Protein AF-A0A6P8H7B4-F1 (afdb_monomer_lite)

Radius of gyration: 39.99 Å; chains: 1; bounding box: 127×82×91 Å

InterPro domains:
  IPR000884 Thrombospondin type-1 (TSP1) repeat [PF00090] (54-103)
  IPR000884 Thrombospondin type-1 (TSP1) repeat [PS50092] (49-104)
  IPR000884 Thrombospondin type-1 (TSP1) repeat [SM00209] (52-104)
  IPR000998 MAM domain [PF00629] (110-269)
  IPR000998 MAM domain [PS50060] (108-270)
  IPR000998 MAM domain [SM00137] (105-270)
  IPR000998 MAM domain [cd06263] (110-268)
  IPR003582 ShKT domain [PF01549] (342-377)
  IPR003582 ShKT domain [PF01549] (380-415)
  IPR003582 ShKT domain [PF01549] (421-456)
  IPR003582 ShKT domain [PS51670] (343-377)
  IPR003582 ShKT domain [PS51670] (381-415)
  IPR003582 ShKT domain [PS51670] (421-456)
  IPR003582 ShKT domain [SM00254] (342-378)
  IPR003582 ShKT domain [SM00254] (380-416)
  IPR003582 ShKT domain [SM00254] (420-456)
  IPR013320 Concanavalin A-like lectin/glucanase domain superfamily [SSF49899] (107-268)
  IPR036383 Thrombospondin type-1 repeat superfamily [G3DSA:2.20.100.10] (47-103)
  IPR036383 Thrombospondin type-1 repeat superfamily [SSF82895] (48-99)
  IPR051560 MAM domain-containing protein [PTHR23282] (96-406)

Structure (mmCIF, N/CA/C/O backbone):
data_AF-A0A6P8H7B4-F1
#
_entry.id   AF-A0A6P8H7B4-F1
#
loop_
_atom_site.group_PDB
_atom_site.id
_atom_site.type_symbol
_atom_site.label_atom_id
_atom_site.label_alt_id
_atom_site.label_comp_id
_atom_site.label_asym_id
_atom_site.label_entity_id
_atom_site.label_seq_id
_atom_site.pdbx_PDB_ins_code
_atom_site.Cartn_x
_atom_site.Cartn_y
_atom_site.Cartn_z
_atom_site.occupancy
_atom_site.B_iso_or_equiv
_atom_site.auth_seq_id
_atom_site.auth_comp_id
_atom_site.auth_asym_id
_atom_site.auth_atom_id
_atom_site.pdbx_PDB_model_num
ATOM 1 N N . MET A 1 1 ? -70.506 -17.694 -9.935 1.00 39.06 1 MET A N 1
ATOM 2 C CA . MET A 1 1 ? -71.084 -16.760 -10.934 1.00 39.06 1 MET A CA 1
ATOM 3 C C . MET A 1 1 ? -70.932 -15.349 -10.377 1.00 39.06 1 MET A C 1
ATOM 5 O O . MET A 1 1 ? -71.415 -15.135 -9.279 1.00 39.06 1 MET A O 1
ATOM 9 N N . ALA A 1 2 ? -70.286 -14.343 -10.962 1.00 29.52 2 ALA A N 1
ATOM 10 C CA . ALA A 1 2 ? -69.568 -14.119 -12.224 1.00 29.52 2 ALA A CA 1
ATOM 11 C C . ALA A 1 2 ? -68.186 -14.813 -12.241 1.00 29.52 2 ALA A C 1
ATOM 13 O O . ALA A 1 2 ? -67.611 -14.988 -11.178 1.00 29.52 2 ALA A O 1
ATOM 14 N N . VAL A 1 3 ? -67.605 -15.343 -13.323 1.00 31.86 3 VAL A N 1
ATOM 15 C CA . VAL A 1 3 ? -67.619 -15.029 -14.769 1.00 31.86 3 VAL A CA 1
ATOM 16 C C . VAL A 1 3 ? -67.242 -13.585 -15.087 1.00 31.86 3 VAL A C 1
ATOM 18 O O . VAL A 1 3 ? -68.076 -12.749 -15.429 1.00 31.86 3 VAL A O 1
ATOM 21 N N . LYS A 1 4 ? -65.939 -13.334 -14.992 1.00 27.97 4 LYS A N 1
ATOM 22 C CA . LYS A 1 4 ? -65.170 -12.519 -15.937 1.00 27.97 4 LYS A CA 1
ATOM 23 C C . LYS A 1 4 ? -63.748 -13.094 -15.879 1.00 27.97 4 LYS A C 1
ATOM 25 O O . LYS A 1 4 ? -63.072 -12.890 -14.884 1.00 27.97 4 LYS A O 1
ATOM 30 N N . CYS A 1 5 ? -63.411 -14.095 -16.692 1.00 28.42 5 CYS A N 1
ATOM 31 C CA . CYS A 1 5 ? -62.979 -13.937 -18.086 1.00 28.42 5 CYS A CA 1
ATOM 32 C C . CYS A 1 5 ? -61.996 -12.771 -18.204 1.00 28.42 5 CYS A C 1
ATOM 34 O O . CYS A 1 5 ? -62.385 -11.653 -18.548 1.00 28.42 5 CYS A O 1
ATOM 36 N N . GLU A 1 6 ? -60.739 -13.062 -17.869 1.00 30.77 6 GLU A N 1
ATOM 37 C CA . GLU A 1 6 ? -59.609 -12.530 -18.620 1.00 30.77 6 GLU A CA 1
ATOM 38 C C . GLU A 1 6 ? -59.839 -12.825 -20.105 1.00 30.77 6 GLU A C 1
ATOM 40 O O . GLU A 1 6 ? -60.304 -13.902 -20.486 1.00 30.77 6 GLU A O 1
ATOM 45 N N . SER A 1 7 ? -59.559 -11.830 -20.932 1.00 33.72 7 SER A N 1
ATOM 46 C CA . SER A 1 7 ? -59.236 -12.047 -22.330 1.00 33.72 7 SER A CA 1
ATOM 47 C C . SER A 1 7 ? -57.835 -11.498 -22.513 1.00 33.72 7 SER A C 1
ATOM 49 O O . SER A 1 7 ? -57.653 -10.277 -22.561 1.00 33.72 7 SER A O 1
ATOM 51 N N . ASP A 1 8 ? -56.877 -12.416 -22.551 1.00 29.31 8 ASP A N 1
ATOM 52 C CA . ASP A 1 8 ? -55.569 -12.196 -23.139 1.00 29.31 8 ASP A CA 1
ATOM 53 C C . ASP A 1 8 ? -55.737 -11.671 -24.566 1.00 29.31 8 ASP A C 1
ATOM 55 O O . ASP A 1 8 ? -56.581 -12.141 -25.334 1.00 29.31 8 ASP A O 1
ATOM 59 N N . ILE A 1 9 ? -54.924 -10.680 -24.911 1.00 29.88 9 ILE A N 1
ATOM 60 C CA . ILE A 1 9 ? -54.584 -10.372 -26.294 1.00 29.88 9 ILE A CA 1
ATOM 61 C C . ILE A 1 9 ? -53.068 -10.498 -26.358 1.00 29.88 9 ILE A C 1
ATOM 63 O O . ILE A 1 9 ? -52.347 -9.613 -25.895 1.00 29.88 9 ILE A O 1
ATOM 67 N N . SER A 1 10 ? -52.610 -11.624 -26.894 1.00 31.38 10 SER A N 1
ATOM 68 C CA . SER A 1 10 ? -51.325 -11.734 -27.564 1.00 31.38 10 SER A CA 1
ATOM 69 C C . SER A 1 10 ? -51.557 -11.458 -29.053 1.00 31.38 10 SER A C 1
ATOM 71 O O . SER A 1 10 ? -52.564 -11.884 -29.618 1.00 31.38 10 SER A O 1
ATOM 73 N N . ASP A 1 11 ? -50.707 -10.639 -29.660 1.00 29.17 11 ASP A N 1
ATOM 74 C CA . ASP A 1 11 ? -49.770 -11.085 -30.697 1.00 29.17 11 ASP A CA 1
ATOM 75 C C . ASP A 1 11 ? -49.141 -9.894 -31.429 1.00 29.17 11 ASP A C 1
ATOM 77 O O . ASP A 1 11 ? -49.659 -8.775 -31.470 1.00 29.17 11 ASP A O 1
ATOM 81 N N . ASP A 1 12 ? -47.956 -10.212 -31.926 1.00 30.94 12 ASP A N 1
ATOM 82 C CA . ASP A 1 12 ? -46.953 -9.440 -32.631 1.00 30.94 12 ASP A CA 1
ATOM 83 C C . ASP A 1 12 ? -47.398 -8.637 -33.871 1.00 30.94 12 ASP A C 1
ATOM 85 O O . ASP A 1 12 ? -48.429 -8.860 -34.498 1.00 30.94 12 ASP A O 1
ATOM 89 N N . GLU A 1 13 ? -46.452 -7.774 -34.256 1.00 31.00 13 GLU A N 1
ATOM 90 C CA . GLU A 1 13 ? -46.132 -7.303 -35.608 1.00 31.00 13 GLU A CA 1
ATOM 91 C C . GLU A 1 13 ? -46.852 -6.082 -36.236 1.00 31.00 13 GLU A C 1
ATOM 93 O O . GLU A 1 13 ? -47.963 -6.117 -36.752 1.00 31.00 13 GLU A O 1
ATOM 98 N N . ASN A 1 14 ? -46.028 -5.030 -36.338 1.00 28.61 14 ASN A N 1
ATOM 99 C CA . ASN A 1 14 ? -45.611 -4.362 -37.577 1.00 28.61 14 ASN A CA 1
ATOM 100 C C . ASN A 1 14 ? -46.195 -2.972 -37.937 1.00 28.61 14 ASN A C 1
ATOM 102 O O . ASN A 1 14 ? -47.391 -2.713 -37.938 1.00 28.61 14 ASN A O 1
ATOM 106 N N . GLU A 1 15 ? -45.233 -2.103 -38.276 1.00 30.31 15 GLU A N 1
ATOM 107 C CA . GLU A 1 15 ? -45.248 -0.905 -39.124 1.00 30.31 15 GLU A CA 1
ATOM 108 C C . GLU A 1 15 ? -46.308 0.207 -38.977 1.00 30.31 15 GLU A C 1
ATOM 110 O O . GLU A 1 15 ? -47.485 0.076 -39.283 1.00 30.31 15 GLU A O 1
ATOM 115 N N . GLY A 1 16 ? -45.782 1.425 -38.785 1.00 29.77 16 GLY A N 1
ATOM 116 C CA . GLY A 1 16 ? -46.099 2.503 -39.724 1.00 29.77 16 GLY A CA 1
ATOM 117 C C . GLY A 1 16 ? -47.122 3.563 -39.296 1.00 29.77 16 GLY A C 1
ATOM 118 O O . GLY A 1 16 ? -48.324 3.403 -39.431 1.00 29.77 16 GLY A O 1
ATOM 119 N N . ARG A 1 17 ? -46.579 4.759 -39.029 1.00 32.72 17 ARG A N 1
ATOM 120 C CA . ARG A 1 17 ? -47.076 6.059 -39.532 1.00 32.72 17 ARG A CA 1
ATOM 121 C C . ARG A 1 17 ? -48.381 6.637 -38.934 1.00 32.72 17 ARG A C 1
ATOM 123 O O . ARG A 1 17 ? -49.489 6.223 -39.223 1.00 32.72 17 ARG A O 1
ATOM 130 N N . SER A 1 18 ? -48.190 7.745 -38.207 1.00 33.88 18 SER A N 1
ATOM 131 C CA . SER A 1 18 ? -48.997 8.984 -38.182 1.00 33.88 18 SER A CA 1
ATOM 132 C C . SER A 1 18 ? -50.456 8.925 -38.671 1.00 33.88 18 SER A C 1
ATOM 134 O O . SER A 1 18 ? -50.695 8.784 -39.867 1.00 33.88 18 SER A O 1
ATOM 136 N N . SER A 1 19 ? -51.422 9.251 -37.799 1.00 33.91 19 SER A N 1
ATOM 137 C CA . SER A 1 19 ? -52.307 10.432 -37.943 1.00 33.91 19 SER A CA 1
ATOM 138 C C . SER A 1 19 ? -53.540 10.393 -37.015 1.00 33.91 19 SER A C 1
ATOM 140 O O . SER A 1 19 ? -53.988 9.361 -36.533 1.00 33.91 19 SER A O 1
ATOM 142 N N . LYS A 1 20 ? -54.046 11.595 -36.715 1.00 38.03 20 LYS A N 1
ATOM 143 C CA . LYS A 1 20 ? -55.198 11.955 -35.865 1.00 38.03 20 LYS A CA 1
ATOM 144 C C . LYS A 1 20 ? -56.517 11.275 -36.299 1.00 38.03 20 LYS A C 1
ATOM 146 O O . LYS A 1 20 ? -56.755 11.203 -37.494 1.00 38.03 20 LYS A O 1
ATOM 151 N N . SER A 1 21 ? -57.456 11.015 -35.364 1.00 31.88 21 SER A N 1
ATOM 152 C CA . SER A 1 21 ? -58.835 11.591 -35.364 1.00 31.88 21 SER A CA 1
ATOM 153 C C . SER A 1 21 ? -59.888 10.846 -34.494 1.00 31.88 21 SER A C 1
ATOM 155 O O . SER A 1 21 ? -60.154 9.663 -34.651 1.00 31.88 21 SER A O 1
ATOM 157 N N . ARG A 1 22 ? -60.522 11.624 -33.601 1.00 33.69 22 ARG A N 1
ATOM 158 C CA . ARG A 1 22 ? -61.926 11.650 -33.101 1.00 33.69 22 ARG A CA 1
ATOM 159 C C . ARG A 1 22 ? -62.938 10.492 -33.355 1.00 33.69 22 ARG A C 1
ATOM 161 O O . ARG A 1 22 ? -63.416 10.295 -34.461 1.00 33.69 22 ARG A O 1
ATOM 168 N N . LYS A 1 23 ? -63.475 9.995 -32.220 1.00 35.66 23 LYS A N 1
ATOM 169 C CA . LYS A 1 23 ? -64.897 9.846 -31.762 1.00 35.66 23 LYS A CA 1
ATOM 170 C C . LYS A 1 23 ? -66.046 9.535 -32.763 1.00 35.66 23 LYS A C 1
ATOM 172 O O . LYS A 1 23 ? -66.420 10.415 -33.532 1.00 35.66 23 LYS A O 1
ATOM 177 N N . LYS A 1 24 ? -66.812 8.454 -32.482 1.00 31.30 24 LYS A N 1
ATOM 178 C CA . LYS A 1 24 ? -68.309 8.379 -32.317 1.00 31.30 24 LYS A CA 1
ATOM 179 C C . LYS A 1 24 ? -68.752 6.910 -32.079 1.00 31.30 24 LYS A C 1
ATOM 181 O O . LYS A 1 24 ? -68.486 6.065 -32.911 1.00 31.30 24 LYS A O 1
ATOM 186 N N . SER A 1 25 ? -69.217 6.508 -30.888 1.00 32.06 25 SER A N 1
ATOM 187 C CA . SER A 1 25 ? -70.607 6.464 -30.363 1.00 32.06 25 SER A CA 1
ATOM 188 C C . SER A 1 25 ? -71.625 5.621 -31.156 1.00 32.06 25 SER A C 1
ATOM 190 O O . SER A 1 25 ? -72.039 6.056 -32.227 1.00 32.06 25 SER A O 1
ATOM 192 N N . ARG A 1 26 ? -72.156 4.533 -30.552 1.00 33.47 26 ARG A N 1
ATOM 193 C CA . ARG A 1 26 ? -73.604 4.384 -30.244 1.00 33.47 26 ARG A CA 1
ATOM 194 C C . ARG A 1 26 ? -73.998 3.086 -29.491 1.00 33.47 26 ARG A C 1
ATOM 196 O O . ARG A 1 26 ? -73.817 1.978 -29.969 1.00 33.47 26 ARG A O 1
ATOM 203 N N . LYS A 1 27 ? -74.609 3.330 -28.321 1.00 39.38 27 LYS A N 1
ATOM 204 C CA . LYS A 1 27 ? -75.618 2.613 -27.500 1.00 39.38 27 LYS A CA 1
ATOM 205 C C . LYS A 1 27 ? -76.113 1.208 -27.908 1.00 39.38 27 LYS A C 1
ATOM 207 O O . LYS A 1 27 ? -76.637 1.030 -29.003 1.00 39.38 27 LYS A O 1
ATOM 212 N N . ARG A 1 28 ? -76.229 0.314 -26.909 1.00 34.94 28 ARG A N 1
ATOM 213 C CA . ARG A 1 28 ? -77.226 -0.779 -26.868 1.00 34.94 28 ARG A CA 1
ATOM 214 C C . ARG A 1 28 ? -77.947 -0.864 -25.512 1.00 34.94 28 ARG A C 1
ATOM 216 O O . ARG A 1 28 ? -77.378 -0.572 -24.467 1.00 34.94 28 ARG A O 1
ATOM 223 N N . LYS A 1 29 ? -79.243 -1.177 -25.609 1.00 33.66 29 LYS A N 1
ATOM 224 C CA . LYS A 1 29 ? -80.318 -1.152 -24.601 1.00 33.66 29 LYS A CA 1
ATOM 225 C C . LYS A 1 29 ? -80.290 -2.427 -23.742 1.00 33.66 29 LYS A C 1
ATOM 227 O O . LYS A 1 29 ? -80.094 -3.508 -24.286 1.00 33.66 29 LYS A O 1
ATOM 232 N N . MET A 1 30 ? -80.544 -2.297 -22.439 1.00 36.72 30 MET A N 1
ATOM 233 C CA . MET A 1 30 ? -80.704 -3.419 -21.502 1.00 36.72 30 MET A CA 1
ATOM 234 C C . MET A 1 30 ? -82.029 -4.163 -21.722 1.00 36.72 30 MET A C 1
ATOM 236 O O . MET A 1 30 ? -83.071 -3.534 -21.913 1.00 36.72 30 MET A O 1
ATOM 240 N N . LYS A 1 31 ? -81.999 -5.492 -21.581 1.00 35.34 31 LYS A N 1
ATOM 241 C CA . LYS A 1 31 ? -83.168 -6.316 -21.256 1.00 35.34 31 LYS A CA 1
ATOM 242 C C . LYS A 1 31 ? -82.766 -7.266 -20.124 1.00 35.34 31 LYS A C 1
ATOM 244 O O . LYS A 1 31 ? -81.716 -7.894 -20.179 1.00 35.34 31 LYS A O 1
ATOM 249 N N . LYS A 1 32 ? -83.564 -7.242 -19.060 1.00 47.31 32 LYS A N 1
ATOM 250 C CA . LYS A 1 32 ? -83.334 -7.846 -17.742 1.00 47.31 32 LYS A CA 1
ATOM 251 C C . LYS A 1 32 ? -83.778 -9.311 -17.776 1.00 47.31 32 LYS A C 1
ATOM 253 O O . LYS A 1 32 ? -84.898 -9.559 -18.212 1.00 47.31 32 LYS A O 1
ATOM 258 N N . LEU A 1 33 ? -82.960 -10.243 -17.288 1.00 34.59 33 LEU A N 1
ATOM 259 C CA . LEU A 1 33 ? -83.407 -11.601 -16.964 1.00 34.59 33 LEU A CA 1
ATOM 260 C C . LEU A 1 33 ? -82.965 -11.992 -15.552 1.00 34.59 33 LEU A C 1
ATOM 262 O O . LEU A 1 33 ? -81.862 -11.672 -15.114 1.00 34.59 33 LEU A O 1
ATOM 266 N N . LYS A 1 34 ? -83.914 -12.618 -14.857 1.00 32.12 34 LYS A N 1
ATOM 267 C CA . LYS A 1 34 ? -83.890 -13.122 -13.485 1.00 32.12 34 LYS A CA 1
ATOM 268 C C . LYS A 1 34 ? -83.511 -14.608 -13.545 1.00 32.12 34 LYS A C 1
ATOM 270 O O . LYS A 1 34 ? -83.947 -15.292 -14.466 1.00 32.12 34 LYS A O 1
ATOM 275 N N . CYS A 1 35 ? -82.687 -15.057 -12.604 1.00 37.72 35 CYS A N 1
ATOM 276 C CA . CYS A 1 35 ? -82.205 -16.434 -12.498 1.00 37.72 35 CYS A CA 1
ATOM 277 C C . CYS A 1 35 ? -83.236 -17.353 -11.830 1.00 37.72 35 CYS A C 1
ATOM 279 O O . CYS A 1 35 ? -83.898 -16.915 -10.891 1.00 37.72 35 CYS A O 1
ATOM 281 N N . GLU A 1 36 ? -83.262 -18.622 -12.240 1.00 34.56 36 GLU A N 1
ATOM 282 C CA . GLU A 1 36 ? -83.750 -19.766 -11.458 1.00 34.56 36 GLU A CA 1
ATOM 283 C C . GLU A 1 36 ? -82.974 -21.034 -11.869 1.00 34.56 36 GLU A C 1
ATOM 285 O O . GLU A 1 36 ? -82.422 -21.106 -12.967 1.00 34.56 36 GLU A O 1
ATOM 290 N N . SER A 1 37 ? -82.834 -21.953 -10.914 1.00 48.19 37 SER A N 1
ATOM 291 C CA . SER A 1 37 ? -81.771 -22.956 -10.743 1.00 48.19 37 SER A CA 1
ATOM 292 C C . SER A 1 37 ? -82.154 -24.389 -11.123 1.00 48.19 37 SER A C 1
ATOM 294 O O . SER A 1 37 ? -83.315 -24.759 -10.969 1.00 48.19 37 SER A O 1
ATOM 296 N N . SER A 1 38 ? -81.152 -25.200 -11.488 1.00 39.94 38 SER A N 1
ATOM 297 C CA . SER A 1 38 ? -80.973 -26.665 -11.269 1.00 39.94 38 SER A CA 1
ATOM 298 C C . SER A 1 38 ? -80.001 -27.183 -12.344 1.00 39.94 38 SER A C 1
ATOM 300 O O . SER A 1 38 ? -79.998 -26.654 -13.449 1.00 39.94 38 SER A O 1
ATOM 302 N N . ASP A 1 39 ? -79.124 -28.166 -12.187 1.00 47.41 39 ASP A N 1
ATOM 303 C CA . ASP A 1 39 ? -78.563 -28.934 -11.079 1.00 47.41 39 ASP A CA 1
ATOM 304 C C . ASP A 1 39 ? -77.289 -29.608 -11.644 1.00 47.41 39 ASP A C 1
ATOM 306 O O . ASP A 1 39 ? -77.216 -29.888 -12.839 1.00 47.41 39 ASP A O 1
ATOM 310 N N . ASN A 1 40 ? -76.342 -29.926 -10.756 1.00 48.38 40 ASN A N 1
ATOM 311 C CA . ASN A 1 40 ? -75.308 -30.966 -10.887 1.00 48.38 40 ASN A CA 1
ATOM 312 C C . ASN A 1 40 ? -74.114 -30.763 -11.859 1.00 48.38 40 ASN A C 1
ATOM 314 O O . ASN A 1 40 ? -74.178 -31.098 -13.037 1.00 48.38 40 ASN A O 1
ATOM 318 N N . ASP A 1 41 ? -72.957 -30.371 -11.308 1.00 47.00 41 ASP A N 1
ATOM 319 C CA . ASP A 1 41 ? -71.650 -30.860 -11.780 1.00 47.00 41 ASP A CA 1
ATOM 320 C C . ASP A 1 41 ? -70.684 -30.964 -10.589 1.00 47.00 41 ASP A C 1
ATOM 322 O O . ASP A 1 41 ? -70.151 -29.973 -10.083 1.00 47.00 41 ASP A O 1
ATOM 326 N N . THR A 1 42 ? -70.508 -32.181 -10.079 1.00 55.59 42 THR A N 1
ATOM 327 C CA . THR A 1 42 ? -69.426 -32.531 -9.158 1.00 55.59 42 THR A CA 1
ATOM 328 C C . THR A 1 42 ? -68.103 -32.471 -9.915 1.00 55.59 42 THR A C 1
ATOM 330 O O . THR A 1 42 ? -67.645 -33.471 -10.469 1.00 55.59 42 THR A O 1
ATOM 333 N N . THR A 1 43 ? -67.463 -31.304 -9.929 1.00 57.56 43 THR A N 1
ATOM 334 C CA . THR A 1 43 ? -66.113 -31.157 -10.472 1.00 57.56 43 THR A CA 1
ATOM 335 C C . THR A 1 43 ? -65.116 -31.885 -9.571 1.00 57.56 43 THR A C 1
ATOM 337 O O . THR A 1 43 ? -64.703 -31.370 -8.534 1.00 57.56 43 THR A O 1
ATOM 340 N N . SER A 1 44 ? -64.727 -33.096 -9.969 1.00 65.12 44 SER A N 1
ATOM 341 C CA . SER A 1 44 ? -63.557 -33.801 -9.441 1.00 65.12 44 SER A CA 1
ATOM 342 C C . SER A 1 44 ? -62.304 -32.954 -9.698 1.00 65.12 44 SER A C 1
ATOM 344 O O . SER A 1 44 ? -61.787 -32.930 -10.817 1.00 65.12 44 SER A O 1
ATOM 346 N N . GLU A 1 45 ? -61.816 -32.242 -8.684 1.00 76.69 45 GLU A N 1
ATOM 347 C CA . GLU A 1 45 ? -60.592 -31.440 -8.777 1.00 76.69 45 GLU A CA 1
ATOM 348 C C . GLU A 1 45 ? -59.383 -32.355 -9.079 1.00 76.69 45 GLU A C 1
ATOM 350 O O . GLU A 1 45 ? -59.128 -33.328 -8.369 1.00 76.69 45 GLU A O 1
ATOM 355 N N . LYS A 1 46 ? -58.667 -32.096 -10.186 1.00 80.94 46 LYS A N 1
ATOM 356 C CA . LYS A 1 46 ? -57.547 -32.941 -10.648 1.00 80.94 46 LYS A CA 1
ATOM 357 C C . LYS A 1 46 ? -56.325 -32.790 -9.729 1.00 80.94 46 LYS A C 1
ATOM 359 O O . LYS A 1 46 ? -56.008 -31.653 -9.384 1.00 80.94 46 LYS A O 1
ATOM 364 N N . PRO A 1 47 ? -55.586 -33.873 -9.417 1.00 87.19 47 PRO A N 1
ATOM 365 C CA . PRO A 1 47 ? -54.332 -33.795 -8.668 1.00 87.19 47 PRO A CA 1
ATOM 366 C C . PRO A 1 47 ? -53.352 -32.787 -9.276 1.00 87.19 47 PRO A C 1
ATOM 368 O O . PRO A 1 47 ? -53.088 -32.819 -10.478 1.00 87.19 47 PRO A O 1
ATOM 371 N N . VAL A 1 48 ? -52.814 -31.898 -8.440 1.00 88.88 48 VAL A N 1
ATOM 372 C CA . VAL A 1 48 ? -51.738 -30.966 -8.803 1.00 88.88 48 VAL A CA 1
ATOM 373 C C . VAL A 1 48 ? -50.495 -31.410 -8.058 1.00 88.88 48 VAL A C 1
ATOM 375 O O . VAL A 1 48 ? -50.448 -31.309 -6.834 1.00 88.88 48 VAL A O 1
ATOM 378 N N . ASP A 1 49 ? -49.508 -31.916 -8.787 1.00 91.62 49 ASP A N 1
ATOM 379 C CA . ASP A 1 49 ? -48.225 -32.302 -8.208 1.00 91.62 49 ASP A CA 1
ATOM 380 C C . ASP A 1 49 ? -47.432 -31.051 -7.803 1.00 91.62 49 ASP A C 1
ATOM 382 O O . ASP A 1 49 ? -47.438 -30.026 -8.490 1.00 91.62 49 ASP A O 1
ATOM 386 N N . GLY A 1 50 ? -46.767 -31.128 -6.654 1.00 90.69 50 GLY A N 1
ATOM 387 C CA . GLY A 1 50 ? -45.955 -30.039 -6.143 1.00 90.69 50 GLY A CA 1
ATOM 388 C C . GLY A 1 50 ? -44.646 -29.896 -6.894 1.00 90.69 50 GLY A C 1
ATOM 389 O O . GLY A 1 50 ? -43.963 -30.880 -7.190 1.00 90.69 50 GLY A O 1
ATOM 390 N N . HIS A 1 51 ? -44.247 -28.650 -7.102 1.00 88.94 51 HIS A N 1
ATOM 391 C CA . HIS A 1 51 ? -42.950 -28.305 -7.658 1.00 88.94 51 HIS A CA 1
ATOM 392 C C . HIS A 1 51 ? -42.161 -27.396 -6.718 1.00 88.94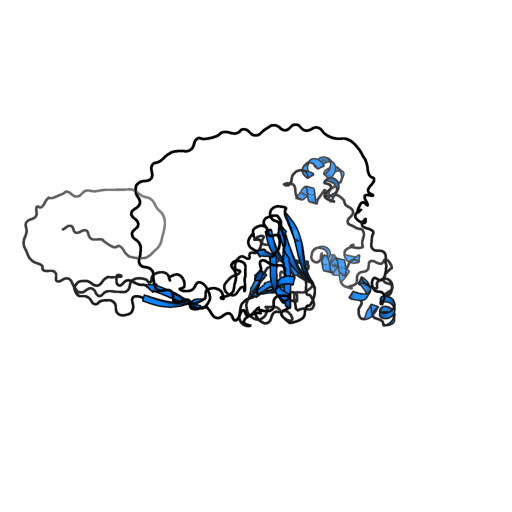 51 HIS A C 1
ATOM 394 O O . HIS A 1 51 ? -42.692 -26.631 -5.904 1.00 88.94 51 HIS A O 1
ATOM 400 N N . TRP A 1 52 ? -40.841 -27.545 -6.807 1.00 93.69 52 TRP A N 1
ATOM 401 C CA . TRP A 1 52 ? -39.902 -26.768 -6.022 1.00 93.69 52 TRP A CA 1
ATOM 402 C C . TRP A 1 52 ? -39.942 -25.304 -6.451 1.00 93.69 52 TRP A C 1
ATOM 404 O O . TRP A 1 52 ? -39.618 -24.983 -7.590 1.00 93.69 52 TRP A O 1
ATOM 414 N N . GLY A 1 53 ? -40.240 -24.427 -5.500 1.00 89.44 53 GLY A N 1
ATOM 415 C CA . GLY A 1 53 ? -39.995 -23.003 -5.624 1.00 89.44 53 GLY A CA 1
ATOM 416 C C . GLY A 1 53 ? -38.502 -22.677 -5.620 1.00 89.44 53 GLY A C 1
ATOM 417 O O . GLY A 1 53 ? -37.623 -23.540 -5.485 1.00 89.44 53 GLY A O 1
ATOM 418 N N . ARG A 1 54 ? -38.206 -21.385 -5.760 1.00 90.69 54 ARG A N 1
ATOM 419 C CA . ARG A 1 54 ? -36.831 -20.879 -5.773 1.00 90.69 54 ARG A CA 1
ATOM 420 C C . ARG A 1 54 ? -36.094 -21.193 -4.471 1.00 90.69 54 ARG A C 1
ATOM 422 O O . ARG A 1 54 ? -36.667 -21.182 -3.383 1.00 90.69 54 ARG A O 1
ATOM 429 N N . TRP A 1 55 ? -34.792 -21.425 -4.604 1.00 91.62 55 TRP A N 1
ATOM 430 C CA . TRP A 1 55 ? -33.890 -21.476 -3.461 1.00 91.62 55 TRP A CA 1
ATOM 431 C C . TRP A 1 55 ? -33.813 -20.113 -2.765 1.00 91.62 55 TRP A C 1
ATOM 433 O O . TRP A 1 55 ? -33.802 -19.072 -3.423 1.00 91.62 55 TRP A O 1
ATOM 443 N N . SER A 1 56 ? -33.693 -20.134 -1.441 1.00 88.69 56 SER A N 1
ATOM 444 C CA . SER A 1 56 ? -33.301 -18.989 -0.634 1.00 88.69 56 SER A CA 1
ATOM 445 C C . SER A 1 56 ? -31.870 -18.564 -0.963 1.00 88.69 56 SER A C 1
ATOM 447 O O . SER A 1 56 ? -31.071 -19.329 -1.519 1.00 88.69 56 SER A O 1
ATOM 449 N N . SER A 1 57 ? -31.512 -17.358 -0.530 1.00 86.25 57 SER A N 1
ATOM 450 C CA . SER A 1 57 ? -30.106 -16.988 -0.370 1.00 86.25 57 SER A CA 1
ATOM 451 C C . SER A 1 57 ? -29.400 -17.959 0.584 1.00 86.25 57 SER A C 1
ATOM 453 O O . SER A 1 57 ? -30.039 -18.581 1.441 1.00 86.25 57 SER A O 1
ATOM 455 N N . TRP A 1 58 ? -28.083 -18.087 0.432 1.00 85.94 58 TRP A N 1
ATOM 456 C CA . TRP A 1 58 ? -27.250 -18.837 1.369 1.00 85.94 58 TRP A CA 1
ATOM 457 C C . TRP A 1 58 ? -27.233 -18.179 2.755 1.00 85.94 58 TRP A C 1
ATOM 459 O O . TRP A 1 58 ? -27.280 -16.953 2.869 1.00 85.94 58 TRP A O 1
ATOM 469 N N . SER A 1 59 ? -27.168 -19.002 3.802 1.00 84.62 59 SER A N 1
ATOM 470 C CA . SER A 1 59 ? -26.950 -18.573 5.182 1.00 84.62 59 SER A CA 1
ATOM 471 C C . SER A 1 59 ? -25.557 -17.973 5.357 1.00 84.62 59 SER A C 1
ATOM 473 O O . SER A 1 59 ? -24.667 -18.156 4.528 1.00 84.62 59 SER A O 1
ATOM 475 N N . THR A 1 60 ? -25.326 -17.329 6.498 1.00 76.19 60 THR A N 1
ATOM 476 C CA . THR A 1 60 ? -23.960 -17.040 6.940 1.00 76.19 60 THR A CA 1
ATOM 477 C C . THR A 1 60 ? -23.161 -18.337 7.100 1.00 76.19 60 THR A C 1
ATOM 479 O O . THR A 1 60 ? -23.728 -19.415 7.320 1.00 76.19 60 THR A O 1
ATOM 482 N N . CYS A 1 61 ? -21.837 -18.239 6.961 1.00 84.31 61 CYS A N 1
ATOM 483 C CA . CYS A 1 61 ? -20.954 -19.383 7.145 1.00 84.31 61 CYS A CA 1
ATOM 484 C C . CYS A 1 61 ? -20.979 -19.853 8.606 1.00 84.31 61 CYS A C 1
ATOM 486 O O . CYS A 1 61 ? -20.983 -19.043 9.531 1.00 84.31 61 CYS A O 1
ATOM 488 N N . SER A 1 62 ? -20.958 -21.168 8.818 1.00 83.94 62 SER A N 1
ATOM 489 C CA . SER A 1 62 ? -21.024 -21.792 10.144 1.00 83.94 62 SER A CA 1
ATOM 490 C C . SER A 1 62 ? -19.801 -21.513 11.019 1.00 83.94 62 SER A C 1
ATOM 492 O O . SER A 1 62 ? -19.833 -21.781 12.217 1.00 83.94 62 SER A O 1
ATOM 494 N N . LYS A 1 63 ? -18.700 -21.046 10.421 1.00 71.00 63 LYS A N 1
ATOM 495 C CA . LYS A 1 63 ? -17.482 -20.644 11.122 1.00 71.00 63 LYS A CA 1
ATOM 496 C C . LYS A 1 63 ? -17.195 -19.175 10.865 1.00 71.00 63 LYS A C 1
ATOM 498 O O . LYS A 1 63 ? -17.484 -18.660 9.790 1.00 71.00 63 LYS A O 1
ATOM 503 N N . SER A 1 64 ? -16.576 -18.536 11.850 1.00 67.81 64 SER A N 1
ATOM 504 C CA . SER A 1 64 ? -16.076 -17.165 11.756 1.00 67.81 64 SER A CA 1
ATOM 505 C C . SER A 1 64 ? -14.694 -17.057 11.099 1.00 67.81 64 SER A C 1
ATOM 507 O O . SER A 1 64 ? -14.281 -15.947 10.791 1.00 67.81 64 SER A O 1
ATOM 509 N N . CYS A 1 65 ? -13.983 -18.173 10.896 1.00 69.69 65 CYS A N 1
ATOM 510 C CA . CYS A 1 65 ? -12.702 -18.256 10.186 1.00 69.69 65 CYS A CA 1
ATOM 511 C C . CYS A 1 65 ? -12.492 -19.668 9.603 1.00 69.69 65 CYS A C 1
ATOM 513 O O . CYS A 1 65 ? -13.087 -20.649 10.070 1.00 69.69 65 CYS A O 1
ATOM 515 N N . GLY A 1 66 ? -11.626 -19.783 8.599 1.00 67.94 66 GLY A N 1
ATOM 516 C CA . GLY A 1 66 ? -11.281 -21.027 7.921 1.00 67.94 66 GLY A CA 1
ATOM 517 C C . GLY A 1 66 ? -12.438 -21.642 7.129 1.00 67.94 66 GLY A C 1
ATOM 518 O O . GLY A 1 66 ? -13.349 -20.964 6.656 1.00 67.94 66 GLY A O 1
ATOM 519 N N . ILE A 1 67 ? -12.402 -22.965 6.966 1.00 77.12 67 ILE A N 1
ATOM 520 C CA . ILE A 1 67 ? -13.414 -23.700 6.197 1.00 77.12 67 ILE A CA 1
ATOM 521 C C . ILE A 1 67 ? -14.611 -24.035 7.097 1.00 77.12 67 ILE A C 1
ATOM 523 O O . ILE A 1 67 ? -14.498 -24.849 8.025 1.00 77.12 67 ILE A O 1
ATOM 527 N N . GLY A 1 68 ? -15.754 -23.413 6.813 1.00 85.69 68 GLY A N 1
ATOM 528 C CA . GLY A 1 68 ? -17.066 -23.693 7.394 1.00 85.69 68 GLY A CA 1
ATOM 529 C C . GLY A 1 68 ? -18.070 -24.199 6.353 1.00 85.69 68 GLY A C 1
ATOM 530 O O . GLY A 1 68 ? -17.701 -24.595 5.248 1.00 85.69 68 GLY A O 1
ATOM 531 N N . LYS A 1 69 ? -19.352 -24.203 6.718 1.00 90.69 69 LYS A N 1
ATOM 532 C CA . LYS A 1 69 ? -20.473 -24.655 5.884 1.00 90.69 69 LYS A CA 1
ATOM 533 C C . LYS A 1 69 ? -21.586 -23.609 5.865 1.00 90.69 69 LYS A C 1
ATOM 535 O O . LYS A 1 69 ? -21.823 -22.945 6.867 1.00 90.69 69 LYS A O 1
ATOM 540 N N . GLN A 1 70 ? -22.269 -23.454 4.741 1.00 91.31 70 GLN A N 1
ATOM 541 C CA . GLN A 1 70 ? -23.435 -22.582 4.590 1.00 91.31 70 GLN A CA 1
ATOM 542 C C . GLN A 1 70 ? -24.583 -23.373 3.971 1.00 91.31 70 GLN A C 1
ATOM 544 O O . GLN A 1 70 ? -24.362 -24.311 3.203 1.00 91.31 70 GLN A O 1
ATOM 549 N N . THR A 1 71 ? -25.813 -22.999 4.309 1.00 93.50 71 THR A N 1
ATOM 550 C CA . THR A 1 71 ? -27.020 -23.726 3.905 1.00 93.50 71 THR A CA 1
ATOM 551 C C . THR A 1 71 ? -27.995 -22.813 3.181 1.00 93.50 71 THR A C 1
ATOM 553 O O . THR A 1 71 ? -28.020 -21.606 3.406 1.00 93.50 71 THR A O 1
ATOM 556 N N . ARG A 1 72 ? -28.797 -23.375 2.284 1.00 94.06 72 ARG A N 1
ATOM 557 C CA . ARG A 1 72 ? -29.953 -22.698 1.684 1.00 94.06 72 ARG A CA 1
ATOM 558 C C . ARG A 1 72 ? -31.116 -23.667 1.597 1.00 94.06 72 ARG A C 1
ATOM 560 O O . ARG A 1 72 ? -30.903 -24.881 1.520 1.00 94.06 72 ARG A O 1
ATOM 567 N N . THR A 1 73 ? -32.326 -23.135 1.562 1.00 94.44 73 THR A N 1
ATOM 568 C CA . THR A 1 73 ? -33.558 -23.925 1.562 1.00 94.44 73 THR A CA 1
ATOM 569 C C . THR A 1 73 ? -34.463 -23.550 0.397 1.00 94.44 73 THR A C 1
ATOM 571 O O . THR A 1 73 ? -34.320 -22.490 -0.203 1.00 94.44 73 THR A O 1
ATOM 574 N N . ARG A 1 74 ? -35.383 -24.433 0.027 1.00 93.19 74 ARG A N 1
ATOM 575 C CA . ARG A 1 74 ? -36.440 -24.186 -0.962 1.00 93.19 74 ARG A CA 1
ATOM 576 C C . ARG A 1 74 ? -37.753 -24.750 -0.447 1.00 93.19 74 ARG A C 1
ATOM 578 O O . ARG A 1 74 ? -37.756 -25.693 0.343 1.00 93.19 74 ARG A O 1
ATOM 585 N N . LEU A 1 75 ? -38.865 -24.202 -0.915 1.00 92.56 75 LEU A N 1
ATOM 586 C CA . LEU A 1 75 ? -40.201 -24.656 -0.535 1.00 92.56 75 LEU A CA 1
ATOM 587 C C . LEU A 1 75 ? -40.858 -25.406 -1.695 1.00 92.56 75 LEU A C 1
ATOM 589 O O . LEU A 1 75 ? -40.579 -25.126 -2.854 1.00 92.56 75 LEU A O 1
ATOM 593 N N . CYS A 1 76 ? -41.708 -26.383 -1.388 1.00 93.62 76 CYS A N 1
ATOM 594 C CA . CYS A 1 76 ? -42.502 -27.106 -2.385 1.00 93.62 76 CYS A CA 1
ATOM 595 C C . CYS A 1 76 ? -43.812 -26.345 -2.629 1.00 93.62 76 CYS A C 1
ATOM 597 O O . CYS A 1 76 ? -44.855 -26.700 -2.079 1.00 93.62 76 CYS A O 1
ATOM 599 N N . ASN A 1 77 ? -43.729 -25.209 -3.319 1.00 91.69 77 ASN A N 1
ATOM 600 C CA . ASN A 1 77 ? -44.822 -24.243 -3.392 1.00 91.69 77 ASN A CA 1
ATOM 601 C C . ASN A 1 77 ? -44.994 -23.558 -4.755 1.00 91.69 77 ASN A C 1
ATOM 603 O O . ASN A 1 77 ? -45.736 -22.581 -4.818 1.00 91.69 77 ASN A O 1
ATOM 607 N N . ASP A 1 78 ? -44.362 -24.049 -5.823 1.00 82.88 78 ASP A N 1
ATOM 608 C CA . ASP A 1 78 ? -44.442 -23.418 -7.148 1.00 82.88 78 ASP A CA 1
ATOM 609 C C . ASP A 1 78 ? -44.772 -24.417 -8.276 1.00 82.88 78 ASP A C 1
ATOM 611 O O . ASP A 1 78 ? -43.908 -24.691 -9.109 1.00 82.88 78 ASP A O 1
ATOM 615 N N . PRO A 1 79 ? -45.997 -24.994 -8.319 1.00 84.88 79 PRO A N 1
ATOM 616 C CA . PRO A 1 79 ? -47.105 -24.827 -7.366 1.00 84.88 79 PRO A CA 1
ATOM 617 C C . PRO A 1 79 ? -47.019 -25.785 -6.154 1.00 84.88 79 PRO A C 1
ATOM 619 O O . PRO A 1 79 ? -46.270 -26.762 -6.188 1.00 84.88 79 PRO A O 1
ATOM 622 N N . PRO A 1 80 ? -47.769 -25.543 -5.059 1.00 89.44 80 PRO A N 1
ATOM 623 C CA . PRO A 1 80 ? -47.881 -26.504 -3.960 1.00 89.44 80 PRO A CA 1
ATOM 624 C C . PRO A 1 80 ? -48.752 -27.711 -4.361 1.00 89.44 80 PRO A C 1
ATOM 626 O O . PRO A 1 80 ? -49.713 -27.521 -5.115 1.00 89.44 80 PRO A O 1
ATOM 629 N N . PRO A 1 81 ? -48.494 -28.923 -3.826 1.00 92.25 81 PRO A N 1
ATOM 630 C CA . PRO A 1 81 ? -49.333 -30.085 -4.094 1.00 92.25 81 PRO A CA 1
ATOM 631 C C . PRO A 1 81 ? -50.790 -29.851 -3.667 1.00 92.25 81 PRO A C 1
ATOM 633 O O . PRO A 1 81 ? -51.045 -29.391 -2.550 1.00 92.25 81 PRO A O 1
ATOM 636 N N . LYS A 1 82 ? -51.755 -30.192 -4.524 1.00 91.06 82 LYS A N 1
ATOM 637 C CA . LYS A 1 82 ? -53.198 -30.139 -4.224 1.00 91.06 82 LYS A CA 1
ATOM 638 C C . LYS A 1 82 ? -53.911 -31.390 -4.724 1.00 91.06 82 LYS A C 1
ATOM 640 O O . LYS A 1 82 ? -53.413 -32.079 -5.609 1.00 91.06 82 LYS A O 1
ATOM 645 N N . TYR A 1 83 ? -55.087 -31.665 -4.160 1.00 90.00 83 TYR A N 1
ATOM 646 C CA . TYR A 1 83 ? -55.989 -32.738 -4.603 1.00 90.00 83 TYR A CA 1
ATOM 647 C C . TYR A 1 83 ? -55.291 -34.106 -4.716 1.00 90.00 83 TYR A C 1
ATOM 649 O O . TYR A 1 83 ? -55.383 -34.789 -5.730 1.00 90.00 83 TYR A O 1
ATOM 657 N N . SER A 1 84 ? -54.540 -34.482 -3.674 1.00 86.31 84 SER A N 1
ATOM 658 C CA . SER A 1 84 ? -53.734 -35.718 -3.621 1.00 86.31 84 SER A CA 1
ATOM 659 C C . SER A 1 84 ? -52.583 -35.801 -4.637 1.00 86.31 84 SER A C 1
ATOM 661 O O . SER A 1 84 ? -52.069 -36.889 -4.893 1.00 86.31 84 SER A O 1
ATOM 663 N N . GLY A 1 85 ? -52.152 -34.670 -5.202 1.00 86.31 85 GLY A N 1
ATOM 664 C CA . GLY A 1 85 ? -50.941 -34.592 -6.012 1.00 86.31 85 GLY A CA 1
ATOM 665 C C . GLY A 1 85 ? -49.671 -34.887 -5.211 1.00 86.31 85 GLY A C 1
ATOM 666 O O . GLY A 1 85 ? -49.617 -34.752 -3.984 1.00 86.31 85 GLY A O 1
ATOM 667 N N . LYS A 1 86 ? -48.634 -35.331 -5.913 1.00 90.12 86 LYS A N 1
ATOM 668 C CA . LYS A 1 86 ? -47.370 -35.787 -5.331 1.00 90.12 86 LYS A CA 1
ATOM 669 C C . LYS A 1 86 ? -46.609 -34.633 -4.691 1.00 90.12 86 LYS A C 1
ATOM 671 O O . LYS A 1 86 ? -46.573 -33.524 -5.215 1.00 90.12 86 LYS A O 1
ATOM 676 N N . SER A 1 87 ? -45.953 -34.914 -3.568 1.00 92.62 87 SER A N 1
ATOM 677 C CA . SER A 1 87 ? -45.009 -33.971 -2.964 1.00 92.62 87 SER A CA 1
ATOM 678 C C . SER A 1 87 ? -43.718 -33.884 -3.781 1.00 92.62 87 SER A C 1
ATOM 680 O O . SER A 1 87 ? -43.377 -34.801 -4.533 1.00 92.62 87 SER A O 1
ATOM 682 N N . CYS A 1 88 ? -42.975 -32.793 -3.608 1.00 92.12 88 CYS A N 1
ATOM 683 C CA . CYS A 1 88 ? -41.710 -32.596 -4.294 1.00 92.12 88 CYS A CA 1
ATOM 684 C C . CYS A 1 88 ? -40.675 -33.653 -3.884 1.00 92.12 88 CYS A C 1
ATOM 686 O O . CYS A 1 88 ? -40.443 -33.895 -2.699 1.00 92.12 88 CYS A O 1
ATOM 688 N N . VAL A 1 89 ? -40.000 -34.241 -4.873 1.00 91.31 89 VAL A N 1
ATOM 689 C CA . VAL A 1 89 ? -38.958 -35.254 -4.657 1.00 91.31 89 VAL A CA 1
ATOM 690 C C . VAL A 1 89 ? -37.590 -34.584 -4.481 1.00 91.31 89 VAL A C 1
ATOM 692 O O . VAL A 1 89 ? -37.212 -33.690 -5.245 1.00 91.31 89 VAL A O 1
ATOM 695 N N . GLY A 1 90 ? -36.834 -35.028 -3.473 1.00 89.25 90 GLY A N 1
ATOM 696 C CA . GLY A 1 90 ? -35.485 -34.550 -3.152 1.00 89.25 90 GLY A CA 1
ATOM 697 C C . GLY A 1 90 ? -35.416 -33.690 -1.886 1.00 89.25 90 GLY A C 1
ATOM 698 O O . GLY A 1 90 ? -36.417 -33.450 -1.218 1.00 89.25 90 GLY A O 1
ATOM 699 N N . SER A 1 91 ? -34.213 -33.228 -1.537 1.00 91.25 91 SER A N 1
ATOM 700 C CA . SER A 1 91 ? -34.020 -32.406 -0.337 1.00 91.25 91 SER A CA 1
ATOM 701 C C . SER A 1 91 ? -34.549 -30.981 -0.534 1.00 91.25 91 SER A C 1
ATOM 703 O O . SER A 1 91 ? -34.355 -30.369 -1.593 1.00 91.25 91 SER A O 1
ATOM 705 N N . ASN A 1 92 ? -35.176 -30.434 0.508 1.00 92.50 92 ASN A N 1
ATOM 706 C CA . ASN A 1 92 ? -35.546 -29.020 0.600 1.00 92.50 92 ASN A CA 1
ATOM 707 C C . ASN A 1 92 ? -34.385 -28.134 1.091 1.00 92.50 92 ASN A C 1
ATOM 709 O O . ASN A 1 92 ? -34.540 -26.919 1.142 1.00 92.50 92 ASN A O 1
ATOM 713 N N . THR A 1 93 ? -33.240 -28.728 1.439 1.00 92.88 93 THR A N 1
ATOM 714 C CA . THR A 1 93 ? -32.068 -28.047 1.999 1.00 92.88 93 THR A CA 1
ATOM 715 C C . THR A 1 93 ? -30.800 -28.528 1.301 1.00 92.88 93 THR A C 1
ATOM 717 O O . THR A 1 93 ? -30.623 -29.727 1.076 1.00 92.88 93 THR A O 1
ATOM 720 N N . THR A 1 94 ? -29.902 -27.605 0.970 1.00 93.12 94 THR A N 1
ATOM 721 C CA . THR A 1 94 ? -28.557 -27.924 0.468 1.00 93.12 94 THR A CA 1
ATOM 722 C C . THR A 1 94 ? -27.503 -27.237 1.315 1.00 93.12 94 THR A C 1
ATOM 724 O O . THR A 1 94 ? -27.700 -26.090 1.717 1.00 93.12 94 THR A O 1
ATOM 727 N N . GLU A 1 95 ? -26.388 -27.925 1.537 1.00 93.56 95 GLU A N 1
ATOM 728 C CA . GLU A 1 95 ? -25.213 -27.430 2.251 1.00 93.56 95 GLU A CA 1
ATOM 729 C C . GLU A 1 95 ? -24.019 -27.367 1.294 1.00 93.56 95 GLU A C 1
ATOM 731 O O . GLU A 1 95 ? -23.857 -28.242 0.443 1.00 93.56 95 GLU A O 1
ATOM 736 N N . GLN A 1 96 ? -23.180 -26.344 1.438 1.00 86.56 96 GLN A N 1
ATOM 737 C CA . GLN A 1 96 ? -21.893 -26.260 0.753 1.00 86.56 96 GLN A CA 1
ATOM 738 C C . GLN A 1 96 ? -20.818 -25.689 1.676 1.00 86.56 96 GLN A C 1
ATOM 740 O O . GLN A 1 96 ? -21.122 -24.975 2.634 1.00 86.56 96 GLN A O 1
ATOM 745 N N . SER A 1 97 ? -19.555 -25.967 1.364 1.00 83.06 97 SER A N 1
ATOM 746 C CA . SER A 1 97 ? -18.426 -25.360 2.068 1.00 83.06 97 SER A CA 1
ATOM 747 C C . SER A 1 97 ? -18.355 -23.851 1.805 1.00 83.06 97 SER A C 1
ATOM 749 O O . SER A 1 97 ? -18.673 -23.370 0.717 1.00 83.06 97 SER A O 1
ATOM 751 N N . CYS A 1 98 ? -17.915 -23.099 2.807 1.00 74.94 98 CYS A N 1
ATOM 752 C CA . CYS A 1 98 ? -17.553 -21.687 2.705 1.00 74.94 98 CYS A CA 1
ATOM 753 C C . CYS A 1 98 ? -16.165 -21.478 3.312 1.00 74.94 98 CYS A C 1
ATOM 755 O O . CYS A 1 98 ? -15.856 -22.057 4.353 1.00 74.94 98 CYS A O 1
ATOM 757 N N . LYS A 1 99 ? -15.333 -20.659 2.662 1.00 73.81 99 LYS A N 1
ATOM 758 C CA . LYS A 1 99 ? -14.077 -20.155 3.228 1.00 73.81 99 LYS A CA 1
ATOM 759 C C . LYS A 1 99 ? -14.367 -18.773 3.811 1.00 73.81 99 LYS A C 1
ATOM 761 O O . LYS A 1 99 ? -14.931 -17.920 3.130 1.00 73.81 99 LYS A O 1
ATOM 766 N N . VAL A 1 100 ? -14.059 -18.616 5.087 1.00 63.19 100 VAL A N 1
ATOM 767 C CA . VAL A 1 100 ? -13.971 -17.339 5.801 1.00 63.19 100 VAL A CA 1
ATOM 768 C C . VAL A 1 100 ? -12.491 -17.188 6.161 1.00 63.19 100 VAL A C 1
ATOM 770 O O . VAL A 1 100 ? -11.814 -18.211 6.265 1.00 63.19 100 VAL A O 1
ATOM 773 N N . SER A 1 101 ? -11.982 -15.969 6.312 1.00 61.34 101 SER A N 1
ATOM 774 C CA . SER A 1 101 ? -10.555 -15.636 6.510 1.00 61.34 101 SER A CA 1
ATOM 775 C C . SER A 1 101 ? -9.746 -16.640 7.335 1.00 61.34 101 SER A C 1
ATOM 777 O O . SER A 1 101 ? -10.281 -17.293 8.238 1.00 61.34 101 SER A O 1
ATOM 779 N N . THR A 1 102 ? -8.442 -16.758 7.068 1.00 64.06 102 THR A N 1
ATOM 780 C CA . THR A 1 102 ? -7.568 -17.690 7.794 1.00 64.06 102 THR A CA 1
ATOM 781 C C . THR A 1 102 ? -7.675 -17.495 9.314 1.00 64.06 102 THR A C 1
ATOM 783 O O . THR A 1 102 ? -7.824 -16.389 9.842 1.00 64.06 102 THR A O 1
ATOM 786 N N . CYS A 1 103 ? -7.695 -18.606 10.052 1.00 59.69 103 CYS A N 1
ATOM 787 C CA . CYS A 1 103 ? -7.749 -18.550 11.509 1.00 59.69 103 CYS A CA 1
ATOM 788 C C . CYS A 1 103 ? -6.377 -18.121 12.049 1.00 59.69 103 CYS A C 1
ATOM 790 O O . CYS A 1 103 ? -5.371 -18.725 11.694 1.00 59.69 103 CYS A O 1
ATOM 792 N N . GLY A 1 104 ? -6.346 -17.116 12.931 1.00 63.00 104 GLY A N 1
ATOM 793 C CA . GLY A 1 104 ? -5.104 -16.562 13.491 1.00 63.00 104 GLY A CA 1
ATOM 794 C C . GLY A 1 104 ? -4.882 -15.078 13.193 1.00 63.00 104 GLY A C 1
ATOM 795 O O . GLY A 1 104 ? -4.004 -14.475 13.804 1.00 63.00 104 GLY A O 1
ATOM 796 N N . LEU A 1 105 ? -5.706 -14.478 12.330 1.00 72.31 105 LEU A N 1
ATOM 797 C CA . LEU A 1 105 ? -5.730 -13.033 12.122 1.00 72.31 105 LEU A CA 1
ATOM 798 C C . LEU A 1 105 ? -6.488 -12.331 13.253 1.00 72.31 105 LEU A C 1
ATOM 800 O O . LEU A 1 105 ? -7.637 -12.658 13.566 1.00 72.31 105 LEU A O 1
ATOM 804 N N . GLY A 1 106 ? -5.846 -11.345 13.869 1.00 75.56 106 GLY A N 1
ATOM 805 C CA . GLY A 1 106 ? -6.499 -10.361 14.715 1.00 75.56 106 GLY A CA 1
ATOM 806 C C . GLY A 1 106 ? -7.409 -9.424 13.907 1.00 75.56 106 GLY A C 1
ATOM 807 O O . GLY A 1 106 ? -7.338 -9.363 12.682 1.00 75.56 106 GLY A O 1
ATOM 808 N N . PRO A 1 107 ? -8.251 -8.618 14.580 1.00 80.50 107 PRO A N 1
ATOM 809 C CA . PRO A 1 107 ? -9.225 -7.728 13.926 1.00 80.50 107 PRO A CA 1
ATOM 810 C C . PRO A 1 107 ? -8.600 -6.598 13.087 1.00 80.50 107 PRO A C 1
ATOM 812 O O . PRO A 1 107 ? -9.313 -5.832 12.434 1.00 80.50 107 PRO A O 1
ATOM 815 N N . ASP A 1 108 ? -7.282 -6.437 13.167 1.00 87.38 108 ASP A N 1
ATOM 816 C CA . ASP A 1 108 ? -6.516 -5.406 12.474 1.00 87.38 108 ASP A CA 1
ATOM 817 C C . ASP A 1 108 ? -5.544 -5.996 11.440 1.00 87.38 108 ASP A C 1
ATOM 819 O O . ASP A 1 108 ? -4.935 -5.232 10.691 1.00 87.38 108 ASP A O 1
ATOM 823 N N . ASP A 1 109 ? -5.426 -7.323 11.395 1.00 89.62 109 ASP A N 1
ATOM 824 C CA . ASP A 1 109 ? -4.452 -8.049 10.585 1.00 89.62 109 ASP A CA 1
ATOM 825 C C . ASP A 1 109 ? -4.999 -8.326 9.178 1.00 89.62 109 ASP A C 1
ATOM 827 O O . ASP A 1 109 ? -6.209 -8.257 8.938 1.00 89.62 109 ASP A O 1
ATOM 831 N N . CYS A 1 110 ? -4.108 -8.606 8.226 1.00 87.50 110 CYS A N 1
ATOM 832 C CA . CYS A 1 110 ? -4.484 -8.919 6.854 1.00 87.50 110 CYS A CA 1
ATOM 833 C C . CYS A 1 110 ? -3.429 -9.771 6.142 1.00 87.50 110 CYS A C 1
ATOM 835 O O . CYS A 1 110 ? -2.309 -9.311 5.934 1.00 87.50 110 CYS A O 1
ATOM 837 N N . ASP A 1 111 ? -3.831 -10.966 5.722 1.00 85.75 111 ASP A N 1
ATOM 838 C CA . ASP A 1 111 ? -3.084 -11.897 4.859 1.00 85.75 111 ASP A CA 1
ATOM 839 C C . ASP A 1 111 ? -3.525 -11.825 3.387 1.00 85.75 111 ASP A C 1
ATOM 841 O O . ASP A 1 111 ? -3.125 -12.633 2.571 1.00 85.75 111 ASP A O 1
ATOM 845 N N . PHE A 1 112 ? -4.447 -10.916 3.061 1.00 88.31 112 PHE A N 1
ATOM 846 C CA . PHE A 1 112 ? -5.009 -10.720 1.725 1.00 88.31 112 PHE A CA 1
ATOM 847 C C . PHE A 1 112 ? -5.690 -11.946 1.080 1.00 88.31 112 PHE A C 1
ATOM 849 O O . PHE A 1 112 ? -6.084 -11.876 -0.085 1.00 88.31 112 PHE A O 1
ATOM 856 N N . GLU A 1 113 ? -5.980 -13.022 1.812 1.00 82.50 113 GLU A N 1
ATOM 857 C CA . GLU A 1 113 ? -6.437 -14.299 1.237 1.00 82.50 113 GLU A CA 1
ATOM 858 C C . GLU A 1 113 ? -7.842 -14.271 0.627 1.00 82.50 113 GLU A C 1
ATOM 860 O O . GLU A 1 113 ? -8.121 -14.979 -0.343 1.00 82.50 113 GLU A O 1
ATOM 865 N N . ASP A 1 114 ? -8.715 -13.410 1.145 1.00 75.25 114 ASP A N 1
ATOM 866 C CA . ASP A 1 114 ? -10.093 -13.272 0.660 1.00 75.25 114 ASP A CA 1
ATOM 867 C C . ASP A 1 114 ? -10.393 -11.862 0.122 1.00 75.25 114 ASP A C 1
ATOM 869 O O . ASP A 1 114 ? -11.203 -11.696 -0.791 1.00 75.25 114 ASP A O 1
ATOM 873 N N . THR A 1 115 ? -9.769 -10.820 0.686 1.00 82.62 115 THR A N 1
ATOM 874 C CA . THR A 1 115 ? -10.056 -9.406 0.376 1.00 82.62 115 THR A CA 1
ATOM 875 C C . THR A 1 115 ? -8.832 -8.515 0.633 1.00 82.62 115 THR A C 1
ATOM 877 O O . THR A 1 115 ? -7.822 -8.979 1.141 1.00 82.62 115 THR A O 1
ATOM 880 N N . LEU A 1 116 ? -8.931 -7.204 0.368 1.00 84.94 116 LEU A N 1
ATOM 881 C CA . LEU A 1 116 ? -7.960 -6.202 0.856 1.00 84.94 116 LEU A CA 1
ATOM 882 C C . LEU A 1 116 ? -8.121 -5.890 2.366 1.00 84.94 116 LEU A C 1
ATOM 884 O O . LEU A 1 116 ? -7.528 -4.943 2.883 1.00 84.94 116 LEU A O 1
ATOM 888 N N . CYS A 1 117 ? -8.960 -6.645 3.079 1.00 87.75 117 CYS A N 1
ATOM 889 C CA . CYS A 1 117 ? -9.344 -6.436 4.471 1.00 87.75 117 CYS A CA 1
ATOM 890 C C . CYS A 1 117 ? -9.839 -5.000 4.724 1.00 87.75 117 CYS A C 1
ATOM 892 O O . CYS A 1 117 ? -10.812 -4.540 4.128 1.00 87.75 117 CYS A O 1
ATOM 894 N N . HIS A 1 118 ? -9.168 -4.278 5.622 1.00 86.50 118 HIS A N 1
ATOM 895 C CA . HIS A 1 118 ? -9.468 -2.893 5.975 1.00 86.50 118 HIS A CA 1
ATOM 896 C C . HIS A 1 118 ? -8.529 -1.885 5.299 1.00 86.50 118 HIS A C 1
ATOM 898 O O . HIS A 1 118 ? -8.410 -0.746 5.760 1.00 86.50 118 HIS A O 1
ATOM 904 N N . TRP A 1 119 ? -7.850 -2.302 4.231 1.00 92.50 119 TRP A N 1
ATOM 905 C CA . TRP A 1 119 ? -6.952 -1.461 3.459 1.00 92.50 119 TRP A CA 1
ATOM 906 C C . TRP A 1 119 ? -7.638 -0.923 2.207 1.00 92.50 119 TRP A C 1
ATOM 908 O O . TRP A 1 119 ? -8.429 -1.598 1.550 1.00 92.50 119 TRP A O 1
ATOM 918 N N . HIS A 1 120 ? -7.337 0.325 1.874 1.00 88.88 120 HIS A N 1
ATOM 919 C CA . HIS A 1 120 ? -7.895 1.015 0.722 1.00 88.88 120 HIS A CA 1
ATOM 920 C C . HIS A 1 120 ? -6.845 1.909 0.075 1.00 88.88 120 HIS A C 1
ATOM 922 O O . HIS A 1 120 ? -5.836 2.271 0.676 1.00 88.88 120 HIS A O 1
ATOM 928 N N . GLN A 1 121 ? -7.104 2.290 -1.168 1.00 86.19 121 GLN A N 1
ATOM 929 C CA . GLN A 1 121 ? -6.287 3.252 -1.894 1.00 86.19 121 GLN A CA 1
ATOM 930 C C . GLN A 1 121 ? -7.059 4.567 -2.032 1.00 86.19 121 GLN A C 1
ATOM 932 O O . GLN A 1 121 ? -8.290 4.534 -2.134 1.00 86.19 121 GLN A O 1
ATOM 937 N N . PRO A 1 122 ? -6.381 5.726 -2.043 1.00 75.44 122 PRO A N 1
ATOM 938 C CA . PRO A 1 122 ? -7.027 6.993 -2.362 1.00 75.44 122 PRO A CA 1
ATOM 939 C C . PRO A 1 122 ? -7.695 6.930 -3.745 1.00 75.44 122 PRO A C 1
ATOM 941 O O . PRO A 1 122 ? -7.100 6.454 -4.706 1.00 75.44 122 PRO A O 1
ATOM 944 N N . THR A 1 123 ? -8.928 7.424 -3.862 1.00 61.19 123 THR A N 1
ATOM 945 C CA . THR A 1 123 ? -9.749 7.326 -5.086 1.00 61.19 123 THR A CA 1
ATOM 946 C C . THR A 1 123 ? -9.386 8.341 -6.173 1.00 61.19 123 THR A C 1
ATOM 948 O O . THR A 1 123 ? -10.086 8.438 -7.182 1.00 61.19 123 THR A O 1
ATOM 951 N N . THR A 1 124 ? -8.333 9.138 -5.986 1.00 56.16 124 THR A N 1
ATOM 952 C CA . THR A 1 124 ? -7.876 10.092 -7.000 1.00 56.16 124 THR A CA 1
ATOM 953 C C . THR A 1 124 ? -7.225 9.323 -8.143 1.00 56.16 124 THR A C 1
ATOM 955 O O . THR A 1 124 ? -6.055 8.962 -8.068 1.00 56.16 124 THR A O 1
ATOM 958 N N . TYR A 1 125 ? -8.017 9.054 -9.182 1.00 48.47 125 TYR A N 1
ATOM 959 C CA . TYR A 1 125 ? -7.568 8.522 -10.464 1.00 48.47 125 TYR A CA 1
ATOM 960 C C . TYR A 1 125 ? -6.510 9.467 -11.052 1.00 48.47 125 TYR A C 1
ATOM 962 O O . TYR A 1 125 ? -6.845 10.513 -11.604 1.00 48.47 125 TYR A O 1
ATOM 970 N N . GLU A 1 126 ? -5.228 9.129 -10.911 1.00 55.19 126 GLU A N 1
ATOM 971 C CA . GLU A 1 126 ? -4.187 9.740 -11.732 1.00 55.19 126 GLU A CA 1
ATOM 972 C C . GLU A 1 126 ? -4.053 8.954 -13.038 1.00 55.19 126 GLU A C 1
ATOM 974 O O . GLU A 1 126 ? -3.997 7.726 -13.034 1.00 55.19 126 GLU A O 1
ATOM 979 N N . GLU A 1 127 ? -3.933 9.678 -14.152 1.00 50.38 127 GLU A N 1
ATOM 980 C CA . GLU A 1 127 ? -3.834 9.179 -15.537 1.00 50.38 127 GLU A CA 1
ATOM 981 C C . GLU A 1 127 ? -2.674 8.178 -15.788 1.00 50.38 127 GLU A C 1
ATOM 983 O O . GLU A 1 127 ? -2.550 7.643 -16.884 1.00 50.38 127 GLU A O 1
ATOM 988 N N . ASN A 1 128 ? -1.837 7.890 -14.780 1.00 56.00 128 ASN A N 1
ATOM 989 C CA . ASN A 1 128 ? -0.628 7.061 -14.863 1.00 56.00 128 ASN A CA 1
ATOM 990 C C . ASN A 1 128 ? -0.718 5.711 -14.112 1.00 56.00 128 ASN A C 1
ATOM 992 O O . ASN A 1 128 ? 0.317 5.088 -13.909 1.00 56.00 128 ASN A O 1
ATOM 996 N N . ASN A 1 129 ? -1.912 5.280 -13.678 1.00 68.56 129 ASN A N 1
ATOM 997 C CA . ASN A 1 129 ? -2.288 3.939 -13.164 1.00 68.56 129 ASN A CA 1
ATOM 998 C C . ASN A 1 129 ? -1.321 3.197 -12.201 1.00 68.56 129 ASN A C 1
ATOM 1000 O O . ASN A 1 129 ? -1.445 1.990 -12.033 1.00 68.56 129 ASN A O 1
ATOM 1004 N N . PHE A 1 130 ? -0.371 3.870 -11.545 1.00 82.81 130 PHE A N 1
ATOM 1005 C CA . PHE A 1 130 ? 0.505 3.229 -10.561 1.00 82.81 130 PHE A CA 1
ATOM 1006 C C . PHE A 1 130 ? -0.267 3.010 -9.258 1.00 82.81 130 PHE A C 1
ATOM 1008 O O . PHE A 1 130 ? -0.592 3.974 -8.559 1.00 82.81 130 PHE A O 1
ATOM 1015 N N . ARG A 1 131 ? -0.607 1.755 -8.957 1.00 86.06 131 ARG A N 1
ATOM 1016 C CA . ARG A 1 131 ? -1.524 1.393 -7.870 1.00 86.06 131 ARG A CA 1
ATOM 1017 C C . ARG A 1 131 ? -1.199 0.025 -7.287 1.00 86.06 131 ARG A C 1
ATOM 1019 O O . ARG A 1 131 ? -0.569 -0.795 -7.940 1.00 86.06 131 ARG A O 1
ATOM 1026 N N . TRP A 1 132 ? -1.672 -0.208 -6.068 1.00 90.19 132 TRP A N 1
ATOM 1027 C CA . TRP A 1 132 ? -1.632 -1.514 -5.424 1.00 90.19 132 TRP A CA 1
ATOM 1028 C C . TRP A 1 132 ? -2.730 -2.415 -5.983 1.00 90.19 132 TRP A C 1
ATOM 1030 O O . TRP A 1 132 ? -3.900 -2.028 -6.060 1.00 90.19 132 TRP A O 1
ATOM 1040 N N . GLU A 1 133 ? -2.376 -3.634 -6.336 1.00 86.94 133 GLU A N 1
ATOM 1041 C CA . GLU A 1 133 ? -3.276 -4.636 -6.877 1.00 86.94 133 GLU A CA 1
ATOM 1042 C C . GLU A 1 133 ? -3.101 -5.932 -6.107 1.00 86.94 133 GLU A C 1
ATOM 1044 O O . GLU A 1 133 ? -1.999 -6.298 -5.713 1.00 86.94 133 GLU A O 1
ATOM 1049 N N . ARG A 1 134 ? -4.218 -6.608 -5.855 1.00 86.12 134 ARG A N 1
ATOM 1050 C CA . ARG A 1 134 ? -4.208 -7.930 -5.243 1.00 86.12 134 ARG A CA 1
ATOM 1051 C C . ARG A 1 134 ? -3.998 -8.962 -6.333 1.00 86.12 134 ARG A C 1
ATOM 1053 O O . ARG A 1 134 ? -4.732 -8.941 -7.322 1.00 86.12 134 ARG A O 1
ATOM 1060 N N . TYR A 1 135 ? -3.047 -9.858 -6.135 1.00 83.44 135 TYR A N 1
ATOM 1061 C CA . TYR A 1 135 ? -2.610 -10.788 -7.166 1.00 83.44 135 TYR A CA 1
ATOM 1062 C C . TYR A 1 135 ? -2.238 -12.144 -6.580 1.00 83.44 135 TYR A C 1
ATOM 1064 O O . TYR A 1 135 ? -2.107 -12.289 -5.369 1.00 83.44 135 TYR A O 1
ATOM 1072 N N . THR A 1 136 ? -2.119 -13.142 -7.449 1.00 79.19 136 THR A N 1
ATOM 1073 C CA . THR A 1 136 ? -1.716 -14.507 -7.104 1.00 79.19 136 THR A CA 1
ATOM 1074 C C . THR A 1 136 ? -0.781 -15.037 -8.188 1.00 79.19 136 THR A C 1
ATOM 1076 O O . THR A 1 136 ? -0.963 -14.723 -9.365 1.00 79.19 136 THR A O 1
ATOM 1079 N N . GLY A 1 137 ? 0.222 -15.824 -7.797 1.00 74.75 137 GLY A N 1
ATOM 1080 C CA . GLY A 1 137 ? 1.294 -16.273 -8.690 1.00 74.75 137 GLY A CA 1
ATOM 1081 C C . GLY A 1 137 ? 2.273 -15.158 -9.072 1.00 74.75 137 GLY A C 1
ATOM 1082 O O . GLY A 1 137 ? 2.376 -14.150 -8.374 1.00 74.75 137 GLY A O 1
ATOM 1083 N N . ASN A 1 138 ? 2.997 -15.349 -10.176 1.00 72.38 138 ASN A N 1
ATOM 1084 C CA . ASN A 1 138 ? 4.056 -14.434 -10.607 1.00 72.38 138 ASN A CA 1
ATOM 1085 C C . ASN A 1 138 ? 3.512 -13.050 -10.961 1.00 72.38 138 ASN A C 1
ATOM 1087 O O . ASN A 1 138 ? 2.499 -12.954 -11.655 1.00 72.38 138 ASN A O 1
ATOM 1091 N N . THR A 1 139 ? 4.236 -11.993 -10.593 1.00 70.81 139 THR A N 1
ATOM 1092 C CA . THR A 1 139 ? 3.975 -10.655 -11.137 1.00 70.81 139 THR A CA 1
ATOM 1093 C C . THR A 1 139 ? 3.950 -10.680 -12.677 1.00 70.81 139 THR A C 1
ATOM 1095 O O . THR A 1 139 ? 4.697 -11.442 -13.301 1.00 70.81 139 THR A O 1
ATOM 1098 N N . PRO A 1 140 ? 3.086 -9.878 -13.329 1.00 69.75 140 PRO A N 1
ATOM 1099 C CA . PRO A 1 140 ? 2.964 -9.870 -14.790 1.00 69.75 140 PRO A CA 1
ATOM 1100 C C . PRO A 1 140 ? 4.247 -9.482 -15.535 1.00 69.75 140 PRO A C 1
ATOM 1102 O O . PRO A 1 140 ? 4.420 -9.852 -16.700 1.00 69.75 140 PRO A O 1
ATOM 1105 N N . SER A 1 141 ? 5.120 -8.699 -14.898 1.00 70.56 141 SER A N 1
ATOM 1106 C CA . SER A 1 141 ? 6.355 -8.212 -15.501 1.00 70.56 141 SER A CA 1
ATOM 1107 C C . SER A 1 141 ? 7.520 -9.200 -15.307 1.00 70.56 141 SER A C 1
ATOM 1109 O O . SER A 1 141 ? 7.610 -9.923 -14.320 1.00 70.56 141 SER A O 1
ATOM 1111 N N . SER A 1 142 ? 8.416 -9.292 -16.294 1.00 75.88 142 SER A N 1
ATOM 1112 C CA . SER A 1 142 ? 9.589 -10.178 -16.233 1.00 75.88 142 SER A CA 1
ATOM 1113 C C . SER A 1 142 ? 10.719 -9.567 -15.400 1.00 75.88 142 SER A C 1
ATOM 1115 O O . SER A 1 142 ? 10.886 -8.350 -15.422 1.00 75.88 142 SER A O 1
ATOM 1117 N N . ASN A 1 143 ? 11.560 -10.404 -14.776 1.00 75.25 143 ASN A N 1
ATOM 1118 C CA . ASN A 1 143 ? 12.664 -9.990 -13.885 1.00 75.25 143 ASN A CA 1
ATOM 1119 C C . ASN A 1 143 ? 12.209 -9.149 -12.684 1.00 75.25 143 ASN A C 1
ATOM 1121 O O . ASN A 1 143 ? 12.974 -8.350 -12.140 1.00 75.25 143 ASN A O 1
ATOM 1125 N N . THR A 1 144 ? 10.959 -9.340 -12.283 1.00 74.69 144 THR A N 1
ATOM 1126 C CA . THR A 1 144 ? 10.403 -8.829 -11.039 1.00 74.69 144 THR A CA 1
ATOM 1127 C C . THR A 1 144 ? 9.892 -9.985 -10.202 1.00 74.69 144 THR A C 1
ATOM 1129 O O . THR A 1 144 ? 10.083 -11.153 -10.540 1.00 74.69 144 THR A O 1
ATOM 1132 N N . GLY A 1 145 ? 9.294 -9.663 -9.069 1.00 72.56 145 GLY A N 1
ATOM 1133 C CA . GLY A 1 145 ? 8.621 -10.644 -8.252 1.00 72.56 145 GLY A CA 1
ATOM 1134 C C . GLY A 1 145 ? 7.650 -9.960 -7.305 1.00 72.56 145 GLY A C 1
ATOM 1135 O O . GLY A 1 145 ? 7.613 -8.727 -7.223 1.00 72.56 145 GLY A O 1
ATOM 1136 N N . PRO A 1 146 ? 6.908 -10.750 -6.531 1.00 79.81 146 PRO A N 1
ATOM 1137 C CA . PRO A 1 146 ? 7.189 -12.147 -6.204 1.00 79.81 146 PRO A CA 1
ATOM 1138 C C . PRO A 1 146 ? 6.685 -13.137 -7.265 1.00 79.81 146 PRO A C 1
ATOM 1140 O O . PRO A 1 146 ? 5.753 -12.852 -8.015 1.00 79.81 146 PRO A O 1
ATOM 1143 N N . SER A 1 147 ? 7.291 -14.325 -7.297 1.00 73.38 147 SER A N 1
ATOM 1144 C CA . SER A 1 147 ? 6.777 -15.472 -8.057 1.00 73.38 147 SER A CA 1
ATOM 1145 C C . SER A 1 147 ? 5.571 -16.135 -7.375 1.00 73.38 147 SER A C 1
ATOM 1147 O O . SER A 1 147 ? 4.680 -16.692 -8.012 1.00 73.38 147 SER A O 1
ATOM 1149 N N . GLU A 1 148 ? 5.517 -16.060 -6.048 1.00 64.75 148 GLU A N 1
ATOM 1150 C CA . GLU A 1 148 ? 4.549 -16.785 -5.232 1.00 64.75 148 GLU A CA 1
ATOM 1151 C C . GLU A 1 148 ? 4.171 -15.983 -3.984 1.00 64.75 148 GLU A C 1
ATOM 1153 O O . GLU A 1 148 ? 4.954 -15.179 -3.481 1.00 64.75 148 GLU A O 1
ATOM 1158 N N . ASP A 1 149 ? 2.982 -16.257 -3.458 1.00 61.09 149 ASP A N 1
ATOM 1159 C CA . ASP A 1 149 ? 2.489 -15.801 -2.152 1.00 61.09 149 ASP A CA 1
ATOM 1160 C C . ASP A 1 149 ? 3.439 -16.159 -0.990 1.00 61.09 149 ASP A C 1
ATOM 1162 O O . ASP A 1 149 ? 4.127 -17.187 -1.041 1.00 61.09 149 ASP A O 1
ATOM 1166 N N . HIS A 1 150 ? 3.495 -15.358 0.082 1.00 66.31 150 HIS A N 1
ATOM 1167 C CA . HIS A 1 150 ? 4.435 -15.636 1.169 1.00 66.31 150 HIS A CA 1
ATOM 1168 C C . HIS A 1 150 ? 4.019 -16.865 1.995 1.00 66.31 150 HIS A C 1
ATOM 1170 O O . HIS A 1 150 ? 4.848 -17.770 2.175 1.00 66.31 150 HIS A O 1
ATOM 1176 N N . THR A 1 151 ? 2.766 -16.925 2.460 1.00 66.19 151 THR A N 1
ATOM 1177 C CA . THR A 1 151 ? 2.297 -17.922 3.441 1.00 66.19 151 THR A CA 1
ATOM 1178 C C . THR A 1 151 ? 2.022 -19.290 2.824 1.00 66.19 151 THR A C 1
ATOM 1180 O O . THR A 1 151 ? 2.481 -20.317 3.330 1.00 66.19 151 THR A O 1
ATOM 1183 N N . THR A 1 152 ? 1.271 -19.333 1.731 1.00 60.25 152 THR A N 1
ATOM 1184 C CA . THR A 1 152 ? 0.733 -20.574 1.154 1.00 60.25 152 THR A CA 1
ATOM 1185 C C . THR A 1 152 ? 1.364 -20.945 -0.183 1.00 60.25 152 THR A C 1
ATOM 1187 O O . THR A 1 152 ? 1.052 -22.011 -0.720 1.00 60.25 152 THR A O 1
ATOM 1190 N N . LYS A 1 153 ? 2.213 -20.070 -0.746 1.00 70.06 153 LYS A N 1
ATOM 1191 C CA . LYS A 1 153 ? 2.824 -20.185 -2.089 1.00 70.06 153 LYS A CA 1
ATOM 1192 C C . LYS A 1 153 ? 1.831 -20.169 -3.259 1.00 70.06 153 LYS A C 1
ATOM 1194 O O . LYS A 1 153 ? 2.221 -20.047 -4.411 1.00 70.06 153 LYS A O 1
ATOM 1199 N N . THR A 1 154 ? 0.536 -20.240 -2.964 1.00 62.44 154 THR A N 1
ATOM 1200 C CA . THR A 1 154 ? -0.578 -20.287 -3.925 1.00 62.44 154 THR A CA 1
ATOM 1201 C C . THR A 1 154 ? -1.687 -19.284 -3.587 1.00 62.44 154 THR A C 1
ATOM 1203 O O . THR A 1 154 ? -2.724 -19.258 -4.249 1.00 62.44 154 THR A O 1
ATOM 1206 N N . GLY A 1 155 ? -1.469 -18.479 -2.549 1.00 71.12 155 GLY A N 1
ATOM 1207 C CA . GLY A 1 155 ? -2.395 -17.506 -1.991 1.00 71.12 155 GLY A CA 1
ATOM 1208 C C . GLY A 1 155 ? -2.339 -16.167 -2.704 1.00 71.12 155 GLY A C 1
ATOM 1209 O O . GLY A 1 155 ? -1.988 -16.086 -3.890 1.00 71.12 155 GLY A O 1
ATOM 1210 N N . PHE A 1 156 ? -2.723 -15.120 -1.992 1.00 80.62 156 PHE A N 1
ATOM 1211 C CA . PHE A 1 156 ? -2.798 -13.775 -2.528 1.00 80.62 156 PHE A CA 1
ATOM 1212 C C . PHE A 1 156 ? -1.942 -12.799 -1.743 1.00 80.62 156 PHE A C 1
ATOM 1214 O O . PHE A 1 156 ? -2.109 -12.638 -0.548 1.00 80.62 156 PHE A O 1
ATOM 1221 N N . TYR A 1 157 ? -1.186 -11.994 -2.478 1.00 88.56 157 TYR A N 1
ATOM 1222 C CA . TYR A 1 157 ? -0.472 -10.839 -1.952 1.00 88.56 157 TYR A CA 1
ATOM 1223 C C . TYR A 1 157 ? -1.006 -9.557 -2.596 1.00 88.56 157 TYR A C 1
ATOM 1225 O O . TYR A 1 157 ? -1.851 -9.581 -3.503 1.00 88.56 157 TYR A O 1
ATOM 1233 N N . VAL A 1 158 ? -0.502 -8.407 -2.151 1.00 93.06 158 VAL A N 1
ATOM 1234 C CA . VAL A 1 158 ? -0.739 -7.131 -2.834 1.00 93.06 158 VAL A CA 1
ATOM 1235 C C . VAL A 1 158 ? 0.571 -6.545 -3.332 1.00 93.06 158 VAL A C 1
ATOM 1237 O O . VAL A 1 158 ? 1.572 -6.544 -2.621 1.00 93.06 158 VAL A O 1
ATOM 1240 N N . PHE A 1 159 ? 0.576 -6.022 -4.552 1.00 93.00 159 PHE A N 1
ATOM 1241 C CA . PHE A 1 159 ? 1.767 -5.438 -5.157 1.00 93.00 159 PHE A CA 1
ATOM 1242 C C . PHE A 1 159 ? 1.462 -4.176 -5.949 1.00 93.00 159 PHE A C 1
ATOM 1244 O O . PHE A 1 159 ? 0.344 -3.977 -6.411 1.00 93.00 159 PHE A O 1
ATOM 1251 N N . ALA A 1 160 ? 2.451 -3.302 -6.079 1.00 91.62 160 ALA A N 1
ATOM 1252 C CA . ALA A 1 160 ? 2.376 -2.128 -6.928 1.00 91.62 160 ALA A CA 1
ATOM 1253 C C . ALA A 1 160 ? 2.993 -2.436 -8.298 1.00 91.62 160 ALA A C 1
ATOM 1255 O O . ALA A 1 160 ? 4.213 -2.554 -8.392 1.00 91.62 160 ALA A O 1
ATOM 1256 N N . GLU A 1 161 ? 2.155 -2.540 -9.331 1.00 84.00 161 GLU A N 1
ATOM 1257 C CA . GLU A 1 161 ? 2.564 -2.855 -10.709 1.00 84.00 161 GLU A CA 1
ATOM 1258 C C . GLU A 1 161 ? 3.282 -1.664 -11.355 1.00 84.00 161 GLU A C 1
ATOM 1260 O O . GLU A 1 161 ? 2.696 -0.597 -11.564 1.00 84.00 161 GLU A O 1
ATOM 1265 N N . ALA A 1 162 ? 4.564 -1.830 -11.671 1.00 84.44 162 ALA A N 1
ATOM 1266 C CA . ALA A 1 162 ? 5.426 -0.775 -12.190 1.00 84.44 162 ALA A CA 1
ATOM 1267 C C . ALA A 1 162 ? 5.455 -0.689 -13.725 1.00 84.44 162 ALA A C 1
ATOM 1269 O O . ALA A 1 162 ? 6.084 0.223 -14.282 1.00 84.44 162 ALA A O 1
ATOM 1270 N N . SER A 1 163 ? 4.782 -1.577 -14.447 1.00 73.12 163 SER A N 1
ATOM 1271 C CA . SER A 1 163 ? 4.680 -1.491 -15.904 1.00 73.12 163 SER A CA 1
ATOM 1272 C C . SER A 1 163 ? 3.907 -0.256 -16.382 1.00 73.12 163 SER A C 1
ATOM 1274 O O . SER A 1 163 ? 3.314 0.505 -15.617 1.00 73.12 163 SER A O 1
ATOM 1276 N N . SER A 1 164 ? 3.957 -0.007 -17.693 1.00 72.56 164 SER A N 1
ATOM 1277 C CA . SER A 1 164 ? 3.205 1.084 -18.325 1.00 72.56 164 SER A CA 1
ATOM 1278 C C . SER A 1 164 ? 1.714 1.018 -17.940 1.00 72.56 164 SER A C 1
ATOM 1280 O O . SER A 1 164 ? 1.151 -0.076 -17.957 1.00 72.56 164 SER A O 1
ATOM 1282 N N . PRO A 1 165 ? 1.049 2.147 -17.612 1.00 75.19 165 PRO A N 1
ATOM 1283 C CA . PRO A 1 165 ? 1.473 3.544 -17.785 1.00 75.19 165 PRO A CA 1
ATOM 1284 C C . PRO A 1 165 ? 2.221 4.160 -16.588 1.00 75.19 165 PRO A C 1
ATOM 1286 O O . PRO A 1 165 ? 2.449 5.374 -16.565 1.00 75.19 165 PRO A O 1
ATOM 1289 N N . ALA A 1 166 ? 2.624 3.364 -15.596 1.00 75.44 166 ALA A N 1
ATOM 1290 C CA . ALA A 1 166 ? 3.340 3.881 -14.441 1.00 75.44 166 ALA A CA 1
ATOM 1291 C C . ALA A 1 166 ? 4.686 4.507 -14.853 1.00 75.44 166 ALA A C 1
ATOM 1293 O O . ALA A 1 166 ? 5.406 3.997 -15.712 1.00 75.44 166 ALA A O 1
ATOM 1294 N N . SER A 1 167 ? 5.019 5.647 -14.242 1.00 80.56 167 SER A N 1
ATOM 1295 C CA . SER A 1 167 ? 6.196 6.461 -14.581 1.00 80.56 167 SER A CA 1
ATOM 1296 C C . SER A 1 167 ? 7.141 6.613 -13.389 1.00 80.56 167 SER A C 1
ATOM 1298 O O . SER A 1 167 ? 6.698 6.610 -12.242 1.00 80.56 167 SER A O 1
ATOM 1300 N N . GLU A 1 168 ? 8.440 6.760 -13.649 1.00 84.75 168 GLU A N 1
ATOM 1301 C CA . GLU A 1 168 ? 9.475 6.889 -12.612 1.00 84.75 168 GLU A CA 1
ATOM 1302 C C . GLU A 1 168 ? 9.117 7.951 -11.558 1.00 84.75 168 GLU A C 1
ATOM 1304 O O . GLU A 1 168 ? 8.642 9.044 -11.876 1.00 84.75 168 GLU A O 1
ATOM 1309 N N . GLY A 1 169 ? 9.330 7.611 -10.285 1.00 84.38 169 GLY A N 1
ATOM 1310 C CA . GLY A 1 169 ? 9.069 8.486 -9.144 1.00 84.38 169 GLY A CA 1
ATOM 1311 C C . GLY A 1 169 ? 7.594 8.621 -8.762 1.00 84.38 169 GLY A C 1
ATOM 1312 O O . GLY A 1 169 ? 7.293 9.287 -7.770 1.00 84.38 169 GLY A O 1
ATOM 1313 N N . LYS A 1 170 ? 6.662 8.000 -9.500 1.00 85.31 170 LYS A N 1
ATOM 1314 C CA . LYS A 1 170 ? 5.252 7.944 -9.095 1.00 85.31 170 LYS A CA 1
ATOM 1315 C C . LYS A 1 170 ? 5.086 7.161 -7.804 1.00 85.31 170 LYS A C 1
ATOM 1317 O O . LYS A 1 170 ? 5.830 6.223 -7.533 1.00 85.31 170 LYS A O 1
ATOM 1322 N N . THR A 1 171 ? 4.092 7.556 -7.017 1.00 89.75 171 THR A N 1
ATOM 1323 C CA . THR A 1 171 ? 3.810 6.947 -5.722 1.00 89.75 171 THR A CA 1
ATOM 1324 C C . THR A 1 171 ? 2.413 6.348 -5.686 1.00 89.75 171 THR A C 1
ATOM 1326 O O . THR A 1 171 ? 1.474 6.906 -6.248 1.00 89.75 171 THR A O 1
ATOM 1329 N N . ALA A 1 172 ? 2.285 5.211 -5.010 1.00 91.38 172 ALA A N 1
ATOM 1330 C CA . ALA A 1 172 ? 1.021 4.540 -4.754 1.00 91.38 172 ALA A CA 1
ATOM 1331 C C . ALA A 1 172 ? 0.889 4.309 -3.249 1.00 91.38 172 ALA A C 1
ATOM 1333 O O . ALA A 1 172 ? 1.728 3.639 -2.644 1.00 91.38 172 ALA A O 1
ATOM 1334 N N . ASN A 1 173 ? -0.161 4.859 -2.638 1.00 93.38 173 ASN A N 1
ATOM 1335 C CA . ASN A 1 173 ? -0.421 4.717 -1.206 1.00 93.38 173 ASN A CA 1
ATOM 1336 C C . ASN A 1 173 ? -1.482 3.637 -0.956 1.00 93.38 173 ASN A C 1
ATOM 1338 O O . ASN A 1 173 ? -2.559 3.674 -1.551 1.00 93.38 173 ASN A O 1
ATOM 1342 N N . PHE A 1 174 ? -1.209 2.747 -0.009 1.00 94.94 174 PHE A N 1
ATOM 1343 C CA . PHE A 1 174 ? -2.127 1.747 0.519 1.00 94.94 174 PHE A CA 1
ATOM 1344 C C . PHE A 1 174 ? -2.351 2.022 2.002 1.00 94.94 174 PHE A C 1
ATOM 1346 O O . PHE A 1 174 ? -1.418 2.036 2.807 1.00 94.94 174 PHE A O 1
ATOM 1353 N N . VAL A 1 175 ? -3.592 2.345 2.345 1.00 95.81 175 VAL A N 1
ATOM 1354 C CA . VAL A 1 175 ? -3.955 3.041 3.577 1.00 95.81 175 VAL A CA 1
ATOM 1355 C C . VAL A 1 175 ? -4.844 2.142 4.424 1.00 95.81 175 VAL A C 1
ATOM 1357 O O . VAL A 1 175 ? -5.857 1.633 3.946 1.00 95.81 175 VAL A O 1
ATOM 1360 N N . SER A 1 176 ? -4.495 1.969 5.694 1.00 95.75 176 SER A N 1
ATOM 1361 C CA . SER A 1 176 ? -5.301 1.204 6.645 1.00 95.75 176 SER A CA 1
ATOM 1362 C C . SER A 1 176 ? -6.596 1.931 7.028 1.00 95.75 176 SER A C 1
ATOM 1364 O O . SER A 1 176 ? -6.765 3.136 6.800 1.00 95.75 176 SER A O 1
ATOM 1366 N N . LYS A 1 177 ? -7.488 1.234 7.740 1.00 93.31 177 LYS A N 1
ATOM 1367 C CA . LYS A 1 177 ? -8.500 1.894 8.579 1.00 93.31 177 LYS A CA 1
ATOM 1368 C C . LYS A 1 177 ? -7.849 2.825 9.606 1.00 93.31 177 LYS A C 1
ATOM 1370 O O . LYS A 1 177 ? -6.656 2.734 9.895 1.00 93.31 177 LYS A O 1
ATOM 1375 N N . GLU A 1 178 ? -8.653 3.726 10.152 1.00 95.62 178 GLU A N 1
ATOM 1376 C CA . GLU A 1 178 ? -8.234 4.580 11.260 1.00 95.62 178 GLU A CA 1
ATOM 1377 C C . GLU A 1 178 ? -8.215 3.782 12.572 1.00 95.62 178 GLU A C 1
ATOM 1379 O O . GLU A 1 178 ? -9.161 3.058 12.887 1.00 95.62 178 GLU A O 1
ATOM 1384 N N . PHE A 1 179 ? -7.132 3.923 13.329 1.00 96.06 179 PHE A N 1
ATOM 1385 C CA . PHE A 1 179 ? -6.906 3.293 14.622 1.00 96.06 179 PHE A CA 1
ATOM 1386 C C . PHE A 1 179 ? -7.013 4.323 15.759 1.00 96.06 179 PHE A C 1
ATOM 1388 O O . PHE A 1 179 ? -6.718 5.506 15.553 1.00 96.06 179 PHE A O 1
ATOM 1395 N N . PRO A 1 180 ? -7.418 3.898 16.971 1.00 96.25 180 PRO A N 1
ATOM 1396 C CA . PRO A 1 180 ? -7.370 4.754 18.155 1.00 96.25 180 PRO A CA 1
ATOM 1397 C C . PRO A 1 180 ? -5.917 5.070 18.558 1.00 96.25 180 PRO A C 1
ATOM 1399 O O . PRO A 1 180 ? -5.026 4.310 18.176 1.00 96.25 180 PRO A O 1
ATOM 1402 N N . PRO A 1 181 ? -5.675 6.128 19.359 1.00 96.06 181 PRO A N 1
ATOM 1403 C CA . PRO A 1 181 ? -4.348 6.455 19.880 1.00 96.06 181 PRO A CA 1
ATOM 1404 C C . PRO A 1 181 ? -3.649 5.268 20.535 1.00 96.06 181 PRO A C 1
ATOM 1406 O O . PRO A 1 181 ? -4.290 4.412 21.147 1.00 96.06 181 PRO A O 1
ATOM 1409 N N . THR A 1 182 ? -2.323 5.224 20.418 1.00 95.25 182 THR A N 1
ATOM 1410 C CA . THR A 1 182 ? -1.515 4.136 20.971 1.00 95.25 182 THR A CA 1
ATOM 1411 C C . THR A 1 182 ? -0.184 4.656 21.491 1.00 95.25 182 THR A C 1
ATOM 1413 O O . THR A 1 182 ? 0.547 5.352 20.785 1.00 95.25 182 THR A O 1
ATOM 1416 N N . GLU A 1 183 ? 0.167 4.265 22.714 1.00 94.94 183 GLU A N 1
ATOM 1417 C CA . GLU A 1 183 ? 1.500 4.529 23.264 1.00 94.94 183 GLU A CA 1
ATOM 1418 C C . GLU A 1 183 ? 2.548 3.677 22.552 1.00 94.94 183 GLU A C 1
ATOM 1420 O O . GLU A 1 183 ? 3.614 4.168 22.180 1.00 94.94 183 GLU A O 1
ATOM 1425 N N . ILE A 1 184 ? 2.217 2.404 22.315 1.00 94.00 184 ILE A N 1
ATOM 1426 C CA . ILE A 1 184 ? 3.102 1.465 21.642 1.00 94.00 184 ILE A CA 1
ATOM 1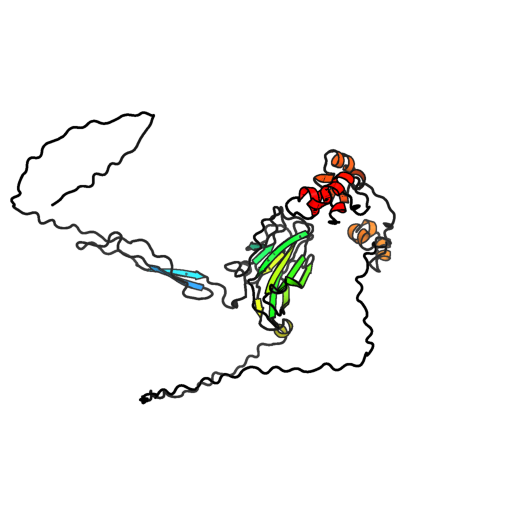427 C C . ILE A 1 184 ? 2.322 0.384 20.906 1.00 94.00 184 ILE A C 1
ATOM 1429 O O . ILE A 1 184 ? 1.352 -0.176 21.415 1.00 94.00 184 ILE A O 1
ATOM 1433 N N . ARG A 1 185 ? 2.741 0.099 19.679 1.00 94.81 185 ARG A N 1
ATOM 1434 C CA . ARG A 1 185 ? 2.207 -0.978 18.849 1.00 94.81 185 ARG A CA 1
ATOM 1435 C C . ARG A 1 185 ? 3.284 -1.421 17.870 1.00 94.81 185 ARG A C 1
ATOM 1437 O O . ARG A 1 185 ? 4.102 -0.606 17.463 1.00 94.81 185 ARG A O 1
ATOM 1444 N N . CYS A 1 186 ? 3.284 -2.674 17.455 1.00 94.88 186 CYS A N 1
ATOM 1445 C CA . CYS A 1 186 ? 4.170 -3.167 16.414 1.00 94.88 186 CYS A CA 1
ATOM 1446 C C . CYS A 1 186 ? 3.334 -3.546 15.206 1.00 94.88 186 CYS A C 1
ATOM 1448 O O . CYS A 1 186 ? 2.289 -4.179 15.358 1.00 94.88 186 CYS A O 1
ATOM 1450 N N . VAL A 1 187 ? 3.813 -3.178 14.026 1.00 96.94 187 VAL A N 1
ATOM 1451 C CA . VAL A 1 187 ? 3.362 -3.757 12.765 1.00 96.94 187 VAL A CA 1
ATOM 1452 C C . VAL A 1 187 ? 4.484 -4.616 12.202 1.00 96.94 187 VAL A C 1
ATOM 1454 O O . VAL A 1 187 ? 5.642 -4.193 12.182 1.00 96.94 187 VAL A O 1
ATOM 1457 N N . THR A 1 188 ? 4.147 -5.820 11.759 1.00 95.94 188 THR A N 1
ATOM 1458 C CA . THR A 1 188 ? 5.035 -6.696 10.993 1.00 95.94 188 THR A CA 1
ATOM 1459 C C . THR A 1 188 ? 4.382 -7.028 9.667 1.00 95.94 188 THR A C 1
ATOM 1461 O O . THR A 1 188 ? 3.162 -7.070 9.584 1.00 95.94 188 THR A O 1
ATOM 1464 N N . PHE A 1 189 ? 5.187 -7.252 8.645 1.00 96.88 189 PHE A N 1
ATOM 1465 C CA . PHE A 1 189 ? 4.720 -7.576 7.302 1.00 96.88 189 PHE A CA 1
ATOM 1466 C C . PHE A 1 189 ? 5.838 -8.288 6.551 1.00 96.88 189 PHE A C 1
ATOM 1468 O O . PHE A 1 189 ? 7.010 -8.182 6.930 1.00 96.88 189 PHE A O 1
ATOM 1475 N N . TYR A 1 190 ? 5.497 -8.983 5.480 1.00 96.06 190 TYR A N 1
ATOM 1476 C CA . TYR A 1 190 ? 6.458 -9.456 4.497 1.00 96.06 190 TYR A CA 1
ATOM 1477 C C . TYR A 1 190 ? 6.459 -8.525 3.292 1.00 96.06 190 TYR A C 1
ATOM 1479 O O . TYR A 1 190 ? 5.453 -7.894 2.982 1.00 96.06 190 TYR A O 1
ATOM 1487 N N . TYR A 1 191 ? 7.617 -8.368 2.661 1.00 97.44 191 TYR A N 1
ATOM 1488 C CA . TYR A 1 191 ? 7.782 -7.561 1.461 1.00 97.44 191 TYR A CA 1
ATOM 1489 C C . TYR A 1 191 ? 8.692 -8.257 0.451 1.00 97.44 191 TYR A C 1
ATOM 1491 O O . TYR A 1 191 ? 9.617 -8.976 0.835 1.00 97.44 191 TYR A O 1
ATOM 1499 N N . HIS A 1 192 ? 8.452 -8.002 -0.832 1.00 95.38 192 HIS A N 1
ATOM 1500 C CA . HIS A 1 192 ? 9.267 -8.486 -1.942 1.00 95.38 192 HIS A CA 1
ATOM 1501 C C . HIS A 1 192 ? 9.650 -7.314 -2.847 1.00 95.38 192 HIS A C 1
ATOM 1503 O O . HIS A 1 192 ? 8.800 -6.493 -3.198 1.00 95.38 192 HIS A O 1
ATOM 1509 N N . MET A 1 193 ? 10.935 -7.201 -3.188 1.00 94.50 193 MET A N 1
ATOM 1510 C CA . MET A 1 193 ? 11.474 -6.118 -4.019 1.00 94.50 193 MET A CA 1
ATOM 1511 C C . MET A 1 193 ? 12.647 -6.649 -4.847 1.00 94.50 193 MET A C 1
ATOM 1513 O O . MET A 1 193 ? 13.787 -6.653 -4.375 1.00 94.50 193 MET A O 1
ATOM 1517 N N . TYR A 1 194 ? 12.375 -7.070 -6.079 1.00 89.94 194 TYR A N 1
ATOM 1518 C CA . TYR A 1 194 ? 13.357 -7.665 -6.984 1.00 89.94 194 TYR A CA 1
ATOM 1519 C C . TYR A 1 194 ? 13.273 -7.016 -8.368 1.00 89.94 194 TYR A C 1
ATOM 1521 O O . TYR A 1 194 ? 12.186 -6.885 -8.919 1.00 89.94 194 TYR A O 1
ATOM 1529 N N . GLY A 1 195 ? 14.421 -6.584 -8.898 1.00 84.69 195 GLY A N 1
ATOM 1530 C CA . GLY A 1 195 ? 14.528 -5.933 -10.208 1.00 84.69 195 GLY A CA 1
ATOM 1531 C C . GLY A 1 195 ? 15.684 -4.928 -10.293 1.00 84.69 195 GLY A C 1
ATOM 1532 O O . GLY A 1 195 ? 16.142 -4.385 -9.283 1.00 84.69 195 GLY A O 1
ATOM 1533 N N . GLU A 1 196 ? 16.218 -4.670 -11.488 1.00 78.06 196 GLU A N 1
ATOM 1534 C CA . GLU A 1 196 ? 17.352 -3.740 -11.649 1.00 78.06 196 GLU A CA 1
ATOM 1535 C C . GLU A 1 196 ? 16.939 -2.268 -11.493 1.00 78.06 196 GLU A C 1
ATOM 1537 O O . GLU A 1 196 ? 17.726 -1.437 -11.032 1.00 78.06 196 GLU A O 1
ATOM 1542 N N . GLY A 1 197 ? 15.689 -1.937 -11.828 1.00 80.25 197 GLY A N 1
ATOM 1543 C CA . GLY A 1 197 ? 15.116 -0.599 -11.692 1.00 80.25 197 GLY A CA 1
ATOM 1544 C C . GLY A 1 197 ? 14.277 -0.403 -10.435 1.00 80.25 197 GLY A C 1
ATOM 1545 O O . GLY A 1 197 ? 13.354 0.415 -10.463 1.00 80.25 197 GLY A O 1
ATOM 1546 N N . MET A 1 198 ? 14.563 -1.132 -9.353 1.00 88.19 198 MET A N 1
ATOM 1547 C CA . MET A 1 198 ? 13.756 -1.080 -8.134 1.00 88.19 198 MET A CA 1
ATOM 1548 C C . MET A 1 198 ? 13.653 0.323 -7.526 1.00 88.19 198 MET A C 1
ATOM 1550 O O . MET A 1 198 ? 14.629 1.067 -7.416 1.00 88.19 198 MET A O 1
ATOM 1554 N N . GLY A 1 199 ? 12.446 0.652 -7.081 1.00 89.88 199 GLY A N 1
ATOM 1555 C CA . GLY A 1 199 ? 12.118 1.874 -6.374 1.00 89.88 199 GLY A CA 1
ATOM 1556 C C . GLY A 1 199 ? 12.201 1.712 -4.861 1.00 89.88 199 GLY A C 1
ATOM 1557 O O . GLY A 1 199 ? 13.127 1.087 -4.339 1.00 89.88 199 GLY A O 1
ATOM 1558 N N . THR A 1 200 ? 11.243 2.308 -4.153 1.00 95.88 200 THR A N 1
ATOM 1559 C CA . THR A 1 200 ? 11.268 2.409 -2.687 1.00 95.88 200 THR A CA 1
ATOM 1560 C C . THR A 1 200 ? 9.943 1.987 -2.072 1.00 95.88 200 THR A C 1
ATOM 1562 O O . THR A 1 200 ? 8.892 2.487 -2.466 1.00 95.88 200 THR A O 1
ATOM 1565 N N . LEU A 1 201 ? 10.004 1.134 -1.053 1.00 98.19 201 LEU A N 1
ATOM 1566 C CA . LEU A 1 201 ? 8.901 0.849 -0.144 1.00 98.19 201 LEU A CA 1
ATOM 1567 C C . LEU A 1 201 ? 9.063 1.691 1.120 1.00 98.19 201 LEU A C 1
ATOM 1569 O O . LEU A 1 201 ? 10.072 1.582 1.816 1.00 98.19 201 LEU A O 1
ATOM 1573 N N . ASN A 1 202 ? 8.054 2.495 1.437 1.00 98.06 202 ASN A N 1
ATOM 1574 C CA . ASN A 1 202 ? 7.967 3.266 2.670 1.00 98.06 202 ASN A CA 1
ATOM 1575 C C . ASN A 1 202 ? 6.770 2.811 3.507 1.00 98.06 202 ASN A C 1
ATOM 1577 O O . ASN A 1 202 ? 5.717 2.466 2.972 1.00 98.06 202 ASN A O 1
ATOM 1581 N N . LEU A 1 203 ? 6.909 2.895 4.825 1.00 98.44 203 LEU A N 1
ATOM 1582 C CA . LEU A 1 203 ? 5.827 2.723 5.786 1.00 98.44 203 LEU A CA 1
ATOM 1583 C C . LEU A 1 203 ? 5.746 3.963 6.668 1.00 98.44 203 LEU A C 1
ATOM 1585 O O . LEU A 1 203 ? 6.724 4.322 7.327 1.00 98.44 203 LEU A O 1
ATOM 1589 N N . PHE A 1 204 ? 4.573 4.579 6.718 1.00 97.88 204 PHE A N 1
ATOM 1590 C CA . PHE A 1 204 ? 4.311 5.758 7.530 1.00 97.88 204 PHE A CA 1
ATOM 1591 C C . PHE A 1 204 ? 3.247 5.488 8.589 1.00 97.88 204 PHE A C 1
ATOM 1593 O O . PHE A 1 204 ? 2.310 4.718 8.368 1.00 97.88 204 PHE A O 1
ATOM 1600 N N . VAL A 1 205 ? 3.355 6.207 9.705 1.00 97.44 205 VAL A N 1
ATOM 1601 C CA . VAL A 1 205 ? 2.211 6.516 10.566 1.00 97.44 205 VAL A CA 1
ATOM 1602 C C . VAL A 1 205 ? 1.746 7.932 10.254 1.00 97.44 205 VAL A C 1
ATOM 1604 O O . VAL A 1 205 ? 2.557 8.854 10.192 1.00 97.44 205 VAL A O 1
ATOM 1607 N N . ASN A 1 206 ? 0.448 8.086 10.027 1.00 95.56 206 ASN A N 1
ATOM 1608 C CA . ASN A 1 206 ? -0.207 9.363 9.784 1.00 95.56 206 ASN A CA 1
ATOM 1609 C C . ASN A 1 206 ? -1.181 9.638 10.933 1.00 95.56 206 ASN A C 1
ATOM 1611 O O . ASN A 1 206 ? -2.213 8.971 11.022 1.00 95.56 206 ASN A O 1
ATOM 1615 N N . ASP A 1 207 ? -0.840 10.574 11.814 1.00 94.62 207 ASP A N 1
ATOM 1616 C CA . ASP A 1 207 ? -1.711 11.035 12.892 1.00 94.62 207 ASP A CA 1
ATOM 1617 C C . ASP A 1 207 ? -2.814 11.918 12.294 1.00 94.62 207 ASP A C 1
ATOM 1619 O O . ASP A 1 207 ? -2.566 13.021 11.811 1.00 94.62 207 ASP A O 1
ATOM 1623 N N . THR A 1 208 ? -4.052 11.424 12.290 1.00 92.50 208 THR A N 1
ATOM 1624 C CA . THR A 1 208 ? -5.183 12.102 11.643 1.00 92.50 208 THR A CA 1
ATOM 1625 C C . THR A 1 208 ? -5.682 13.303 12.437 1.00 92.50 208 THR A C 1
ATOM 1627 O O . THR A 1 208 ? -6.386 14.144 11.877 1.00 92.50 208 THR A O 1
ATOM 1630 N N . SER A 1 209 ? -5.297 13.421 13.712 1.00 89.62 209 SER A N 1
ATOM 1631 C CA . SER A 1 209 ? -5.643 14.564 14.554 1.00 89.62 209 SER A CA 1
ATOM 1632 C C . SER A 1 209 ? -4.735 15.762 14.277 1.00 89.62 209 SER A C 1
ATOM 1634 O O . SER A 1 209 ? -5.208 16.897 14.266 1.00 89.62 209 SER A O 1
ATOM 1636 N N . THR A 1 210 ? -3.437 15.529 14.070 1.00 90.19 210 THR A N 1
ATOM 1637 C CA . THR A 1 210 ? -2.444 16.596 13.837 1.00 90.19 210 THR A CA 1
ATOM 1638 C C . THR A 1 210 ? -2.087 16.785 12.362 1.00 90.19 210 THR A C 1
ATOM 1640 O O . THR A 1 210 ? -1.597 17.848 11.985 1.00 90.19 210 THR A O 1
ATOM 1643 N N . GLY A 1 211 ? -2.337 15.774 11.528 1.00 86.00 211 GLY A N 1
ATOM 1644 C CA . GLY A 1 211 ? -1.847 15.688 10.153 1.00 86.00 211 GLY A CA 1
ATOM 1645 C C . GLY A 1 211 ? -0.362 15.321 10.052 1.00 86.00 211 GLY A C 1
ATOM 1646 O O . GLY A 1 211 ? 0.200 15.411 8.960 1.00 86.00 211 GLY A O 1
ATOM 1647 N N . ASP A 1 212 ? 0.286 14.953 11.165 1.00 87.75 212 ASP A N 1
ATOM 1648 C CA . ASP A 1 212 ? 1.698 14.571 11.177 1.00 87.75 212 ASP A CA 1
ATOM 1649 C C . ASP A 1 212 ? 1.905 13.213 10.497 1.00 87.75 212 ASP A C 1
ATOM 1651 O O . ASP A 1 212 ? 1.248 12.223 10.822 1.00 87.75 212 ASP A O 1
ATOM 1655 N N . MET A 1 213 ? 2.854 13.158 9.565 1.00 94.25 213 MET A N 1
ATOM 1656 C CA . MET A 1 213 ? 3.176 11.962 8.794 1.00 94.25 213 MET A CA 1
ATOM 1657 C C . MET A 1 213 ? 4.635 11.582 9.025 1.00 94.25 213 MET A C 1
ATOM 1659 O O . MET A 1 213 ? 5.557 12.211 8.504 1.00 94.25 213 MET A O 1
ATOM 1663 N N . ARG A 1 214 ? 4.850 10.507 9.784 1.00 93.12 214 ARG A N 1
ATOM 1664 C CA . ARG A 1 214 ? 6.175 10.057 10.217 1.00 93.12 214 ARG A CA 1
ATOM 1665 C C . ARG A 1 214 ? 6.578 8.764 9.520 1.00 93.12 214 ARG A C 1
ATOM 1667 O O . ARG A 1 214 ? 5.853 7.772 9.575 1.00 93.12 214 ARG A O 1
ATOM 1674 N N . LEU A 1 215 ? 7.756 8.770 8.895 1.00 95.31 215 LEU A N 1
ATOM 1675 C CA . LEU A 1 215 ? 8.364 7.590 8.276 1.00 95.31 215 LEU A CA 1
ATOM 1676 C C . LEU A 1 215 ? 8.852 6.624 9.361 1.00 95.31 215 LEU A C 1
ATOM 1678 O O . LEU A 1 215 ? 9.638 7.009 10.225 1.00 95.31 215 LEU A O 1
ATOM 1682 N N . LEU A 1 216 ? 8.394 5.378 9.301 1.00 95.25 216 LEU A N 1
ATOM 1683 C CA . LEU A 1 216 ? 8.724 4.331 10.266 1.00 95.25 216 LEU A CA 1
ATOM 1684 C C . LEU A 1 216 ? 9.651 3.256 9.695 1.00 95.25 216 LEU A C 1
ATOM 1686 O O . LEU A 1 216 ? 10.478 2.712 10.420 1.00 95.25 216 LEU A O 1
ATOM 1690 N N . PHE A 1 217 ? 9.521 2.946 8.407 1.00 97.88 217 PHE A N 1
ATOM 1691 C CA . PHE A 1 217 ? 10.357 1.964 7.721 1.00 97.88 217 PHE A CA 1
ATOM 1692 C C . PHE A 1 217 ? 10.554 2.370 6.262 1.00 97.88 217 PHE A C 1
ATOM 1694 O O . PHE A 1 217 ? 9.642 2.913 5.639 1.00 97.88 217 PHE A O 1
ATOM 1701 N N . THR A 1 218 ? 11.744 2.104 5.721 1.00 97.94 218 THR A N 1
ATOM 1702 C CA . THR A 1 218 ? 12.056 2.331 4.309 1.00 97.94 218 THR A CA 1
ATOM 1703 C C . THR A 1 218 ? 13.041 1.290 3.780 1.00 97.94 218 THR A C 1
ATOM 1705 O O . THR A 1 218 ? 13.981 0.895 4.482 1.00 97.94 218 THR A O 1
ATOM 1708 N N . LYS A 1 219 ? 12.822 0.846 2.542 1.00 96.69 219 LYS A N 1
ATOM 1709 C CA . LYS A 1 219 ? 13.741 0.016 1.756 1.00 96.69 219 LYS A CA 1
ATOM 1710 C C . LYS A 1 219 ? 13.749 0.494 0.315 1.00 96.69 219 LYS A C 1
ATOM 1712 O O . LYS A 1 219 ? 12.692 0.761 -0.244 1.00 96.69 219 LYS A O 1
ATOM 1717 N N . THR A 1 220 ? 14.935 0.567 -0.276 1.00 94.44 220 THR A N 1
ATOM 1718 C CA . THR A 1 220 ? 15.148 1.072 -1.635 1.00 94.44 220 THR A CA 1
ATOM 1719 C C . THR A 1 220 ? 16.070 0.146 -2.408 1.00 94.44 220 THR A C 1
ATOM 1721 O O . THR A 1 220 ? 17.038 -0.372 -1.846 1.00 94.44 220 THR A O 1
ATOM 1724 N N . GLY A 1 221 ? 15.807 0.004 -3.706 1.00 90.56 221 GLY A N 1
ATOM 1725 C CA . GLY A 1 221 ? 16.615 -0.800 -4.615 1.00 90.56 221 GLY A CA 1
ATOM 1726 C C . GLY A 1 221 ? 16.336 -2.295 -4.479 1.00 90.56 221 GLY A C 1
ATOM 1727 O O . GLY A 1 221 ? 15.485 -2.716 -3.695 1.00 90.56 221 GLY A O 1
ATOM 1728 N N . ASN A 1 222 ? 17.060 -3.095 -5.259 1.00 91.44 222 ASN A N 1
ATOM 1729 C CA . ASN A 1 222 ? 16.895 -4.544 -5.287 1.00 91.44 222 ASN A CA 1
ATOM 1730 C C . ASN A 1 222 ? 17.227 -5.153 -3.918 1.00 91.44 222 ASN A C 1
ATOM 1732 O O . ASN A 1 222 ? 18.316 -4.937 -3.384 1.00 91.44 222 ASN A O 1
ATOM 1736 N N . GLN A 1 223 ? 16.281 -5.892 -3.348 1.00 94.94 223 GLN A N 1
ATOM 1737 C CA . GLN A 1 223 ? 16.435 -6.583 -2.074 1.00 94.94 223 GLN A CA 1
ATOM 1738 C C . GLN A 1 223 ? 16.747 -8.071 -2.262 1.00 94.94 223 GLN A C 1
ATOM 1740 O O . GLN A 1 223 ? 17.104 -8.711 -1.281 1.00 94.94 223 GLN A O 1
ATOM 1745 N N . GLY A 1 224 ? 16.698 -8.601 -3.483 1.00 89.50 224 GLY A N 1
ATOM 1746 C CA . GLY A 1 224 ? 16.820 -10.025 -3.793 1.00 89.50 224 GLY A CA 1
ATOM 1747 C C . GLY A 1 224 ? 15.465 -10.659 -4.100 1.00 89.50 224 GLY A C 1
ATOM 1748 O O . GLY A 1 224 ? 14.425 -10.119 -3.729 1.00 89.50 224 GLY A O 1
ATOM 1749 N N . ASP A 1 225 ? 15.507 -11.799 -4.788 1.00 90.56 225 ASP A N 1
ATOM 1750 C CA . ASP A 1 225 ? 14.332 -12.590 -5.174 1.00 90.56 225 ASP A CA 1
ATOM 1751 C C . ASP A 1 225 ? 13.899 -13.512 -4.023 1.00 90.56 225 ASP A C 1
ATOM 1753 O O . ASP A 1 225 ? 14.010 -14.735 -4.072 1.00 90.56 225 ASP A O 1
ATOM 1757 N N . GLU A 1 226 ? 13.546 -12.891 -2.900 1.00 89.31 226 GLU A N 1
ATOM 1758 C CA . GLU A 1 226 ? 13.046 -13.575 -1.716 1.00 89.31 226 GLU A CA 1
ATOM 1759 C C . GLU A 1 226 ? 12.128 -12.649 -0.911 1.00 89.31 226 GLU A C 1
ATOM 1761 O O . GLU A 1 226 ? 12.335 -11.432 -0.823 1.00 89.31 226 GLU A O 1
ATOM 1766 N N . TRP A 1 227 ? 11.128 -13.236 -0.257 1.00 91.44 227 TRP A N 1
ATOM 1767 C CA . TRP A 1 227 ? 10.301 -12.518 0.705 1.00 91.44 227 TRP A CA 1
ATOM 1768 C C . TRP A 1 227 ? 11.107 -12.156 1.950 1.00 91.44 227 TRP A C 1
ATOM 1770 O O . TRP A 1 227 ? 11.743 -13.005 2.578 1.00 91.44 227 TRP A O 1
ATOM 1780 N N . LYS A 1 228 ? 11.034 -10.890 2.359 1.00 94.56 228 LYS A N 1
ATOM 1781 C CA . LYS A 1 228 ? 11.735 -10.365 3.535 1.00 94.56 228 LYS A CA 1
ATOM 1782 C C . LYS A 1 228 ? 10.760 -9.851 4.568 1.00 94.56 228 LYS A C 1
ATOM 1784 O O . LYS A 1 228 ? 9.752 -9.237 4.243 1.00 94.56 228 LYS A O 1
ATOM 1789 N N . LYS A 1 229 ? 11.096 -10.051 5.841 1.00 93.56 229 LYS A N 1
ATOM 1790 C CA . LYS A 1 229 ? 10.278 -9.570 6.953 1.00 93.56 229 LYS A CA 1
ATOM 1791 C C . LYS A 1 229 ? 10.606 -8.115 7.288 1.00 93.56 229 LYS A C 1
ATOM 1793 O O . LYS A 1 229 ? 11.738 -7.788 7.646 1.00 93.56 229 LYS A O 1
ATOM 1798 N N . GLY A 1 230 ? 9.602 -7.252 7.211 1.00 95.75 230 GLY A N 1
ATOM 1799 C CA . GLY A 1 230 ? 9.612 -5.882 7.707 1.00 95.75 230 GLY A CA 1
ATOM 1800 C C . GLY A 1 230 ? 8.912 -5.772 9.061 1.00 95.75 230 GLY A C 1
ATOM 1801 O O . GLY A 1 230 ? 8.008 -6.542 9.391 1.00 95.75 230 GLY A O 1
ATOM 1802 N N . ASN A 1 231 ? 9.342 -4.816 9.881 1.00 96.69 231 ASN A N 1
ATOM 1803 C CA . ASN A 1 231 ? 8.633 -4.451 11.102 1.00 96.69 231 ASN A CA 1
ATOM 1804 C C . ASN A 1 231 ? 8.891 -2.990 11.478 1.00 96.69 231 ASN A C 1
ATOM 1806 O O . ASN A 1 231 ? 9.925 -2.424 11.118 1.00 96.69 231 ASN A O 1
ATOM 1810 N N . ALA A 1 232 ? 7.945 -2.384 12.194 1.00 97.25 232 ALA A N 1
ATOM 1811 C CA . ALA A 1 232 ? 8.093 -1.039 12.731 1.00 97.25 232 ALA A CA 1
ATOM 1812 C C . ALA A 1 232 ? 7.245 -0.815 13.989 1.00 97.25 232 ALA A C 1
ATOM 1814 O O . ALA A 1 232 ? 6.096 -1.252 14.075 1.00 97.25 232 ALA A O 1
ATOM 1815 N N . THR A 1 233 ? 7.810 -0.105 14.968 1.00 97.44 233 THR A N 1
ATOM 1816 C CA . THR A 1 233 ? 7.073 0.293 16.176 1.00 97.44 233 THR A CA 1
ATOM 1817 C C . THR A 1 233 ? 6.347 1.615 15.929 1.00 97.44 233 THR A C 1
ATOM 1819 O O . THR A 1 233 ? 6.939 2.586 15.464 1.00 97.44 233 THR A O 1
ATOM 1822 N N . ILE A 1 234 ? 5.057 1.638 16.243 1.00 97.25 234 ILE A N 1
ATOM 1823 C CA . ILE A 1 234 ? 4.117 2.736 16.045 1.00 97.25 234 ILE A CA 1
ATOM 1824 C C . ILE A 1 234 ? 3.786 3.355 17.405 1.00 97.25 234 ILE A C 1
ATOM 1826 O O . ILE A 1 234 ? 3.489 2.647 18.369 1.00 97.25 234 ILE A O 1
ATOM 1830 N N . SER A 1 235 ? 3.782 4.684 17.450 1.00 95.88 235 SER A N 1
ATOM 1831 C CA . SER A 1 235 ? 3.217 5.479 18.541 1.00 95.88 235 SER A CA 1
ATOM 1832 C C . SER A 1 235 ? 2.509 6.709 17.971 1.00 95.88 235 SER A C 1
ATOM 1834 O O . SER A 1 235 ? 2.977 7.289 16.985 1.00 95.88 235 SER A O 1
ATOM 1836 N N . SER A 1 236 ? 1.372 7.089 18.551 1.00 96.31 236 SER A N 1
ATOM 1837 C CA . SER A 1 236 ? 0.607 8.285 18.173 1.00 96.31 236 SER A CA 1
ATOM 1838 C C . SER A 1 236 ? -0.324 8.690 19.316 1.00 96.31 236 SER A C 1
ATOM 1840 O O . SER A 1 236 ? -0.996 7.846 19.913 1.00 96.31 236 SER A O 1
ATOM 1842 N N . SER A 1 237 ? -0.326 9.986 19.635 1.00 94.81 237 SER A N 1
ATOM 1843 C CA . SER A 1 237 ? -1.192 10.579 20.660 1.00 94.81 237 SER A CA 1
ATOM 1844 C C . SER A 1 237 ? -2.605 10.862 20.141 1.00 94.81 237 SER A C 1
ATOM 1846 O O . SER A 1 237 ? -3.542 10.924 20.938 1.00 94.81 237 SER A O 1
ATOM 1848 N N . GLY A 1 238 ? -2.770 11.031 18.827 1.00 95.31 238 GLY A N 1
ATOM 1849 C CA . GLY A 1 238 ? -4.050 11.140 18.139 1.00 95.31 238 GLY A CA 1
ATOM 1850 C C . GLY A 1 238 ? -4.536 9.813 17.560 1.00 95.31 238 GLY A C 1
ATOM 1851 O O . GLY A 1 238 ? -3.930 8.756 17.731 1.00 95.31 238 GLY A O 1
ATOM 1852 N N . LYS A 1 239 ? -5.680 9.857 16.872 1.00 97.56 239 LYS A N 1
ATOM 1853 C CA . LYS A 1 239 ? -6.064 8.740 16.003 1.00 97.56 239 LYS A CA 1
ATOM 1854 C C . LYS A 1 239 ? -5.081 8.684 14.839 1.00 97.56 239 LYS A C 1
ATOM 1856 O O . LYS A 1 239 ? -4.551 9.717 14.439 1.00 97.56 239 LYS A O 1
ATOM 1861 N N . TYR A 1 240 ? -4.837 7.505 14.283 1.00 97.31 240 TYR A N 1
ATOM 1862 C CA . TYR A 1 240 ? -3.840 7.372 13.222 1.00 97.31 240 TYR A CA 1
ATOM 1863 C C . TYR A 1 240 ? -4.225 6.366 12.148 1.00 97.31 240 TYR A C 1
ATOM 1865 O O . TYR A 1 240 ? -5.046 5.474 12.351 1.00 97.31 240 TYR A O 1
ATOM 1873 N N . LYS A 1 241 ? -3.581 6.492 10.992 1.00 97.25 241 LYS A N 1
ATOM 1874 C CA . LYS A 1 241 ? -3.581 5.504 9.912 1.00 97.25 241 LYS A CA 1
ATOM 1875 C C . LYS A 1 241 ? -2.161 5.024 9.652 1.00 97.25 241 LYS A C 1
ATOM 1877 O O . LYS A 1 241 ? -1.195 5.756 9.867 1.00 97.25 241 LYS A O 1
ATOM 1882 N N . VAL A 1 242 ? -2.046 3.801 9.161 1.00 97.94 242 VAL A N 1
ATOM 1883 C CA . VAL A 1 242 ? -0.801 3.222 8.662 1.00 97.94 242 VAL A CA 1
ATOM 1884 C C . VAL A 1 242 ? -0.840 3.273 7.140 1.00 97.94 242 VAL A C 1
ATOM 1886 O O . VAL A 1 242 ? -1.869 2.974 6.532 1.00 97.94 242 VAL A O 1
ATOM 1889 N N . VAL A 1 243 ? 0.259 3.705 6.526 1.00 97.44 243 VAL A N 1
ATOM 1890 C CA . VAL A 1 243 ? 0.336 3.910 5.076 1.00 97.44 243 VAL A CA 1
ATOM 1891 C C . VAL A 1 243 ? 1.566 3.209 4.525 1.00 97.44 243 VAL A C 1
ATOM 1893 O O . VAL A 1 243 ? 2.688 3.638 4.796 1.00 97.44 243 VAL A O 1
ATOM 1896 N N . PHE A 1 244 ? 1.353 2.174 3.718 1.00 98.25 244 PHE A N 1
ATOM 1897 C CA . PHE A 1 244 ? 2.388 1.673 2.823 1.00 98.25 244 PHE A CA 1
ATOM 1898 C C . PHE A 1 244 ? 2.417 2.547 1.575 1.00 98.25 244 PHE A C 1
ATOM 1900 O O . PHE A 1 244 ? 1.382 2.825 0.974 1.00 98.25 244 PHE A O 1
ATOM 1907 N N . GLN A 1 245 ? 3.598 2.999 1.184 1.00 96.81 245 GLN A N 1
ATOM 1908 C CA . GLN A 1 245 ? 3.799 3.758 -0.039 1.00 96.81 245 GLN A CA 1
ATOM 1909 C C . GLN A 1 245 ? 4.845 3.055 -0.890 1.00 96.81 245 GLN A C 1
ATOM 1911 O O . GLN A 1 245 ? 6.000 2.936 -0.484 1.00 96.81 245 GLN A O 1
ATOM 1916 N N . ALA A 1 246 ? 4.440 2.643 -2.083 1.00 95.75 246 ALA A N 1
ATOM 1917 C CA . ALA A 1 246 ? 5.357 2.248 -3.135 1.00 95.75 246 ALA A CA 1
ATOM 1918 C C . ALA A 1 246 ? 5.762 3.500 -3.913 1.00 95.75 246 ALA A C 1
ATOM 1920 O O . ALA A 1 246 ? 4.916 4.331 -4.245 1.00 95.75 246 ALA A O 1
ATOM 1921 N N . VAL A 1 247 ? 7.049 3.638 -4.203 1.00 93.06 247 VAL A N 1
ATOM 1922 C CA . VAL A 1 247 ? 7.602 4.630 -5.124 1.00 93.06 247 VAL A CA 1
ATOM 1923 C C . VAL A 1 247 ? 8.176 3.858 -6.294 1.00 93.06 247 VAL A C 1
ATOM 1925 O O . VAL A 1 247 ? 9.094 3.065 -6.096 1.00 93.06 247 VAL A O 1
ATOM 1928 N N . ARG A 1 248 ? 7.662 4.090 -7.499 1.00 89.50 248 ARG A N 1
ATOM 1929 C CA . ARG A 1 248 ? 8.157 3.442 -8.709 1.00 89.50 248 ARG A CA 1
ATOM 1930 C C . ARG A 1 248 ? 9.586 3.884 -9.002 1.00 89.50 248 ARG A C 1
ATOM 1932 O O . ARG A 1 248 ? 9.872 5.082 -9.035 1.00 89.50 248 ARG A O 1
ATOM 1939 N N . GLY A 1 249 ? 10.466 2.925 -9.254 1.00 82.31 249 GLY A N 1
ATOM 1940 C CA . GLY A 1 249 ? 11.840 3.185 -9.666 1.00 82.31 249 GLY A CA 1
ATOM 1941 C C . GLY A 1 249 ? 11.978 3.504 -11.157 1.00 82.31 249 GLY A C 1
ATOM 1942 O O . GLY A 1 249 ? 11.029 3.920 -11.829 1.00 82.31 249 GLY A O 1
ATOM 1943 N N . MET A 1 250 ? 13.201 3.359 -11.664 1.00 78.62 250 MET A N 1
ATOM 1944 C CA . MET A 1 250 ? 13.586 3.851 -12.992 1.00 78.62 250 MET A CA 1
ATOM 1945 C C . MET A 1 250 ? 12.944 3.052 -14.132 1.00 78.62 250 MET A C 1
ATOM 1947 O O . MET A 1 250 ? 12.548 3.623 -15.148 1.00 78.62 250 MET A O 1
ATOM 1951 N N . THR A 1 251 ? 12.837 1.731 -13.980 1.00 74.75 251 THR A N 1
ATOM 1952 C CA . THR A 1 251 ? 12.305 0.832 -15.016 1.00 74.75 251 THR A CA 1
ATOM 1953 C C . THR A 1 251 ? 10.973 0.231 -14.571 1.00 74.75 251 THR A C 1
ATOM 1955 O O . THR A 1 251 ? 10.474 0.539 -13.489 1.00 74.75 251 THR A O 1
ATOM 1958 N N . PHE A 1 252 ? 10.354 -0.572 -15.438 1.00 76.00 252 PHE A N 1
ATOM 1959 C CA . PHE A 1 252 ? 9.195 -1.380 -15.056 1.00 76.00 252 PHE A CA 1
ATOM 1960 C C . PHE A 1 252 ? 9.582 -2.533 -14.122 1.00 76.00 252 PHE A C 1
ATOM 1962 O O . PHE A 1 252 ? 8.701 -3.119 -13.515 1.00 76.00 252 PHE A O 1
ATOM 1969 N N . GLU A 1 253 ? 10.878 -2.839 -13.971 1.00 75.31 253 GLU A N 1
ATOM 1970 C CA . GLU A 1 253 ? 11.369 -3.900 -13.086 1.00 75.31 253 GLU A CA 1
ATOM 1971 C C . GLU A 1 253 ? 11.370 -3.420 -11.625 1.00 75.31 253 GLU A C 1
ATOM 1973 O O . GLU A 1 253 ? 12.402 -3.364 -10.957 1.00 75.31 253 GLU A O 1
ATOM 1978 N N . SER A 1 254 ? 10.227 -2.902 -11.184 1.00 85.06 254 SER A N 1
ATOM 1979 C CA . SER A 1 254 ? 10.080 -2.115 -9.965 1.00 85.06 254 SER A CA 1
ATOM 1980 C C . SER A 1 254 ? 8.846 -2.508 -9.165 1.00 85.06 254 SER A C 1
ATOM 1982 O O . SER A 1 254 ? 8.320 -1.689 -8.406 1.00 85.06 254 SER A O 1
ATOM 1984 N N . ASP A 1 255 ? 8.382 -3.741 -9.349 1.00 87.44 255 ASP A N 1
ATOM 1985 C CA . ASP A 1 255 ? 7.232 -4.261 -8.628 1.00 87.44 255 ASP A CA 1
ATOM 1986 C C . ASP A 1 255 ? 7.583 -4.408 -7.147 1.00 87.44 255 ASP A C 1
ATOM 1988 O O . ASP A 1 255 ? 8.626 -4.943 -6.762 1.00 87.44 255 ASP A O 1
ATOM 1992 N N . ILE A 1 256 ? 6.717 -3.858 -6.301 1.00 94.94 256 ILE A N 1
ATOM 1993 C CA . ILE A 1 256 ? 6.868 -3.900 -4.847 1.00 94.94 256 ILE A CA 1
ATOM 1994 C C . ILE A 1 256 ? 5.666 -4.640 -4.298 1.00 94.94 256 ILE A C 1
ATOM 1996 O O . ILE A 1 256 ? 4.554 -4.128 -4.406 1.00 94.94 256 ILE A O 1
ATOM 2000 N N . ALA A 1 257 ? 5.885 -5.790 -3.669 1.00 96.00 257 ALA A N 1
ATOM 2001 C CA . ALA A 1 257 ? 4.821 -6.541 -3.016 1.00 96.00 257 ALA A CA 1
ATOM 2002 C C . ALA A 1 257 ? 4.930 -6.499 -1.497 1.00 96.00 257 ALA A C 1
ATOM 2004 O O . ALA A 1 257 ? 6.026 -6.379 -0.941 1.00 96.00 257 ALA A O 1
ATOM 2005 N N . ILE A 1 258 ? 3.781 -6.619 -0.839 1.00 97.25 258 ILE A N 1
ATOM 2006 C CA . ILE A 1 258 ? 3.658 -6.854 0.595 1.00 97.25 258 ILE A CA 1
ATOM 2007 C C . ILE A 1 258 ? 2.647 -7.968 0.863 1.00 97.25 258 ILE A C 1
ATOM 2009 O O . ILE A 1 258 ? 1.721 -8.182 0.080 1.00 97.25 258 ILE A O 1
ATOM 2013 N N . ASP A 1 259 ? 2.828 -8.631 1.997 1.00 94.19 259 ASP A N 1
ATOM 2014 C CA . ASP A 1 259 ? 1.981 -9.728 2.450 1.00 94.19 259 ASP A CA 1
ATOM 2015 C C . ASP A 1 259 ? 1.974 -9.830 3.990 1.00 94.19 259 ASP A C 1
ATOM 2017 O O . ASP A 1 259 ? 2.808 -9.201 4.655 1.00 94.19 259 ASP A O 1
ATOM 2021 N N . ASP A 1 260 ? 1.035 -10.589 4.558 1.00 89.00 260 ASP A N 1
ATOM 2022 C CA . ASP A 1 260 ? 0.902 -10.911 5.989 1.00 89.00 260 ASP A CA 1
ATOM 2023 C C . ASP A 1 260 ? 1.111 -9.714 6.934 1.00 89.00 260 ASP A C 1
ATOM 2025 O O . ASP A 1 260 ? 2.022 -9.679 7.776 1.00 89.00 260 ASP A O 1
ATOM 2029 N N . VAL A 1 261 ? 0.275 -8.688 6.799 1.00 95.12 261 VAL A N 1
ATOM 2030 C CA . VAL A 1 261 ? 0.344 -7.502 7.654 1.00 95.12 261 VAL A CA 1
ATOM 2031 C C . VAL A 1 261 ? -0.306 -7.796 9.005 1.00 95.12 261 VAL A C 1
ATOM 2033 O O . VAL A 1 261 ? -1.527 -7.870 9.116 1.00 95.12 261 VAL A O 1
ATOM 2036 N N . MET A 1 262 ? 0.515 -7.893 10.049 1.00 90.69 262 MET A N 1
ATOM 2037 C CA . MET A 1 262 ? 0.104 -8.245 11.410 1.00 90.69 262 MET A CA 1
ATOM 2038 C C . MET A 1 262 ? 0.387 -7.115 12.396 1.00 90.69 262 MET A C 1
ATOM 2040 O O . MET A 1 262 ? 1.413 -6.432 12.314 1.00 90.69 262 MET A O 1
ATOM 2044 N N . PHE A 1 263 ? -0.482 -6.958 13.391 1.00 92.44 263 PHE A N 1
ATOM 2045 C CA . PHE A 1 263 ? -0.361 -5.952 14.431 1.00 92.44 263 PHE A CA 1
ATOM 2046 C C . PHE A 1 263 ? -0.354 -6.539 15.843 1.00 92.44 263 PHE A C 1
ATOM 2048 O O . PHE A 1 263 ? -1.243 -7.277 16.254 1.00 92.44 263 PHE A O 1
ATOM 2055 N N . TYR A 1 264 ? 0.572 -6.052 16.667 1.00 88.38 264 TYR A N 1
ATOM 2056 C CA . TYR A 1 264 ? 0.719 -6.469 18.060 1.00 88.38 264 TYR A CA 1
ATOM 2057 C C . TYR A 1 264 ? 0.674 -5.267 18.998 1.00 88.38 264 TYR A C 1
ATOM 2059 O O . TYR A 1 264 ? 1.255 -4.223 18.711 1.00 88.38 264 TYR A O 1
ATOM 2067 N N . LYS A 1 265 ? 0.035 -5.413 20.162 1.00 88.75 265 LYS A N 1
ATOM 2068 C CA . LYS A 1 265 ? -0.091 -4.355 21.188 1.00 88.75 265 LYS A CA 1
ATOM 2069 C C . LYS A 1 265 ? 1.193 -4.140 22.014 1.00 88.75 265 LYS A C 1
ATOM 2071 O O . LYS A 1 265 ? 1.129 -3.847 23.200 1.00 88.75 265 LYS A O 1
ATOM 2076 N N . THR A 1 266 ? 2.359 -4.356 21.413 1.00 90.50 266 THR A N 1
ATOM 2077 C CA . THR A 1 266 ? 3.677 -4.272 22.060 1.00 90.50 266 THR A CA 1
ATOM 2078 C C . THR A 1 266 ? 4.705 -3.661 21.104 1.00 90.50 266 THR A C 1
ATOM 2080 O O . THR A 1 266 ? 4.383 -3.391 19.951 1.00 90.50 266 THR A O 1
ATOM 2083 N N . SER A 1 267 ? 5.937 -3.424 21.553 1.00 93.56 267 SER A N 1
ATOM 2084 C CA . SER A 1 267 ? 7.035 -2.977 20.684 1.00 93.56 267 SER A CA 1
ATOM 2085 C C . SER A 1 267 ? 7.526 -4.110 19.782 1.00 93.56 267 SER A C 1
ATOM 2087 O O . SER A 1 267 ? 7.450 -5.281 20.150 1.00 93.56 267 SER A O 1
ATOM 2089 N N . CYS A 1 268 ? 8.111 -3.793 18.624 1.00 91.75 268 CYS A N 1
ATOM 2090 C CA . CYS A 1 268 ? 8.656 -4.849 17.760 1.00 91.75 268 CYS A CA 1
ATOM 2091 C C . CYS A 1 268 ? 9.863 -5.574 18.374 1.00 91.75 268 CYS A C 1
ATOM 2093 O O . CYS A 1 268 ? 10.113 -6.728 18.044 1.00 91.75 268 CYS A O 1
ATOM 2095 N N . GLN A 1 269 ? 10.574 -4.934 19.307 1.00 88.94 269 GLN A N 1
ATOM 2096 C CA . GLN A 1 269 ? 11.681 -5.551 20.045 1.00 88.94 269 GLN A CA 1
ATOM 2097 C C . GLN A 1 269 ? 11.191 -6.591 21.063 1.00 88.94 269 GLN A C 1
ATOM 2099 O O . GLN A 1 269 ? 11.856 -7.598 21.292 1.00 88.94 269 GLN A O 1
ATOM 2104 N N . ALA A 1 270 ? 10.012 -6.379 21.650 1.00 79.12 270 ALA A N 1
ATOM 2105 C CA . ALA A 1 270 ? 9.431 -7.300 22.624 1.00 79.12 270 ALA A CA 1
ATOM 2106 C C . ALA A 1 270 ? 8.890 -8.593 21.986 1.00 79.12 270 ALA A C 1
ATOM 2108 O O . ALA A 1 270 ? 8.787 -9.615 22.661 1.00 79.12 270 ALA A O 1
ATOM 2109 N N . ILE A 1 271 ? 8.584 -8.571 20.683 1.00 72.69 271 ILE A N 1
ATOM 2110 C CA . ILE A 1 271 ? 8.170 -9.768 19.931 1.00 72.69 271 ILE A CA 1
ATOM 2111 C C . ILE A 1 271 ? 9.332 -10.764 19.813 1.00 72.69 271 ILE A C 1
ATOM 2113 O O . ILE A 1 271 ? 9.119 -11.970 19.842 1.00 72.69 271 ILE A O 1
ATOM 2117 N N . THR A 1 272 ? 10.571 -10.279 19.704 1.00 59.34 272 THR A N 1
ATOM 2118 C CA . THR A 1 272 ? 11.755 -11.141 19.550 1.00 59.34 272 THR A CA 1
ATOM 2119 C C . THR A 1 272 ? 12.278 -11.735 20.858 1.00 59.34 272 THR A C 1
ATOM 2121 O O . THR A 1 272 ? 13.054 -12.684 20.818 1.00 59.34 272 THR A O 1
ATOM 2124 N N . THR A 1 273 ? 11.886 -11.193 22.015 1.00 48.66 273 THR A N 1
ATOM 2125 C CA . THR A 1 273 ? 12.468 -11.549 23.322 1.00 48.66 273 THR A CA 1
ATOM 2126 C C . THR A 1 273 ? 11.592 -12.457 24.179 1.00 48.66 273 THR A C 1
ATOM 2128 O O . THR A 1 273 ? 12.001 -12.814 25.282 1.00 48.66 273 THR A O 1
ATOM 2131 N N . THR A 1 274 ? 10.419 -12.872 23.697 1.00 41.69 274 THR A N 1
ATOM 2132 C CA . THR A 1 274 ? 9.603 -13.892 24.365 1.00 41.69 274 THR A CA 1
ATOM 2133 C C . THR A 1 274 ? 9.777 -15.240 23.660 1.00 41.69 274 THR A C 1
ATOM 2135 O O . THR A 1 274 ? 9.174 -15.465 22.612 1.00 41.69 274 THR A O 1
ATOM 2138 N N . PRO A 1 275 ? 10.570 -16.182 24.211 1.00 41.47 275 PRO A N 1
ATOM 2139 C CA . PRO A 1 275 ? 10.328 -17.591 23.932 1.00 41.47 275 PRO A CA 1
ATOM 2140 C C . PRO A 1 275 ? 8.877 -17.916 24.323 1.00 41.47 275 PRO A C 1
ATOM 2142 O O . PRO A 1 275 ? 8.356 -17.289 25.255 1.00 41.47 275 PRO A O 1
ATOM 2145 N N . PRO A 1 276 ? 8.216 -18.900 23.686 1.00 41.41 276 PRO A N 1
ATOM 2146 C CA . PRO A 1 276 ? 6.983 -19.429 24.239 1.00 41.41 276 PRO A CA 1
ATOM 2147 C C . PRO A 1 276 ? 7.329 -19.971 25.626 1.00 41.41 276 PRO A C 1
ATOM 2149 O O . PRO A 1 276 ? 7.991 -21.000 25.755 1.00 41.41 276 PRO A O 1
ATOM 2152 N N . VAL A 1 277 ? 6.917 -19.268 26.681 1.00 43.53 277 VAL A N 1
ATOM 2153 C CA . VAL A 1 277 ? 6.827 -19.886 27.998 1.00 43.53 277 VAL A CA 1
ATOM 2154 C C . VAL A 1 277 ? 5.709 -20.902 27.847 1.00 43.53 277 VAL A C 1
ATOM 2156 O O . VAL A 1 277 ? 4.526 -20.578 27.940 1.00 43.53 277 VAL A O 1
ATOM 2159 N N . VAL A 1 278 ? 6.093 -22.129 27.504 1.00 42.97 278 VAL A N 1
ATOM 2160 C CA . VAL A 1 278 ? 5.227 -23.292 27.603 1.00 42.97 278 VAL A CA 1
ATOM 2161 C C . VAL A 1 278 ? 4.972 -23.464 29.093 1.00 42.97 278 VAL A C 1
ATOM 2163 O O . VAL A 1 278 ? 5.712 -24.146 29.796 1.00 42.97 278 VAL A O 1
ATOM 2166 N N . THR A 1 279 ? 3.949 -22.789 29.608 1.00 41.00 279 THR A N 1
ATOM 2167 C CA . THR A 1 279 ? 3.436 -23.073 30.941 1.00 41.00 279 THR A CA 1
ATOM 2168 C C . THR A 1 279 ? 2.733 -24.421 30.848 1.00 41.00 279 THR A C 1
ATOM 2170 O O . THR A 1 279 ? 1.538 -24.501 30.580 1.00 41.00 279 THR A O 1
ATOM 2173 N N . THR A 1 280 ? 3.488 -25.501 31.043 1.00 43.84 280 THR A N 1
ATOM 2174 C CA . THR A 1 280 ? 2.983 -26.866 31.231 1.00 43.84 280 THR A CA 1
ATOM 2175 C C . THR A 1 280 ? 2.317 -27.012 32.601 1.00 43.84 280 THR A C 1
ATOM 2177 O O . THR A 1 280 ? 2.652 -27.925 33.353 1.00 43.84 280 THR A O 1
ATOM 2180 N N . GLN A 1 281 ? 1.404 -26.114 32.977 1.00 46.34 281 GLN A N 1
ATOM 2181 C CA . GLN A 1 281 ? 0.528 -26.396 34.109 1.00 46.34 281 GLN A CA 1
ATOM 2182 C C . GLN A 1 281 ? -0.664 -27.205 33.591 1.00 46.34 281 GLN A C 1
ATOM 2184 O O . GLN A 1 281 ? -1.425 -26.697 32.765 1.00 46.34 281 GLN A O 1
ATOM 2189 N N . PRO A 1 282 ? -0.827 -28.466 34.033 1.00 49.38 282 PRO A N 1
ATOM 2190 C CA . PRO A 1 282 ? -2.048 -29.209 33.780 1.00 49.38 282 PRO A CA 1
ATOM 2191 C C . PRO A 1 282 ? -3.236 -28.423 34.349 1.00 49.38 282 PRO A C 1
ATOM 2193 O O . PRO A 1 282 ? -3.095 -27.807 35.411 1.00 49.38 282 PRO A O 1
ATOM 2196 N N . PRO A 1 283 ? -4.412 -28.456 33.703 1.00 45.31 283 PRO A N 1
ATOM 2197 C CA . PRO A 1 283 ? -5.619 -27.966 34.341 1.00 45.31 283 PRO A CA 1
ATOM 2198 C C . PRO A 1 283 ? -5.826 -28.780 35.620 1.00 45.31 283 PRO A C 1
ATOM 2200 O O . PRO A 1 283 ? -6.013 -29.996 35.573 1.00 45.31 283 PRO A O 1
ATOM 2203 N N . VAL A 1 284 ? -5.754 -28.114 36.773 1.00 49.12 284 VAL A N 1
ATOM 2204 C CA . VAL A 1 284 ? -6.209 -28.692 38.035 1.00 49.12 284 VAL A CA 1
ATOM 2205 C C . VAL A 1 284 ? -7.706 -28.922 37.868 1.00 49.12 284 VAL A C 1
ATOM 2207 O O . VAL A 1 284 ? -8.504 -27.985 37.871 1.00 49.12 284 VAL A O 1
ATOM 2210 N N . VAL A 1 285 ? -8.075 -30.180 37.638 1.00 49.19 285 VAL A N 1
ATOM 2211 C CA . VAL A 1 285 ? -9.464 -30.627 37.618 1.00 49.19 285 VAL A CA 1
ATOM 2212 C C . VAL A 1 285 ? -9.955 -30.588 39.060 1.00 49.19 285 VAL A C 1
ATOM 2214 O O . VAL A 1 285 ? -9.845 -31.560 39.803 1.00 49.19 285 VAL A O 1
ATOM 2217 N N . THR A 1 286 ? -10.471 -29.438 39.482 1.00 47.44 286 THR A N 1
ATOM 2218 C CA . THR A 1 286 ? -11.181 -29.328 40.754 1.00 47.44 286 THR A CA 1
ATOM 2219 C C . THR A 1 286 ? -12.604 -29.828 40.534 1.00 47.44 286 THR A C 1
ATOM 2221 O O . THR A 1 286 ? -13.482 -29.090 40.091 1.00 47.44 286 THR A O 1
ATOM 2224 N N . THR A 1 287 ? -12.843 -31.105 40.826 1.00 49.78 287 THR A N 1
ATOM 2225 C CA . THR A 1 287 ? -14.191 -31.667 40.934 1.00 49.78 287 THR A CA 1
ATOM 2226 C C . THR A 1 287 ? -14.858 -31.126 42.200 1.00 49.78 287 THR A C 1
ATOM 2228 O O . THR A 1 287 ? -14.740 -31.723 43.269 1.00 49.78 287 THR A O 1
ATOM 2231 N N . GLN A 1 288 ? -15.544 -29.986 42.104 1.00 53.25 288 GLN A N 1
ATOM 2232 C CA . GLN A 1 288 ? -16.537 -29.608 43.110 1.00 53.25 288 GLN A CA 1
ATOM 2233 C C . GLN A 1 288 ? -17.933 -30.069 42.661 1.00 53.25 288 GLN A C 1
ATOM 2235 O O . GLN A 1 288 ? -18.302 -29.836 41.507 1.00 53.25 288 GLN A O 1
ATOM 2240 N N . PRO A 1 289 ? -18.713 -30.728 43.538 1.00 58.50 289 PRO A N 1
ATOM 2241 C CA . PRO A 1 289 ? -20.105 -31.067 43.261 1.00 58.50 289 PRO A CA 1
ATOM 2242 C C . PRO A 1 289 ? -20.964 -29.809 43.048 1.00 58.50 289 PRO A C 1
ATOM 2244 O O . PRO A 1 289 ? -20.700 -28.780 43.677 1.00 58.50 289 PRO A O 1
ATOM 2247 N N . PRO A 1 290 ? -22.019 -29.877 42.216 1.00 48.94 290 PRO A N 1
ATOM 2248 C CA . PRO A 1 290 ? -22.937 -28.763 42.028 1.00 48.94 290 PRO A CA 1
ATOM 2249 C C . PRO A 1 290 ? -23.696 -28.470 43.329 1.00 48.94 290 PRO A C 1
ATOM 2251 O O . PRO A 1 290 ? -24.403 -29.324 43.864 1.00 48.94 290 PRO A O 1
ATOM 2254 N N . VAL A 1 291 ? -23.549 -27.242 43.828 1.00 57.50 291 VAL A N 1
ATOM 2255 C CA . VAL A 1 291 ? -24.357 -26.708 44.929 1.00 57.50 291 VAL A CA 1
ATOM 2256 C C . VAL A 1 291 ? -25.783 -26.467 44.404 1.00 57.50 291 VAL A C 1
ATOM 2258 O O . VAL A 1 291 ? -25.933 -25.824 43.361 1.00 57.50 291 VAL A O 1
ATOM 2261 N N . PRO A 1 292 ? -26.838 -26.976 45.070 1.00 61.03 292 PRO A N 1
ATOM 2262 C CA . PRO A 1 292 ? -28.218 -26.747 44.650 1.00 61.03 292 PRO A CA 1
ATOM 2263 C C . PRO A 1 292 ? -28.621 -25.267 44.789 1.00 61.03 292 PRO A C 1
ATOM 2265 O O . PRO A 1 292 ? -28.076 -24.552 45.635 1.00 61.03 292 PRO A O 1
ATOM 2268 N N . PRO A 1 293 ? -29.587 -24.786 43.984 1.00 49.22 293 PRO A N 1
ATOM 2269 C CA . PRO A 1 293 ? -30.002 -23.392 44.011 1.00 49.22 293 PRO A CA 1
ATOM 2270 C C . PRO A 1 293 ? -30.725 -23.079 45.325 1.00 49.22 293 PRO A C 1
ATOM 2272 O O . PRO A 1 293 ? -31.797 -23.612 45.611 1.00 49.22 293 PRO A O 1
ATOM 2275 N N . VAL A 1 294 ? -30.137 -22.187 46.121 1.00 49.62 294 VAL A N 1
ATOM 2276 C CA . VAL A 1 294 ? -30.796 -21.591 47.284 1.00 49.62 294 VAL A CA 1
ATOM 2277 C C . VAL A 1 294 ? -31.837 -20.597 46.774 1.00 49.62 294 VAL A C 1
ATOM 2279 O O . VAL A 1 294 ? -31.508 -19.591 46.146 1.00 49.62 294 VAL A O 1
ATOM 2282 N N . VAL A 1 295 ? -33.107 -20.899 47.034 1.00 49.28 295 VAL A N 1
ATOM 2283 C CA . VAL A 1 295 ? -34.228 -19.978 46.837 1.00 49.28 295 VAL A CA 1
ATOM 2284 C C . VAL A 1 295 ? -34.170 -18.938 47.952 1.00 49.28 295 VAL A C 1
ATOM 2286 O O . VAL A 1 295 ? -34.574 -19.208 49.080 1.00 49.28 295 VAL A O 1
ATOM 2289 N N . THR A 1 296 ? -33.657 -17.749 47.645 1.00 42.03 296 THR A N 1
ATOM 2290 C CA . THR A 1 296 ? -33.682 -16.614 48.574 1.00 42.03 296 THR A CA 1
ATOM 2291 C C . THR A 1 296 ? -34.824 -15.680 48.191 1.00 42.03 296 THR A C 1
ATOM 2293 O O . THR A 1 296 ? -34.747 -14.937 47.214 1.00 42.03 296 THR A O 1
ATOM 2296 N N . THR A 1 297 ? -35.903 -15.715 48.967 1.00 44.53 297 THR A N 1
ATOM 2297 C CA . THR A 1 297 ? -36.985 -14.728 48.923 1.00 44.53 297 THR A CA 1
ATOM 2298 C C . THR A 1 297 ? -36.474 -13.386 49.456 1.00 44.53 297 THR A C 1
ATOM 2300 O O . THR A 1 297 ? -36.160 -13.278 50.642 1.00 44.53 297 THR A O 1
ATOM 2303 N N . GLN A 1 298 ? -36.381 -12.365 48.600 1.00 47.22 298 GLN A N 1
ATOM 2304 C CA . GLN A 1 298 ? -36.093 -10.988 49.019 1.00 47.22 298 GLN A CA 1
ATOM 2305 C C . GLN A 1 298 ? -37.385 -10.262 49.451 1.00 47.22 298 GLN A C 1
ATOM 2307 O O . GLN A 1 298 ? -38.363 -10.292 48.701 1.00 47.22 298 GLN A O 1
ATOM 2312 N N . PRO A 1 299 ? -37.410 -9.579 50.613 1.00 50.78 299 PRO A N 1
ATOM 2313 C CA . PRO A 1 299 ? -38.446 -8.604 50.958 1.00 50.78 299 PRO A CA 1
ATOM 2314 C C . PRO A 1 299 ? -38.273 -7.277 50.187 1.00 50.78 299 PRO A C 1
ATOM 2316 O O . PRO A 1 299 ? -37.183 -6.999 49.680 1.00 50.78 299 PRO A O 1
ATOM 2319 N N . PRO A 1 300 ? -39.321 -6.435 50.104 1.00 47.69 300 PRO A N 1
ATOM 2320 C CA . PRO A 1 300 ? -39.344 -5.268 49.228 1.00 47.69 300 PRO A CA 1
ATOM 2321 C C . PRO A 1 300 ? -38.402 -4.152 49.699 1.00 47.69 300 PRO A C 1
ATOM 2323 O O . PRO A 1 300 ? -38.375 -3.776 50.871 1.00 47.69 300 PRO A O 1
ATOM 2326 N N . VAL A 1 301 ? -37.660 -3.592 48.742 1.00 46.03 301 VAL A N 1
ATOM 2327 C CA . VAL A 1 301 ? -36.775 -2.437 48.920 1.00 46.03 301 VAL A CA 1
ATOM 2328 C C . VAL A 1 301 ? -37.616 -1.172 49.096 1.00 46.03 301 VAL A C 1
ATOM 2330 O O . VAL A 1 301 ? -38.332 -0.752 48.188 1.00 46.03 301 VAL A O 1
ATOM 2333 N N . VAL A 1 302 ? -37.503 -0.549 50.268 1.00 42.84 302 VAL A N 1
ATOM 2334 C CA . VAL A 1 302 ? -38.030 0.790 50.546 1.00 42.84 302 VAL A CA 1
ATOM 2335 C C . VAL A 1 302 ? -37.112 1.824 49.893 1.00 42.84 302 VAL A C 1
ATOM 2337 O O . VAL A 1 302 ? -35.934 1.938 50.222 1.00 42.84 302 VAL A O 1
ATOM 2340 N N . THR A 1 303 ? -37.669 2.586 48.957 1.00 47.47 303 THR A N 1
ATOM 2341 C CA . THR A 1 303 ? -37.056 3.753 48.317 1.00 47.47 303 THR A CA 1
ATOM 2342 C C . THR A 1 303 ? -36.838 4.891 49.309 1.00 47.47 303 THR A C 1
ATOM 2344 O O . THR A 1 303 ? -37.803 5.490 49.783 1.00 47.47 303 THR A O 1
ATOM 2347 N N . THR A 1 304 ? -35.582 5.289 49.517 1.00 42.16 304 THR A N 1
ATOM 2348 C CA . THR A 1 304 ? -35.238 6.640 49.977 1.00 42.16 304 THR A CA 1
ATOM 2349 C C . THR A 1 304 ? -34.196 7.261 49.045 1.00 42.16 304 THR A C 1
ATOM 2351 O O . THR A 1 304 ? -33.124 6.721 48.784 1.00 42.16 304 THR A O 1
ATOM 2354 N N . LYS A 1 305 ? -34.580 8.402 48.470 1.00 45.00 305 LYS A N 1
ATOM 2355 C CA . LYS A 1 305 ? -33.808 9.230 47.538 1.00 45.00 305 LYS A CA 1
ATOM 2356 C C . LYS A 1 305 ? -32.739 10.023 48.313 1.00 45.00 305 LYS A C 1
ATOM 2358 O O . LYS A 1 305 ? -33.119 10.721 49.252 1.00 45.00 305 LYS A O 1
ATOM 2363 N N . PRO A 1 306 ? -31.450 9.999 47.927 1.00 44.38 306 PRO A N 1
ATOM 2364 C CA . PRO A 1 306 ? -30.446 10.873 48.535 1.00 44.38 306 PRO A CA 1
ATOM 2365 C C . PRO A 1 306 ? -30.588 12.336 48.065 1.00 44.38 306 PRO A C 1
ATOM 2367 O O . PRO A 1 306 ? -31.030 12.570 46.933 1.00 44.38 306 PRO A O 1
ATOM 2370 N N . PRO A 1 307 ? -30.207 13.334 48.888 1.00 47.94 307 PRO A N 1
ATOM 2371 C CA . PRO A 1 307 ? -30.313 14.744 48.535 1.00 47.94 307 PRO A CA 1
ATOM 2372 C C . PRO A 1 307 ? -29.221 15.171 47.549 1.00 47.94 307 PRO A C 1
ATOM 2374 O O . PRO A 1 307 ? -28.073 14.736 47.623 1.00 47.94 307 PRO A O 1
ATOM 2377 N N . VAL A 1 308 ? -29.595 16.081 46.652 1.00 48.00 308 VAL A N 1
ATOM 2378 C CA . VAL A 1 308 ? -28.699 16.784 45.732 1.00 48.00 308 VAL A CA 1
ATOM 2379 C C . VAL A 1 308 ? -27.898 17.812 46.530 1.00 48.00 308 VAL A C 1
ATOM 2381 O O . VAL A 1 308 ? -28.472 18.757 47.068 1.00 48.00 308 VAL A O 1
ATOM 2384 N N . VAL A 1 309 ? -26.579 17.631 46.602 1.00 41.09 309 VAL A N 1
ATOM 2385 C CA . VAL A 1 309 ? -25.648 18.624 47.149 1.00 41.09 309 VAL A CA 1
ATOM 2386 C C . VAL A 1 309 ? -24.984 19.340 45.979 1.00 41.09 309 VAL A C 1
ATOM 2388 O O . VAL A 1 309 ? -24.162 18.774 45.264 1.00 41.09 309 VAL A O 1
ATOM 2391 N N . THR A 1 310 ? -25.381 20.593 45.775 1.00 45.22 310 THR A N 1
ATOM 2392 C CA . THR A 1 310 ? -24.787 21.513 44.804 1.00 45.22 310 THR A CA 1
ATOM 2393 C C . THR A 1 310 ? -23.569 22.172 45.442 1.00 45.22 310 THR A C 1
ATOM 2395 O O . THR A 1 310 ? -23.720 23.015 46.324 1.00 45.22 310 THR A O 1
ATOM 2398 N N . THR A 1 311 ? -22.362 21.823 45.003 1.00 38.59 311 THR A N 1
ATOM 2399 C CA . THR A 1 311 ? -21.141 22.567 45.343 1.00 38.59 311 THR A CA 1
ATOM 2400 C C . THR A 1 311 ? -20.634 23.316 44.114 1.00 38.59 311 THR A C 1
ATOM 2402 O O . THR A 1 311 ? -20.362 22.738 43.064 1.00 38.59 311 THR A O 1
ATOM 2405 N N . GLN A 1 312 ? -20.559 24.642 44.242 1.00 49.97 312 GLN A N 1
ATOM 2406 C CA . GLN A 1 312 ? -19.912 25.533 43.279 1.00 49.97 312 GLN A CA 1
ATOM 2407 C C . GLN A 1 312 ? -18.385 25.326 43.305 1.00 49.97 312 GLN A C 1
ATOM 2409 O O . GLN A 1 312 ? -17.835 25.040 44.372 1.00 49.97 312 GLN A O 1
ATOM 2414 N N . PRO A 1 313 ? -17.671 25.513 42.181 1.00 44.19 313 PRO A N 1
ATOM 2415 C CA . PRO A 1 313 ? -16.212 25.523 42.182 1.00 44.19 313 PRO A CA 1
ATOM 2416 C C . PRO A 1 313 ? -15.655 26.846 42.750 1.00 44.19 313 PRO A C 1
ATOM 2418 O O . PRO A 1 313 ? -16.207 27.913 42.466 1.00 44.19 313 PRO A O 1
ATOM 2421 N N . PRO A 1 314 ? -14.553 26.812 43.523 1.00 45.84 314 PRO A N 1
ATOM 2422 C CA . PRO A 1 314 ? -13.946 28.008 44.085 1.00 45.84 314 PRO A CA 1
ATOM 2423 C C . PRO A 1 314 ? -13.071 28.741 43.059 1.00 45.84 314 PRO A C 1
ATOM 2425 O O . PRO A 1 314 ? -12.289 28.146 42.318 1.00 45.84 314 PRO A O 1
ATOM 2428 N N . VAL A 1 315 ? -13.179 30.068 43.077 1.00 48.84 315 VAL A N 1
ATOM 2429 C CA . VAL A 1 315 ? -12.251 31.007 42.442 1.00 48.84 315 VAL A CA 1
ATOM 2430 C C . VAL A 1 315 ? -10.944 30.987 43.232 1.00 48.84 315 VAL A C 1
ATOM 2432 O O . VAL A 1 315 ? -10.922 31.378 44.397 1.00 48.84 315 VAL A O 1
ATOM 2435 N N . VAL A 1 316 ? -9.850 30.546 42.607 1.00 38.62 316 VAL A N 1
ATOM 2436 C CA . VAL A 1 316 ? -8.502 30.663 43.179 1.00 38.62 316 VAL A CA 1
ATOM 2437 C C . VAL A 1 316 ? -7.712 31.689 42.383 1.00 38.62 316 VAL A C 1
ATOM 2439 O O . VAL A 1 316 ? -7.266 31.456 41.262 1.00 38.62 316 VAL A O 1
ATOM 2442 N N . THR A 1 317 ? -7.549 32.845 43.012 1.00 44.75 317 THR A N 1
ATOM 2443 C CA . THR A 1 317 ? -6.633 33.911 42.627 1.00 44.75 317 THR A CA 1
ATOM 2444 C C . THR A 1 317 ? -5.286 33.626 43.281 1.00 44.75 317 THR A C 1
ATOM 2446 O O . THR A 1 317 ? -5.176 33.708 44.503 1.00 44.75 317 THR A O 1
ATOM 2449 N N . THR A 1 318 ? -4.238 33.348 42.505 1.00 36.69 318 THR A N 1
ATOM 2450 C CA . THR A 1 318 ? -2.863 33.350 43.033 1.00 36.69 318 THR A CA 1
ATOM 2451 C C . THR A 1 318 ? -1.917 34.114 42.122 1.00 36.69 318 THR A C 1
ATOM 2453 O O . THR A 1 318 ? -1.859 33.911 40.912 1.00 36.69 318 THR A O 1
ATOM 2456 N N . LYS A 1 319 ? -1.217 35.042 42.773 1.00 40.41 319 LYS A N 1
ATOM 2457 C CA . LYS A 1 319 ? -0.286 36.035 42.249 1.00 40.41 319 LYS A CA 1
ATOM 2458 C C . LYS A 1 319 ? 1.006 35.386 41.734 1.00 40.41 319 LYS A C 1
ATOM 2460 O O . LYS A 1 319 ? 1.459 34.377 42.265 1.00 40.41 319 LYS A O 1
ATOM 2465 N N . LEU A 1 320 ? 1.599 36.036 40.733 1.00 38.97 320 LEU A N 1
ATOM 2466 C CA . LEU A 1 320 ? 2.940 35.780 40.196 1.00 38.97 320 LEU A CA 1
ATOM 2467 C C . LEU A 1 320 ? 4.042 35.931 41.260 1.00 38.97 320 LEU A C 1
ATOM 2469 O O . LEU A 1 320 ? 3.992 36.893 42.031 1.00 38.97 320 LEU A O 1
ATOM 2473 N N . PRO A 1 321 ? 5.113 35.120 41.192 1.00 43.19 321 PRO A N 1
ATOM 2474 C CA . PRO A 1 321 ? 6.438 35.527 41.623 1.00 43.19 321 PRO A CA 1
ATOM 2475 C C . PRO A 1 321 ? 7.332 35.892 40.424 1.00 43.19 321 PRO A C 1
ATOM 2477 O O . PRO A 1 321 ? 7.294 35.273 39.359 1.00 43.19 321 PRO A O 1
ATOM 2480 N N . ILE A 1 322 ? 8.132 36.935 40.636 1.00 42.72 322 ILE A N 1
ATOM 2481 C CA . ILE A 1 322 ? 9.234 37.412 39.790 1.00 42.72 322 ILE A CA 1
ATOM 2482 C C . ILE A 1 322 ? 10.545 36.779 40.314 1.00 42.72 322 ILE A C 1
ATOM 2484 O O . ILE A 1 322 ? 10.577 36.306 41.448 1.00 42.72 322 ILE A O 1
ATOM 2488 N N . VAL A 1 323 ? 11.604 36.864 39.492 1.00 32.84 323 VAL A N 1
ATOM 2489 C CA . VAL A 1 323 ? 13.039 36.516 39.674 1.00 32.84 323 VAL A CA 1
ATOM 2490 C C . VAL A 1 323 ? 13.366 35.010 39.521 1.00 32.84 323 VAL A C 1
ATOM 2492 O O . VAL A 1 323 ? 12.645 34.167 40.025 1.00 32.84 323 VAL A O 1
ATOM 2495 N N . THR A 1 324 ? 14.388 34.542 38.790 1.00 30.73 324 THR A N 1
ATOM 2496 C CA . THR A 1 324 ? 15.633 35.155 38.290 1.00 30.73 324 THR A CA 1
ATOM 2497 C C . THR A 1 324 ? 16.109 34.413 37.035 1.00 30.73 324 THR A C 1
ATOM 2499 O O . THR A 1 324 ? 16.019 33.191 36.940 1.00 30.73 324 THR A O 1
ATOM 2502 N N . THR A 1 325 ? 16.644 35.158 36.070 1.00 38.62 325 THR A N 1
ATOM 2503 C CA . THR A 1 325 ? 17.284 34.669 34.844 1.00 38.62 325 THR A CA 1
ATOM 2504 C C . THR A 1 325 ? 18.496 33.782 35.135 1.00 38.62 325 THR A C 1
ATOM 2506 O O . THR A 1 325 ? 19.518 34.272 35.613 1.00 38.62 325 THR A O 1
ATOM 2509 N N . LEU A 1 326 ? 18.417 32.506 34.753 1.00 34.91 326 LEU A N 1
ATOM 2510 C CA . LEU A 1 326 ? 19.583 31.660 34.511 1.00 34.91 326 LEU A CA 1
ATOM 2511 C C . LEU A 1 326 ? 19.756 31.487 33.002 1.00 34.91 326 LEU A C 1
ATOM 2513 O O . LEU A 1 326 ? 18.908 30.924 32.306 1.00 34.91 326 LEU A O 1
ATOM 2517 N N . ALA A 1 327 ? 20.866 32.030 32.509 1.00 44.41 327 ALA A N 1
ATOM 2518 C CA . ALA A 1 327 ? 21.332 31.889 31.144 1.00 44.41 327 ALA A CA 1
ATOM 2519 C C . ALA A 1 327 ? 21.534 30.406 30.808 1.00 44.41 327 ALA A C 1
ATOM 2521 O O . ALA A 1 327 ? 22.484 29.770 31.254 1.00 44.41 327 ALA A O 1
ATOM 2522 N N . THR A 1 328 ? 20.639 29.867 29.986 1.00 35.03 328 THR A N 1
ATOM 2523 C CA . THR A 1 328 ? 20.859 28.623 29.255 1.00 35.03 328 THR A CA 1
ATOM 2524 C C . THR A 1 328 ? 21.034 28.976 27.787 1.00 35.03 328 THR A C 1
ATOM 2526 O O . THR A 1 328 ? 20.187 29.592 27.140 1.00 35.03 328 THR A O 1
ATOM 2529 N N . THR A 1 329 ? 22.213 28.644 27.281 1.00 40.25 329 THR A N 1
ATOM 2530 C CA . THR A 1 329 ? 22.661 28.819 25.906 1.00 40.25 329 THR A CA 1
ATOM 2531 C C . THR A 1 329 ? 21.727 28.084 24.946 1.00 40.25 329 THR A C 1
ATOM 25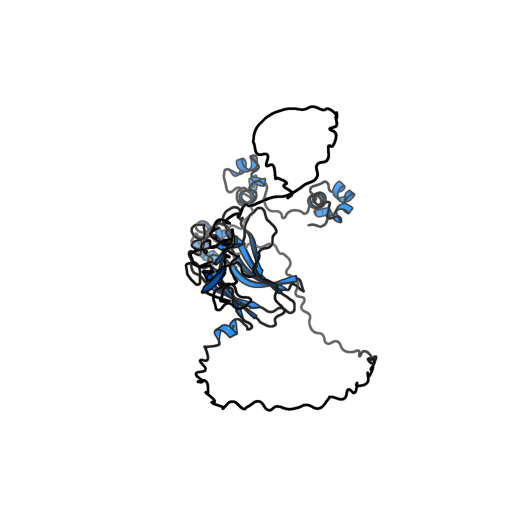33 O O . THR A 1 329 ? 21.886 26.900 24.656 1.00 40.25 329 THR A O 1
ATOM 2536 N N . LYS A 1 330 ? 20.747 28.811 24.398 1.00 35.31 330 LYS A N 1
ATOM 2537 C CA . LYS A 1 330 ? 20.032 28.399 23.190 1.00 35.31 330 LYS A CA 1
ATOM 2538 C C . LYS A 1 330 ? 21.044 28.338 22.046 1.00 35.31 330 LYS A C 1
ATOM 2540 O O . LYS A 1 330 ? 21.475 29.376 21.552 1.00 35.31 330 LYS A O 1
ATOM 2545 N N . ARG A 1 331 ? 21.409 27.132 21.604 1.00 35.50 331 ARG A N 1
ATOM 2546 C CA . ARG A 1 331 ? 21.858 26.936 20.221 1.00 35.50 331 ARG A CA 1
ATOM 2547 C C . ARG A 1 331 ? 20.611 26.985 19.337 1.00 35.50 331 ARG A C 1
ATOM 2549 O O . ARG A 1 331 ? 19.726 26.150 19.522 1.00 35.50 331 ARG A O 1
ATOM 2556 N N . PRO A 1 332 ? 20.506 27.928 18.392 1.00 33.78 332 PRO A N 1
ATOM 2557 C CA . PRO A 1 332 ? 19.536 27.821 17.320 1.00 33.78 332 PRO A CA 1
ATOM 2558 C C . PRO A 1 332 ? 20.006 26.706 16.384 1.00 33.78 332 PRO A C 1
ATOM 2560 O O . PRO A 1 332 ? 21.125 26.761 15.872 1.00 33.78 332 PRO A O 1
ATOM 2563 N N . TRP A 1 333 ? 19.159 25.712 16.129 1.00 27.44 333 TRP A N 1
ATOM 2564 C CA . TRP A 1 333 ? 19.285 24.932 14.903 1.00 27.44 333 TRP A CA 1
ATOM 2565 C C . TRP A 1 333 ? 18.845 25.840 13.757 1.00 27.44 333 TRP A C 1
ATOM 2567 O O . TRP A 1 333 ? 17.662 25.988 13.465 1.00 27.44 333 TRP A O 1
ATOM 2577 N N . THR A 1 334 ? 19.813 26.527 13.161 1.00 32.34 334 THR A N 1
ATOM 2578 C CA . THR A 1 334 ? 19.653 27.122 11.843 1.00 32.34 334 THR A CA 1
ATOM 2579 C C . THR A 1 334 ? 19.576 25.983 10.831 1.00 32.34 334 THR A C 1
ATOM 2581 O O . THR A 1 334 ? 20.420 25.086 10.818 1.00 32.34 334 THR A O 1
ATOM 2584 N N . PHE A 1 335 ? 18.557 26.003 9.971 1.00 34.25 335 PHE A N 1
ATOM 2585 C CA . PHE A 1 335 ? 18.593 25.226 8.735 1.00 34.25 335 PHE A CA 1
ATOM 2586 C C . PHE A 1 335 ? 19.893 25.577 7.994 1.00 34.25 335 PHE A C 1
ATOM 2588 O O . PHE A 1 335 ? 20.181 26.772 7.843 1.00 34.25 335 PHE A O 1
ATOM 2595 N N . PRO A 1 336 ? 20.696 24.604 7.527 1.00 32.72 336 PRO A N 1
ATOM 2596 C CA . PRO A 1 336 ? 21.798 24.939 6.648 1.00 32.72 336 PRO A CA 1
ATOM 2597 C C . PRO A 1 336 ? 21.222 25.593 5.380 1.00 32.72 336 PRO A C 1
ATOM 2599 O O . PRO A 1 336 ? 20.287 25.055 4.780 1.00 32.72 336 PRO A O 1
ATOM 2602 N N . PRO A 1 337 ? 21.745 26.757 4.961 1.00 33.75 337 PRO A N 1
ATOM 2603 C CA . PRO A 1 337 ? 21.348 27.376 3.710 1.00 33.75 337 PRO A CA 1
ATOM 2604 C C . PRO A 1 337 ? 21.744 26.460 2.550 1.00 33.75 337 PRO A C 1
ATOM 2606 O O . PRO A 1 337 ? 22.830 25.877 2.539 1.00 33.75 337 PRO A O 1
ATOM 2609 N N . THR A 1 338 ? 20.868 26.371 1.553 1.00 44.53 338 THR A N 1
ATOM 2610 C CA . THR A 1 338 ? 21.115 25.766 0.243 1.00 44.53 338 THR A CA 1
ATOM 2611 C C . THR A 1 338 ? 22.372 26.369 -0.391 1.00 44.53 338 THR A C 1
ATOM 2613 O O . THR A 1 338 ? 22.315 27.407 -1.053 1.00 44.53 338 THR A O 1
ATOM 2616 N N . LYS A 1 339 ? 23.525 25.730 -0.184 1.00 30.66 339 LYS A N 1
ATOM 2617 C CA . LYS A 1 339 ? 24.756 25.999 -0.929 1.00 30.66 339 LYS A CA 1
ATOM 2618 C C . LYS A 1 339 ? 24.817 25.024 -2.100 1.00 30.66 339 LYS A C 1
ATOM 2620 O O . LYS A 1 339 ? 24.639 23.823 -1.920 1.00 30.66 339 LYS A O 1
ATOM 2625 N N . ALA A 1 340 ? 25.035 25.564 -3.298 1.00 36.72 340 ALA A N 1
ATOM 2626 C CA . ALA A 1 340 ? 25.246 24.788 -4.516 1.00 36.72 340 ALA A CA 1
ATOM 2627 C C . ALA A 1 340 ? 26.325 23.706 -4.296 1.00 36.72 340 ALA A C 1
ATOM 2629 O O . ALA A 1 340 ? 27.308 23.983 -3.601 1.00 36.72 340 ALA A O 1
ATOM 2630 N N . PRO A 1 341 ? 26.181 22.497 -4.870 1.00 43.22 341 PRO A N 1
ATOM 2631 C CA . PRO A 1 341 ? 27.156 21.437 -4.666 1.00 43.22 341 PRO A CA 1
ATOM 2632 C C . PRO A 1 341 ? 28.484 21.834 -5.316 1.00 43.22 341 PRO A C 1
ATOM 2634 O O . PRO A 1 341 ? 28.583 21.992 -6.534 1.00 43.22 341 PRO A O 1
ATOM 2637 N N . THR A 1 342 ? 29.513 22.012 -4.492 1.00 48.88 342 THR A N 1
ATOM 2638 C CA . THR A 1 342 ? 30.902 22.130 -4.935 1.00 48.88 342 THR A CA 1
ATOM 2639 C C . THR A 1 342 ? 31.356 20.816 -5.566 1.00 48.88 342 THR A C 1
ATOM 2641 O O . THR A 1 342 ? 30.982 19.738 -5.106 1.00 48.88 342 THR A O 1
ATOM 2644 N N . CYS A 1 343 ? 32.174 20.897 -6.620 1.00 65.25 343 CYS A N 1
ATOM 2645 C CA . CYS A 1 343 ? 32.800 19.721 -7.220 1.00 65.25 343 CYS A CA 1
ATOM 2646 C C . CYS A 1 343 ? 33.740 19.051 -6.207 1.00 65.25 343 CYS A C 1
ATOM 2648 O O . CYS A 1 343 ? 34.821 19.561 -5.910 1.00 65.25 343 CYS A O 1
ATOM 2650 N N . GLN A 1 344 ? 33.326 17.895 -5.703 1.00 68.69 344 GLN A N 1
ATOM 2651 C CA . GLN A 1 344 ? 34.128 17.027 -4.857 1.00 68.69 344 GLN A CA 1
ATOM 2652 C C . GLN A 1 344 ? 33.795 15.569 -5.165 1.00 68.69 344 GLN A C 1
ATOM 2654 O O . GLN A 1 344 ? 32.727 15.269 -5.704 1.00 68.69 344 GLN A O 1
ATOM 2659 N N . ASP A 1 345 ? 34.717 14.682 -4.817 1.00 73.31 345 ASP A N 1
ATOM 2660 C CA . ASP A 1 345 ? 34.431 13.256 -4.768 1.00 73.31 345 ASP A CA 1
ATOM 2661 C C . ASP A 1 345 ? 33.742 12.945 -3.439 1.00 73.31 345 ASP A C 1
ATOM 2663 O O . ASP A 1 345 ? 34.142 13.447 -2.388 1.00 73.31 345 ASP A O 1
ATOM 2667 N N . TYR A 1 346 ? 32.676 12.158 -3.502 1.00 72.50 346 TYR A N 1
ATOM 2668 C CA . TYR A 1 346 ? 31.884 11.748 -2.343 1.00 72.50 346 TYR A CA 1
ATOM 2669 C C . TYR A 1 346 ? 32.357 10.419 -1.761 1.00 72.50 346 TYR A C 1
ATOM 2671 O O . TYR A 1 346 ? 32.009 10.093 -0.630 1.00 72.50 346 TYR A O 1
ATOM 2679 N N . ASP A 1 347 ? 33.165 9.677 -2.518 1.00 74.25 347 ASP A N 1
ATOM 2680 C CA . ASP A 1 347 ? 33.742 8.413 -2.092 1.00 74.25 347 ASP A CA 1
ATOM 2681 C C . ASP A 1 347 ? 35.271 8.519 -2.003 1.00 74.25 347 ASP A C 1
ATOM 2683 O O . ASP A 1 347 ? 35.952 9.022 -2.902 1.00 74.25 347 ASP A O 1
ATOM 2687 N N . ARG A 1 348 ? 35.827 8.024 -0.896 1.00 85.69 348 ARG A N 1
ATOM 2688 C CA . ARG A 1 348 ? 37.268 8.044 -0.613 1.00 85.69 348 ARG A CA 1
ATOM 2689 C C . ARG A 1 348 ? 38.092 7.213 -1.603 1.00 85.69 348 ARG A C 1
ATOM 2691 O O . ARG A 1 348 ? 39.301 7.415 -1.688 1.00 85.69 348 ARG A O 1
ATOM 2698 N N . TYR A 1 349 ? 37.470 6.286 -2.334 1.00 85.19 349 TYR A N 1
ATOM 2699 C CA . TYR A 1 349 ? 38.137 5.413 -3.304 1.00 85.19 349 TYR A CA 1
ATOM 2700 C C . TYR A 1 349 ? 38.064 5.928 -4.750 1.00 85.19 349 TYR A C 1
ATOM 2702 O O . TYR A 1 349 ? 38.646 5.306 -5.643 1.00 85.19 349 TYR A O 1
ATOM 2710 N N . CYS A 1 350 ? 37.435 7.084 -4.991 1.00 80.81 350 CYS A N 1
ATOM 2711 C CA . CYS A 1 350 ? 37.244 7.653 -6.328 1.00 80.81 350 CYS A CA 1
ATOM 2712 C C . CYS A 1 350 ? 38.531 7.780 -7.151 1.00 80.81 350 CYS A C 1
ATOM 2714 O O . CYS A 1 350 ? 38.530 7.444 -8.335 1.00 80.81 350 CYS A O 1
ATOM 2716 N N . GLN A 1 351 ? 39.645 8.170 -6.527 1.00 88.00 351 GLN A N 1
ATOM 2717 C CA . GLN A 1 351 ? 40.933 8.271 -7.217 1.00 88.00 351 GLN A CA 1
ATOM 2718 C C . GLN A 1 351 ? 41.437 6.898 -7.689 1.00 88.00 351 GLN A C 1
ATOM 2720 O O . GLN A 1 351 ? 41.946 6.758 -8.798 1.00 88.00 351 GLN A O 1
ATOM 2725 N N . SER A 1 352 ? 41.267 5.859 -6.865 1.00 84.12 352 SER A N 1
ATOM 2726 C CA . SER A 1 352 ? 41.684 4.489 -7.191 1.00 84.12 352 SER A CA 1
ATOM 2727 C C . SER A 1 352 ? 40.834 3.888 -8.309 1.00 84.12 352 SER A C 1
ATOM 2729 O O . SER A 1 352 ? 41.347 3.170 -9.167 1.00 84.12 352 SER A O 1
ATOM 2731 N N . TRP A 1 353 ? 39.534 4.171 -8.313 1.00 85.38 353 TRP A N 1
ATOM 2732 C CA . TRP A 1 353 ? 38.625 3.725 -9.364 1.00 85.38 353 TRP A CA 1
ATOM 2733 C C . TRP A 1 353 ? 38.865 4.469 -10.676 1.00 85.38 353 TRP A C 1
ATOM 2735 O O . TRP A 1 353 ? 38.935 3.843 -11.732 1.00 85.38 353 TRP A O 1
ATOM 2745 N N . ALA A 1 354 ? 39.103 5.780 -10.620 1.00 83.38 354 ALA A N 1
ATOM 2746 C CA . ALA A 1 354 ? 39.476 6.554 -11.797 1.00 83.38 354 ALA A CA 1
ATOM 2747 C C . ALA A 1 354 ? 40.775 6.034 -12.433 1.00 83.38 354 ALA A C 1
ATOM 2749 O O . ALA A 1 354 ? 40.803 5.786 -13.637 1.00 83.38 354 ALA A O 1
ATOM 2750 N N . ASN A 1 355 ? 41.799 5.744 -11.622 1.00 85.81 355 ASN A N 1
ATOM 2751 C CA . ASN A 1 355 ? 43.063 5.163 -12.089 1.00 85.81 355 ASN A CA 1
ATOM 2752 C C . ASN A 1 355 ? 42.900 3.750 -12.688 1.00 85.81 355 ASN A C 1
ATOM 2754 O O . ASN A 1 355 ? 43.716 3.334 -13.505 1.00 85.81 355 ASN A O 1
ATOM 2758 N N . ARG A 1 356 ? 41.844 3.013 -12.312 1.00 86.75 356 ARG A N 1
ATOM 2759 C CA . ARG A 1 356 ? 41.483 1.698 -12.877 1.00 86.75 356 ARG A CA 1
ATOM 2760 C C . ARG A 1 356 ? 40.586 1.779 -14.121 1.00 86.75 356 ARG A C 1
ATOM 2762 O O . ARG A 1 356 ? 40.193 0.746 -14.662 1.00 86.75 356 ARG A O 1
ATOM 2769 N N . GLY A 1 357 ? 40.280 2.988 -14.597 1.00 79.56 357 GLY A N 1
ATOM 2770 C CA . GLY A 1 357 ? 39.464 3.217 -15.792 1.00 79.56 357 GLY A CA 1
ATOM 2771 C C . GLY A 1 357 ? 37.953 3.169 -15.548 1.00 79.56 357 GLY A C 1
ATOM 2772 O O . GLY A 1 357 ? 37.175 3.100 -16.502 1.00 79.56 357 GLY A O 1
ATOM 2773 N N . GLU A 1 358 ? 37.501 3.241 -14.293 1.00 79.25 358 GLU A N 1
ATOM 2774 C CA . GLU A 1 358 ? 36.070 3.197 -13.962 1.00 79.25 358 GLU A CA 1
ATOM 2775 C C . GLU A 1 358 ? 35.303 4.408 -14.504 1.00 79.25 358 GLU A C 1
ATOM 2777 O O . GLU A 1 358 ? 34.107 4.324 -14.753 1.00 79.25 358 GLU A O 1
ATOM 2782 N N . CYS A 1 359 ? 35.970 5.533 -14.774 1.00 69.50 359 CYS A N 1
ATOM 2783 C CA . CYS A 1 359 ? 35.329 6.705 -15.383 1.00 69.50 359 CYS A CA 1
ATOM 2784 C C . CYS A 1 359 ? 34.727 6.419 -16.774 1.00 69.50 359 CYS A C 1
ATOM 2786 O O . CYS A 1 359 ? 33.827 7.138 -17.216 1.00 69.50 359 CYS A O 1
ATOM 2788 N N . THR A 1 360 ? 35.224 5.385 -17.455 1.00 70.50 360 THR A N 1
ATOM 2789 C CA . THR A 1 360 ? 34.767 4.921 -18.771 1.00 70.50 360 THR A CA 1
ATOM 2790 C C . THR A 1 360 ? 33.981 3.617 -18.677 1.00 70.50 360 THR A C 1
ATOM 2792 O O . THR A 1 360 ? 33.025 3.448 -19.427 1.00 70.50 360 THR A O 1
ATOM 2795 N N . ARG A 1 361 ? 34.350 2.714 -17.755 1.00 63.41 361 ARG A N 1
ATOM 2796 C CA . ARG A 1 361 ? 33.656 1.430 -17.531 1.00 63.41 361 ARG A CA 1
ATOM 2797 C C . ARG A 1 361 ? 32.364 1.567 -16.729 1.00 63.41 361 ARG A C 1
ATOM 2799 O O . ARG A 1 361 ? 31.371 0.934 -17.063 1.00 63.41 361 ARG A O 1
ATOM 2806 N N . ASN A 1 362 ? 32.357 2.436 -15.724 1.00 58.28 362 ASN A N 1
ATOM 2807 C CA . ASN A 1 362 ? 31.204 2.747 -14.887 1.00 58.28 362 ASN A CA 1
ATOM 2808 C C . ASN A 1 362 ? 30.933 4.265 -14.848 1.00 58.28 362 ASN A C 1
ATOM 2810 O O . ASN A 1 362 ? 30.970 4.911 -13.793 1.00 58.28 362 ASN A O 1
ATOM 2814 N N . PRO A 1 363 ? 30.632 4.877 -16.007 1.00 51.25 363 PRO A N 1
ATOM 2815 C CA . PRO A 1 363 ? 30.479 6.321 -16.110 1.00 51.25 363 PRO A CA 1
ATOM 2816 C C . PRO A 1 363 ? 29.292 6.836 -15.286 1.00 51.25 363 PRO A C 1
ATOM 2818 O O . PRO A 1 363 ? 29.293 7.994 -14.884 1.00 51.25 363 PRO A O 1
ATOM 2821 N N . ARG A 1 364 ? 28.279 6.009 -14.997 1.00 55.47 364 ARG A N 1
ATOM 2822 C CA . ARG A 1 364 ? 27.094 6.430 -14.233 1.00 55.47 364 ARG A CA 1
ATOM 2823 C C . ARG A 1 364 ? 27.413 6.666 -12.761 1.00 55.47 364 ARG A C 1
ATOM 2825 O O . ARG A 1 364 ? 27.119 7.744 -12.255 1.00 55.47 364 ARG A O 1
ATOM 2832 N N . TYR A 1 365 ? 28.070 5.716 -12.102 1.00 66.56 365 TYR A N 1
ATOM 2833 C CA . TYR A 1 365 ? 28.486 5.887 -10.710 1.00 66.56 365 TYR A CA 1
ATOM 2834 C C . TYR A 1 365 ? 29.572 6.960 -10.598 1.00 66.56 365 TYR A C 1
ATOM 2836 O O . TYR A 1 365 ? 29.481 7.901 -9.805 1.00 66.56 365 TYR A O 1
ATOM 2844 N N . MET A 1 366 ? 30.571 6.874 -11.475 1.00 75.88 366 MET A N 1
ATOM 2845 C CA . MET A 1 366 ? 31.748 7.723 -11.401 1.00 75.88 366 MET A CA 1
ATOM 2846 C C . MET A 1 366 ? 31.441 9.194 -11.711 1.00 75.88 366 MET A C 1
ATOM 2848 O O . MET A 1 366 ? 31.984 10.082 -11.061 1.00 75.88 366 MET A O 1
ATOM 2852 N N . ASN A 1 367 ? 30.500 9.493 -12.612 1.00 65.31 367 ASN A N 1
ATOM 2853 C CA . ASN A 1 367 ? 30.101 10.877 -12.892 1.00 65.31 367 ASN A CA 1
ATOM 2854 C C . ASN A 1 367 ? 29.161 11.472 -11.830 1.00 65.31 367 ASN A C 1
ATOM 2856 O O . ASN A 1 367 ? 28.903 12.675 -11.870 1.00 65.31 367 ASN A O 1
ATOM 2860 N N . VAL A 1 368 ? 28.625 10.676 -10.900 1.00 61.47 368 VAL A N 1
ATOM 2861 C CA . VAL A 1 368 ? 27.759 11.157 -9.810 1.00 61.47 368 VAL A CA 1
ATOM 2862 C C . VAL A 1 368 ? 28.561 11.327 -8.521 1.00 61.47 368 VAL A C 1
ATOM 2864 O O . VAL A 1 368 ? 28.490 12.398 -7.909 1.00 61.47 368 VAL A O 1
ATOM 2867 N N . TYR A 1 369 ? 29.361 10.319 -8.171 1.00 70.19 369 TYR A N 1
ATOM 2868 C CA . TYR A 1 369 ? 30.067 10.222 -6.892 1.00 70.19 369 TYR A CA 1
ATOM 2869 C C . TYR A 1 369 ? 31.568 10.533 -6.984 1.00 70.19 369 TYR A C 1
ATOM 2871 O O . TYR A 1 369 ? 32.149 10.935 -5.982 1.00 70.19 369 TYR A O 1
ATOM 2879 N N . CYS A 1 370 ? 32.179 10.434 -8.172 1.00 72.06 370 CYS A N 1
ATOM 2880 C CA . CYS A 1 370 ? 33.623 10.607 -8.403 1.00 72.06 370 CYS A CA 1
ATOM 2881 C C . CYS A 1 370 ? 33.939 11.680 -9.463 1.00 72.06 370 CYS A C 1
ATOM 2883 O O . CYS A 1 370 ? 34.835 11.542 -10.302 1.00 72.06 370 CYS A O 1
ATOM 2885 N N . LYS A 1 371 ? 33.148 12.759 -9.443 1.00 72.94 371 LYS A N 1
ATOM 2886 C CA . LYS A 1 371 ? 33.152 13.850 -10.431 1.00 72.94 371 LYS A CA 1
ATOM 2887 C C . LYS A 1 371 ? 34.513 14.524 -10.587 1.00 72.94 371 LYS A 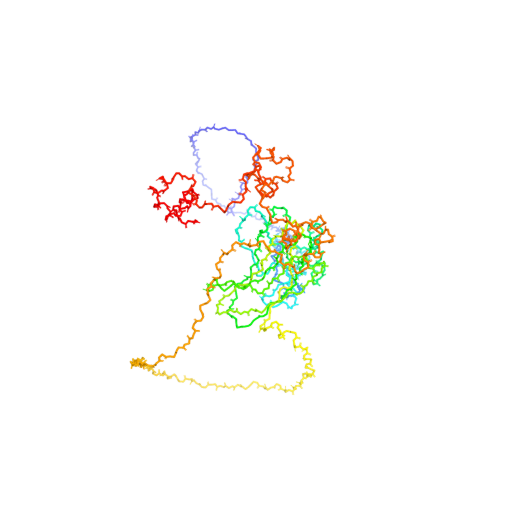C 1
ATOM 2889 O O . LYS A 1 371 ? 34.877 14.896 -11.705 1.00 72.94 371 LYS A O 1
ATOM 2894 N N . LYS A 1 372 ? 35.248 14.693 -9.486 1.00 80.31 372 LYS A N 1
ATOM 2895 C CA . LYS A 1 372 ? 36.565 15.333 -9.475 1.00 80.31 372 LYS A CA 1
ATOM 2896 C C . LYS A 1 372 ? 37.617 14.363 -10.012 1.00 80.31 372 LYS A C 1
ATOM 2898 O O . LYS A 1 372 ? 38.338 14.728 -10.937 1.00 80.31 372 LYS A O 1
ATOM 2903 N N . SER A 1 373 ? 37.634 13.124 -9.520 1.00 82.06 373 SER A N 1
ATOM 2904 C CA . SER A 1 373 ? 38.559 12.072 -9.972 1.00 82.06 373 SER A CA 1
ATOM 2905 C C . SER A 1 373 ? 38.406 11.718 -11.460 1.00 82.06 373 SER A C 1
ATOM 2907 O O . SER A 1 373 ? 39.381 11.337 -12.098 1.00 82.06 373 SER A O 1
ATOM 2909 N N . CYS A 1 374 ? 37.216 11.893 -12.045 1.00 77.38 374 CYS A N 1
ATOM 2910 C CA . CYS A 1 374 ? 36.968 11.660 -13.475 1.00 77.38 374 CYS A CA 1
ATOM 2911 C C . CYS A 1 374 ? 37.101 12.895 -14.373 1.00 77.38 374 CYS A C 1
ATOM 2913 O O . CYS A 1 374 ? 36.665 12.859 -15.526 1.00 77.38 374 CYS A O 1
ATOM 2915 N N . GLY A 1 375 ? 37.635 14.008 -13.860 1.00 67.88 375 GLY A N 1
ATOM 2916 C CA . GLY A 1 375 ? 37.838 15.224 -14.652 1.00 67.88 375 GLY A CA 1
ATOM 2917 C C . GLY A 1 375 ? 36.540 15.844 -15.185 1.00 67.88 375 GLY A C 1
ATOM 2918 O O . GLY A 1 375 ? 36.562 16.593 -16.157 1.00 67.88 375 GLY A O 1
ATOM 2919 N N . ARG A 1 376 ? 35.386 15.546 -14.569 1.00 68.12 376 ARG A N 1
ATOM 2920 C CA . ARG A 1 376 ? 34.058 16.015 -15.016 1.00 68.12 376 ARG A CA 1
ATOM 2921 C C . ARG A 1 376 ? 33.695 17.399 -14.492 1.00 68.12 376 ARG A C 1
ATOM 2923 O O . ARG A 1 376 ? 32.594 17.890 -14.730 1.00 68.12 376 ARG A O 1
ATOM 2930 N N . CYS A 1 377 ? 34.619 18.042 -13.794 1.00 63.06 377 CYS A N 1
ATOM 2931 C CA . CYS A 1 377 ? 34.434 19.373 -13.251 1.00 63.06 377 CYS A CA 1
ATOM 2932 C C . CYS A 1 377 ? 34.982 20.420 -14.212 1.00 63.06 377 CYS A C 1
ATOM 2934 O O . CYS A 1 377 ? 36.007 21.042 -13.957 1.00 63.06 377 CYS A O 1
ATOM 2936 N N . SER A 1 378 ? 34.302 20.587 -15.345 1.00 52.72 378 SER A N 1
ATOM 2937 C CA . SER A 1 378 ? 34.485 21.719 -16.253 1.00 52.72 378 SER A CA 1
ATOM 2938 C C . SER A 1 378 ? 33.216 21.921 -17.083 1.00 52.72 378 SER A C 1
ATOM 2940 O O . SER A 1 378 ? 32.674 20.996 -17.681 1.00 52.72 378 SER A O 1
ATOM 2942 N N . SER A 1 379 ? 32.712 23.148 -17.049 1.00 62.28 379 SER A N 1
ATOM 2943 C CA . SER A 1 379 ? 31.519 23.650 -17.727 1.00 62.28 379 SER A CA 1
ATOM 2944 C C . SER A 1 379 ? 31.516 23.379 -19.239 1.00 62.28 379 SER A C 1
ATOM 2946 O O . SER A 1 379 ? 32.310 23.966 -19.969 1.00 62.28 379 SER A O 1
ATOM 2948 N N . GLY A 1 380 ? 30.567 22.577 -19.726 1.00 49.25 380 GLY A N 1
ATOM 2949 C CA . GLY A 1 380 ? 30.335 22.386 -21.160 1.00 49.25 380 GLY A CA 1
ATOM 2950 C C . GLY A 1 380 ? 28.984 21.732 -21.424 1.00 49.25 380 GLY A C 1
ATOM 2951 O O . GLY A 1 380 ? 28.822 20.530 -21.250 1.00 49.25 380 GLY A O 1
ATOM 2952 N N . CYS A 1 381 ? 27.989 22.527 -21.814 1.00 62.97 381 CYS A N 1
ATOM 2953 C CA . CYS A 1 381 ? 26.696 22.011 -22.249 1.00 62.97 381 CYS A CA 1
ATOM 2954 C C . CYS A 1 381 ? 26.811 21.486 -23.683 1.00 62.97 381 CYS A C 1
ATOM 2956 O O . CYS A 1 381 ? 26.934 22.268 -24.629 1.00 62.97 381 CYS A O 1
ATOM 2958 N N . THR A 1 382 ? 26.782 20.168 -23.846 1.00 64.75 382 THR A N 1
ATOM 2959 C CA . THR A 1 382 ? 26.857 19.504 -25.149 1.00 64.75 382 THR A CA 1
ATOM 2960 C C . THR A 1 382 ? 25.666 18.578 -25.350 1.00 64.75 382 THR A C 1
ATOM 2962 O O . THR A 1 382 ? 25.042 18.127 -24.388 1.00 64.75 382 THR A O 1
ATOM 2965 N N . ASP A 1 383 ? 25.349 18.305 -26.612 1.00 68.38 383 ASP A N 1
ATOM 2966 C CA . ASP A 1 383 ? 24.459 17.206 -26.966 1.00 68.38 383 ASP A CA 1
ATOM 2967 C C . ASP A 1 383 ? 25.266 15.908 -26.952 1.00 68.38 383 ASP A C 1
ATOM 2969 O O . ASP A 1 383 ? 26.395 15.865 -27.436 1.00 68.38 383 ASP A O 1
ATOM 2973 N N . TYR A 1 384 ? 24.695 14.868 -26.362 1.00 68.88 384 TYR A N 1
ATOM 2974 C CA . TYR A 1 384 ? 25.286 13.537 -26.239 1.00 68.88 384 TYR A CA 1
ATOM 2975 C C . TYR A 1 384 ? 24.773 12.579 -27.319 1.00 68.88 384 TYR A C 1
ATOM 2977 O O . TYR A 1 384 ? 25.262 11.458 -27.415 1.00 68.88 384 TYR A O 1
ATOM 2985 N N . ASN A 1 385 ? 23.799 13.010 -28.129 1.00 75.00 385 ASN A N 1
ATOM 2986 C CA . ASN A 1 385 ? 23.264 12.239 -29.245 1.00 75.00 385 ASN A CA 1
ATOM 2987 C C . ASN A 1 385 ? 23.293 13.061 -30.546 1.00 75.00 385 ASN A C 1
ATOM 2989 O O . ASN A 1 385 ? 22.906 14.229 -30.580 1.00 75.00 385 ASN A O 1
ATOM 2993 N N . ASN A 1 386 ? 23.725 12.436 -31.638 1.00 82.94 386 ASN A N 1
ATOM 2994 C CA . ASN A 1 386 ? 23.879 13.094 -32.938 1.00 82.94 386 ASN A CA 1
ATOM 2995 C C . ASN A 1 386 ? 22.533 13.543 -33.542 1.00 82.94 386 ASN A C 1
ATOM 2997 O O . ASN A 1 386 ? 22.495 14.493 -34.323 1.00 82.94 386 ASN A O 1
ATOM 3001 N N . ASN A 1 387 ? 21.420 12.926 -33.128 1.00 82.31 387 ASN A N 1
ATOM 3002 C CA . ASN A 1 387 ? 20.070 13.255 -33.593 1.00 82.31 387 ASN A CA 1
ATOM 3003 C C . ASN A 1 387 ? 19.392 14.375 -32.788 1.00 82.31 387 ASN A C 1
ATOM 3005 O O . ASN A 1 387 ? 18.274 14.777 -33.114 1.00 82.31 387 ASN A O 1
ATOM 3009 N N . CYS A 1 388 ? 20.054 14.925 -31.766 1.00 79.31 388 CYS A N 1
ATOM 3010 C CA . CYS A 1 388 ? 19.477 15.940 -30.885 1.00 79.31 388 CYS A CA 1
ATOM 3011 C C . CYS A 1 388 ? 18.929 17.165 -31.622 1.00 79.31 388 CYS A C 1
ATOM 3013 O O . CYS A 1 388 ? 17.881 17.691 -31.249 1.00 79.31 388 CYS A O 1
ATOM 3015 N N . ARG A 1 389 ? 19.590 17.585 -32.706 1.00 86.81 389 ARG A N 1
ATOM 3016 C CA . ARG A 1 389 ? 19.145 18.715 -33.528 1.00 86.81 389 ARG A CA 1
ATOM 3017 C C . ARG A 1 389 ? 17.835 18.416 -34.261 1.00 86.81 389 ARG A C 1
ATOM 3019 O O . ARG A 1 389 ? 16.964 19.279 -34.328 1.00 86.81 389 ARG A O 1
ATOM 3026 N N . TYR A 1 390 ? 17.696 17.200 -34.784 1.00 80.69 390 TYR A N 1
ATOM 3027 C CA . TYR A 1 390 ? 16.495 16.749 -35.482 1.00 80.69 390 TYR A CA 1
ATOM 3028 C C . TYR A 1 390 ? 15.321 16.594 -34.512 1.00 80.69 390 TYR A C 1
ATOM 3030 O O . TYR A 1 390 ? 14.255 17.169 -34.727 1.00 80.69 390 TYR A O 1
ATOM 3038 N N . TRP A 1 391 ? 15.538 15.920 -33.384 1.00 79.69 391 TRP A N 1
ATOM 3039 C CA . TRP A 1 391 ? 14.515 15.747 -32.353 1.00 79.69 391 TRP A CA 1
ATOM 3040 C C . TRP A 1 391 ? 14.057 17.080 -31.757 1.00 79.69 391 TRP A C 1
ATOM 3042 O O . TRP A 1 391 ? 12.862 17.306 -31.573 1.00 79.69 391 TRP A O 1
ATOM 3052 N N . ALA A 1 392 ? 14.978 18.022 -31.550 1.00 77.88 392 ALA A N 1
ATOM 3053 C CA . ALA A 1 392 ? 14.609 19.373 -31.150 1.00 77.88 392 ALA A CA 1
ATOM 3054 C C . ALA A 1 392 ? 13.737 20.077 -32.204 1.00 77.88 392 ALA A C 1
ATOM 3056 O O . ALA A 1 392 ? 12.794 20.777 -31.837 1.00 77.88 392 ALA A O 1
ATOM 3057 N N . SER A 1 393 ? 14.003 19.863 -33.498 1.00 71.50 393 SER A N 1
ATOM 3058 C CA . SER A 1 393 ? 13.248 20.493 -34.591 1.00 71.50 393 SER A CA 1
ATOM 3059 C C . SER A 1 393 ? 11.813 19.979 -34.739 1.00 71.50 393 SER A C 1
ATOM 3061 O O . SER A 1 393 ? 10.935 20.749 -35.116 1.00 71.50 393 SER A O 1
ATOM 3063 N N . ILE A 1 394 ? 11.551 18.722 -34.371 1.00 76.06 394 ILE A N 1
ATOM 3064 C CA . ILE A 1 394 ? 10.202 18.130 -34.391 1.00 76.06 394 ILE A CA 1
ATOM 3065 C C . ILE A 1 394 ? 9.458 18.284 -33.049 1.00 76.06 394 ILE A C 1
ATOM 3067 O O . ILE A 1 394 ? 8.364 17.752 -32.874 1.00 76.06 394 ILE A O 1
ATOM 3071 N N . GLY A 1 395 ? 10.029 19.039 -32.100 1.00 73.38 395 GLY A N 1
ATOM 3072 C CA . GLY A 1 395 ? 9.372 19.405 -30.843 1.00 73.38 395 GLY A CA 1
ATOM 3073 C C . GLY A 1 395 ? 9.568 18.428 -29.678 1.00 73.38 395 GLY A C 1
ATOM 3074 O O . GLY A 1 395 ? 8.900 18.574 -28.650 1.00 73.38 395 GLY A O 1
ATOM 3075 N N . GLU A 1 396 ? 10.507 17.480 -29.772 1.00 74.31 396 GLU A N 1
ATOM 3076 C CA . GLU A 1 396 ? 10.782 16.513 -28.694 1.00 74.31 396 GLU A CA 1
ATOM 3077 C C . GLU A 1 396 ? 11.261 17.183 -27.405 1.00 74.31 396 GLU A C 1
ATOM 3079 O O . GLU A 1 396 ? 11.065 16.638 -26.325 1.00 74.31 396 GLU A O 1
ATOM 3084 N N . CYS A 1 397 ? 11.823 18.395 -27.470 1.00 66.69 397 CYS A N 1
ATOM 3085 C CA . CYS A 1 397 ? 12.193 19.151 -26.268 1.00 66.69 397 CYS A CA 1
ATOM 3086 C C . CYS A 1 397 ? 11.009 19.373 -25.309 1.00 66.69 397 CYS A C 1
ATOM 3088 O O . CYS A 1 397 ? 11.216 19.552 -24.111 1.00 66.69 397 CYS A O 1
ATOM 3090 N N . TRP A 1 398 ? 9.775 19.342 -25.823 1.00 62.19 398 TRP A N 1
ATOM 3091 C CA . TRP A 1 398 ? 8.550 19.508 -25.041 1.00 62.19 398 TRP A CA 1
ATOM 3092 C C . TRP A 1 398 ? 7.795 18.190 -24.858 1.00 62.19 398 TRP A C 1
ATOM 3094 O O . TRP A 1 398 ? 7.266 17.944 -23.778 1.00 62.19 398 TRP A O 1
ATOM 3104 N N . ARG A 1 399 ? 7.774 17.334 -25.890 1.00 57.09 399 ARG A N 1
ATOM 3105 C CA . ARG A 1 399 ? 7.089 16.029 -25.870 1.00 57.09 399 ARG A CA 1
ATOM 3106 C C . ARG A 1 399 ? 7.838 14.959 -25.076 1.00 57.09 399 ARG A C 1
ATOM 3108 O O . ARG A 1 399 ? 7.210 14.170 -24.383 1.00 57.09 399 ARG A O 1
ATOM 3115 N N . ASN A 1 400 ? 9.165 14.985 -25.121 1.00 62.03 400 ASN A N 1
ATOM 3116 C CA . ASN A 1 400 ? 10.063 14.064 -24.433 1.00 62.03 400 ASN A CA 1
ATOM 3117 C C . ASN A 1 400 ? 11.152 14.843 -23.681 1.00 62.03 400 ASN A C 1
ATOM 3119 O O . ASN A 1 400 ? 12.362 14.635 -23.826 1.00 62.03 400 ASN A O 1
ATOM 3123 N N . SER A 1 401 ? 10.691 15.806 -22.885 1.00 55.97 401 SER A N 1
ATOM 3124 C CA . SER A 1 401 ? 11.543 16.778 -22.204 1.00 55.97 401 SER A CA 1
ATOM 3125 C C . SER A 1 401 ? 12.600 16.130 -21.305 1.00 55.97 401 SER A C 1
ATOM 3127 O O . SER A 1 401 ? 13.716 16.627 -21.244 1.00 55.97 401 SER A O 1
ATOM 3129 N N . LEU A 1 402 ? 12.322 14.988 -20.666 1.00 53.72 402 LEU A N 1
ATOM 3130 C CA . LEU A 1 402 ? 13.276 14.322 -19.771 1.00 53.72 402 LEU A CA 1
ATOM 3131 C C . LEU A 1 402 ? 14.473 13.725 -20.524 1.00 53.72 402 LEU A C 1
ATOM 3133 O O . LEU A 1 402 ? 15.628 13.976 -20.164 1.00 53.72 402 LEU A O 1
ATOM 3137 N N . TYR A 1 403 ? 14.217 12.986 -21.605 1.00 67.69 403 TYR A N 1
ATOM 3138 C CA . TYR A 1 403 ? 15.279 12.446 -22.450 1.00 67.69 403 TYR A CA 1
ATOM 3139 C C . TYR A 1 403 ? 16.066 13.575 -23.116 1.00 67.69 403 TYR A C 1
ATOM 3141 O O . TYR A 1 403 ? 17.301 13.575 -23.125 1.00 67.69 403 TYR A O 1
ATOM 3149 N N . MET A 1 404 ? 15.349 14.576 -23.622 1.00 74.69 404 MET A N 1
ATOM 3150 C CA . MET A 1 404 ? 15.931 15.687 -24.356 1.00 74.69 404 MET A CA 1
ATOM 3151 C C . MET A 1 404 ? 16.726 16.644 -23.456 1.00 74.69 404 MET A C 1
ATOM 3153 O O . MET A 1 404 ? 17.798 17.096 -23.844 1.00 74.69 404 MET A O 1
ATOM 3157 N N . HIS A 1 405 ? 16.304 16.893 -22.218 1.00 69.19 405 HIS A N 1
ATOM 3158 C CA . HIS A 1 405 ? 17.072 17.666 -21.232 1.00 69.19 405 HIS A CA 1
ATOM 3159 C C . HIS A 1 405 ? 18.226 16.886 -20.606 1.00 69.19 405 HIS A C 1
ATOM 3161 O O . HIS A 1 405 ? 19.065 17.476 -19.934 1.00 69.19 405 HIS A O 1
ATOM 3167 N N . THR A 1 406 ? 18.300 15.577 -20.809 1.00 63.44 406 THR A N 1
ATOM 3168 C CA . THR A 1 406 ? 19.425 14.770 -20.325 1.00 63.44 406 THR A CA 1
ATOM 3169 C C . THR A 1 406 ? 20.485 14.637 -21.415 1.00 63.44 406 THR A C 1
ATOM 3171 O O . THR A 1 406 ? 21.669 14.907 -21.182 1.00 63.44 406 THR A O 1
ATOM 3174 N N . ASN A 1 407 ? 20.045 14.316 -22.633 1.00 66.94 407 ASN A N 1
ATOM 3175 C CA . ASN A 1 407 ? 20.908 13.933 -23.748 1.00 66.94 407 ASN A CA 1
ATOM 3176 C C . ASN A 1 407 ? 21.070 15.026 -24.808 1.00 66.94 407 ASN A C 1
ATOM 3178 O O . ASN A 1 407 ? 22.081 15.047 -25.496 1.00 66.94 407 ASN A O 1
ATOM 3182 N N . CYS A 1 408 ? 20.118 15.948 -24.926 1.00 72.62 408 CYS A N 1
ATOM 3183 C CA . CYS A 1 408 ? 20.047 16.958 -25.987 1.00 72.62 408 CYS A CA 1
ATOM 3184 C C . CYS A 1 408 ? 19.976 18.379 -25.422 1.00 72.62 408 CYS A C 1
ATOM 3186 O O . CYS A 1 408 ? 19.248 19.247 -25.909 1.00 72.62 408 CYS A O 1
ATOM 3188 N N . ARG A 1 409 ? 20.730 18.601 -24.341 1.00 75.56 409 ARG A N 1
ATOM 3189 C CA . ARG A 1 409 ? 20.716 19.827 -23.538 1.00 75.56 409 ARG A CA 1
ATOM 3190 C C . ARG A 1 409 ? 21.029 21.073 -24.346 1.00 75.56 409 ARG A C 1
ATOM 3192 O O . ARG A 1 409 ? 20.404 22.108 -24.127 1.00 75.56 409 ARG A O 1
ATOM 3199 N N . LYS A 1 410 ? 21.959 20.988 -25.295 1.00 78.56 410 LYS A N 1
ATOM 3200 C CA . LYS A 1 410 ? 22.325 22.119 -26.149 1.00 78.56 410 LYS A CA 1
ATOM 3201 C C . LYS A 1 410 ? 21.241 22.360 -27.201 1.00 78.56 410 LYS A C 1
ATOM 3203 O O . LYS A 1 410 ? 20.792 23.497 -27.349 1.00 78.56 410 LYS A O 1
ATOM 3208 N N . SER A 1 411 ? 20.764 21.308 -27.864 1.00 80.19 411 SER A N 1
ATOM 3209 C CA . SER A 1 411 ? 19.699 21.387 -28.874 1.00 80.19 411 SER A CA 1
ATOM 3210 C C . SER A 1 411 ? 18.357 21.865 -28.302 1.00 80.19 411 SER A C 1
ATOM 3212 O O . SER A 1 411 ? 17.638 22.595 -28.978 1.00 80.19 411 SER A O 1
ATOM 3214 N N . CYS A 1 412 ? 18.059 21.557 -27.037 1.00 74.44 412 CYS A N 1
ATOM 3215 C CA . CYS A 1 412 ? 16.869 22.038 -26.325 1.00 74.44 412 CYS A CA 1
ATOM 3216 C C . CYS A 1 412 ? 17.085 23.309 -25.507 1.00 74.44 412 CYS A C 1
ATOM 3218 O O . CYS A 1 41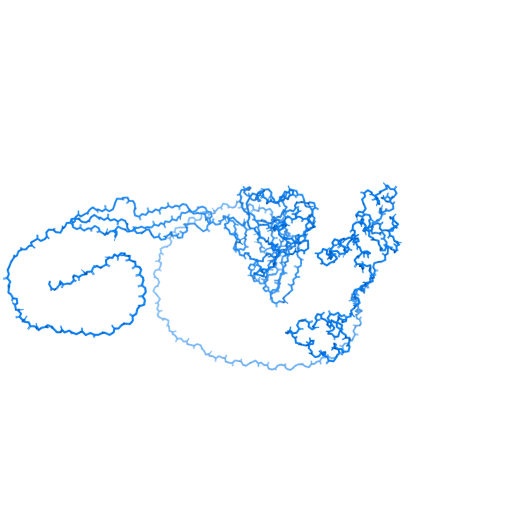2 ? 16.195 23.717 -24.764 1.00 74.44 412 CYS A O 1
ATOM 3220 N N . ARG A 1 413 ? 18.251 23.957 -25.647 1.00 67.44 413 ARG A N 1
ATOM 3221 C CA . ARG A 1 413 ? 18.595 25.211 -24.955 1.00 67.44 413 ARG A CA 1
ATOM 3222 C C . ARG A 1 413 ? 18.454 25.109 -23.427 1.00 67.44 413 ARG A C 1
ATOM 3224 O O . ARG A 1 413 ? 18.166 26.093 -22.751 1.00 67.44 413 ARG A O 1
ATOM 3231 N N . PHE A 1 414 ? 18.693 23.915 -22.890 1.00 64.12 414 PHE A N 1
ATOM 3232 C CA . PHE A 1 414 ? 18.526 23.534 -21.491 1.00 64.12 414 PHE A CA 1
ATOM 3233 C C . PHE A 1 414 ? 19.893 23.337 -20.814 1.00 64.12 414 PHE A C 1
ATOM 3235 O O . PHE A 1 414 ? 20.246 22.265 -20.323 1.00 64.12 414 PHE A O 1
ATOM 3242 N N . CYS A 1 415 ? 20.700 24.397 -20.831 1.00 56.84 415 CYS A N 1
ATOM 3243 C CA . CYS A 1 415 ? 22.001 24.471 -20.172 1.00 56.84 415 CYS A CA 1
ATOM 3244 C C . CYS A 1 415 ? 21.834 25.291 -18.886 1.00 56.84 415 CYS A C 1
ATOM 3246 O O . CYS A 1 415 ? 21.355 26.421 -18.937 1.00 56.84 415 CYS A O 1
ATOM 3248 N N . THR A 1 416 ? 22.170 24.721 -17.730 1.00 52.59 416 THR A N 1
ATOM 3249 C CA . THR A 1 416 ? 21.783 25.227 -16.402 1.00 52.59 416 THR A CA 1
ATOM 3250 C C . THR A 1 416 ? 22.011 26.729 -16.181 1.00 52.59 416 THR A C 1
ATOM 3252 O O . THR A 1 416 ? 23.142 27.188 -16.043 1.00 52.59 416 THR A O 1
ATOM 3255 N N . THR A 1 417 ? 20.914 27.454 -15.983 1.00 37.81 417 THR A N 1
ATOM 3256 C CA . THR A 1 417 ? 20.724 28.348 -14.829 1.00 37.81 417 THR A CA 1
ATOM 3257 C C . THR A 1 417 ? 19.419 27.911 -14.142 1.00 37.81 417 THR A C 1
ATOM 3259 O O . THR A 1 417 ? 18.555 27.362 -14.832 1.00 37.81 417 THR A O 1
ATOM 3262 N N . PRO A 1 418 ? 19.255 28.063 -12.809 1.00 49.12 418 PRO A N 1
ATOM 3263 C CA . PRO A 1 418 ? 17.971 27.780 -12.153 1.00 49.12 418 PRO A CA 1
ATOM 3264 C C . PRO A 1 418 ? 16.861 28.582 -12.849 1.00 49.12 418 PRO A C 1
ATOM 3266 O O . PRO A 1 418 ? 17.176 29.647 -13.395 1.00 49.12 418 PRO A O 1
ATOM 3269 N N . PRO A 1 419 ? 15.590 28.123 -12.867 1.00 45.88 419 PRO A N 1
ATOM 3270 C CA . PRO A 1 419 ? 14.539 28.883 -13.525 1.00 45.88 419 PRO A CA 1
ATOM 3271 C C . PRO A 1 419 ? 14.511 30.263 -12.878 1.00 45.88 419 PRO A C 1
ATOM 3273 O O . PRO A 1 419 ? 14.182 30.400 -11.700 1.00 45.88 419 PRO A O 1
ATOM 3276 N N . ARG A 1 420 ? 14.922 31.298 -13.624 1.00 50.91 420 ARG A N 1
ATOM 3277 C CA . ARG A 1 420 ? 14.719 32.669 -13.170 1.00 50.91 420 ARG A CA 1
ATOM 3278 C C . ARG A 1 420 ? 13.225 32.786 -12.932 1.00 50.91 420 ARG A C 1
ATOM 3280 O O . ARG A 1 420 ? 12.444 32.539 -13.848 1.00 50.91 420 ARG A O 1
ATOM 3287 N N . CYS A 1 421 ? 12.840 33.119 -11.705 1.00 57.38 421 CYS A N 1
ATOM 3288 C CA . CYS A 1 421 ? 11.451 33.395 -11.394 1.00 57.38 421 CYS A CA 1
ATOM 3289 C C . CYS A 1 421 ? 11.052 34.651 -12.178 1.00 57.38 421 CYS A C 1
ATOM 3291 O O . CYS A 1 421 ? 11.407 35.778 -11.821 1.00 57.38 421 CYS A O 1
ATOM 3293 N N . VAL A 1 422 ? 10.413 34.432 -13.323 1.00 67.25 422 VAL A N 1
ATOM 3294 C CA . VAL A 1 422 ? 9.935 35.458 -14.245 1.00 67.25 422 VAL A CA 1
ATOM 3295 C C . VAL A 1 422 ? 8.473 35.196 -14.543 1.00 67.25 422 VAL A C 1
ATOM 3297 O O . VAL A 1 422 ? 8.017 34.050 -14.566 1.00 67.25 422 VAL A O 1
ATOM 3300 N N . ASP A 1 423 ? 7.736 36.273 -14.763 1.00 71.00 423 ASP A N 1
ATOM 3301 C CA . ASP A 1 423 ? 6.404 36.168 -15.327 1.00 71.00 423 ASP A CA 1
ATOM 3302 C C . ASP A 1 423 ? 6.530 35.757 -16.805 1.00 71.00 423 ASP A C 1
ATOM 3304 O O . ASP A 1 423 ? 7.410 36.238 -17.520 1.00 71.00 423 ASP A O 1
ATOM 3308 N N . ARG A 1 424 ? 5.692 34.818 -17.254 1.00 72.69 424 ARG A N 1
ATOM 3309 C CA . ARG A 1 424 ? 5.576 34.410 -18.664 1.00 72.69 424 ARG A CA 1
ATOM 3310 C C . ARG A 1 424 ? 4.886 35.485 -19.505 1.00 72.69 424 ARG A C 1
ATOM 3312 O O . ARG A 1 424 ? 5.170 35.598 -20.692 1.00 72.69 424 ARG A O 1
ATOM 3319 N N . SER A 1 425 ? 3.973 36.242 -18.899 1.00 78.38 425 SER A N 1
ATOM 3320 C CA . SER A 1 425 ? 3.345 37.425 -19.497 1.00 78.38 425 SER A CA 1
ATOM 3321 C C . SER A 1 425 ? 4.138 38.691 -19.156 1.00 78.38 425 SER A C 1
ATOM 3323 O O . SER A 1 425 ? 4.998 38.669 -18.275 1.00 78.38 425 SER A O 1
ATOM 3325 N N . SER A 1 426 ? 3.878 39.805 -19.852 1.00 80.69 426 SER A N 1
ATOM 3326 C CA . SER A 1 426 ? 4.633 41.042 -19.621 1.00 80.69 426 SER A CA 1
ATOM 3327 C C . SER A 1 426 ? 4.519 41.510 -18.166 1.00 80.69 426 SER A C 1
ATOM 3329 O O . SER A 1 426 ? 3.443 41.495 -17.566 1.00 80.69 426 SER A O 1
ATOM 3331 N N . THR A 1 427 ? 5.642 41.955 -17.595 1.00 73.62 427 THR A N 1
ATOM 3332 C CA . THR A 1 427 ? 5.723 42.393 -16.193 1.00 73.62 427 THR A CA 1
ATOM 3333 C C . THR A 1 427 ? 4.718 43.506 -15.881 1.00 73.62 427 THR A C 1
ATOM 3335 O O . THR A 1 427 ? 4.102 43.492 -14.821 1.00 73.62 427 THR A O 1
ATOM 3338 N N . SER A 1 428 ? 4.493 44.432 -16.818 1.00 81.00 428 SER A N 1
ATOM 3339 C CA . SER A 1 428 ? 3.502 45.507 -16.684 1.00 81.00 428 SER A CA 1
ATOM 3340 C C . SER A 1 428 ? 2.065 44.981 -16.634 1.00 81.00 428 SER A C 1
ATOM 3342 O O . SER A 1 428 ? 1.272 45.440 -15.815 1.00 81.00 428 SER A O 1
ATOM 3344 N N . TRP A 1 429 ? 1.733 43.971 -17.444 1.00 83.50 429 TRP A N 1
ATOM 3345 C CA . TRP A 1 429 ? 0.413 43.339 -17.437 1.00 83.50 429 TRP A CA 1
ATOM 3346 C C . TRP A 1 429 ? 0.174 42.518 -16.167 1.00 83.50 429 TRP A C 1
ATOM 3348 O O . TRP A 1 429 ? -0.891 42.621 -15.558 1.00 83.50 429 TRP A O 1
ATOM 3358 N N . CYS A 1 430 ? 1.172 41.750 -15.724 1.00 82.38 430 CYS A N 1
ATOM 3359 C CA . CYS A 1 430 ? 1.089 40.984 -14.483 1.00 82.38 430 CYS A CA 1
ATOM 3360 C C . CYS A 1 430 ? 0.950 41.898 -13.258 1.00 82.38 430 CYS A C 1
ATOM 3362 O O . CYS A 1 430 ? 0.123 41.631 -12.387 1.00 82.38 430 CYS A O 1
ATOM 3364 N N . GLN A 1 431 ? 1.704 43.000 -13.201 1.00 84.12 431 GLN A N 1
ATOM 3365 C CA . GLN A 1 431 ? 1.622 43.968 -12.105 1.00 84.12 431 GLN A CA 1
ATOM 3366 C C . GLN A 1 431 ? 0.278 44.701 -12.069 1.00 84.12 431 GLN A C 1
ATOM 3368 O O . GLN A 1 431 ? -0.307 44.817 -10.992 1.00 84.12 431 GLN A O 1
ATOM 3373 N N . ALA A 1 432 ? -0.249 45.122 -13.223 1.00 87.19 432 ALA A N 1
ATOM 3374 C CA . ALA A 1 432 ? -1.559 45.772 -13.317 1.00 87.19 432 ALA A CA 1
ATOM 3375 C C . ALA A 1 432 ? -2.716 44.860 -12.861 1.00 87.19 432 ALA A C 1
ATOM 3377 O O . ALA A 1 432 ? -3.746 45.340 -12.396 1.00 87.19 432 ALA A O 1
ATOM 3378 N N . ASN A 1 433 ? -2.532 43.540 -12.948 1.00 87.88 433 ASN A N 1
ATOM 3379 C CA . ASN A 1 433 ? -3.555 42.537 -12.652 1.00 87.88 433 ASN A CA 1
ATOM 3380 C C . ASN A 1 433 ? -3.236 41.685 -11.408 1.00 87.88 433 ASN A C 1
ATOM 3382 O O . ASN A 1 433 ? -3.804 40.611 -11.205 1.00 87.88 433 ASN A O 1
ATOM 3386 N N . ARG A 1 434 ? -2.335 42.162 -10.539 1.00 86.31 434 ARG A N 1
ATOM 3387 C CA . ARG A 1 434 ? -1.805 41.412 -9.386 1.00 86.31 434 ARG A CA 1
ATOM 3388 C C . ARG A 1 434 ? -2.871 40.929 -8.395 1.00 86.31 434 ARG A C 1
ATOM 3390 O O . ARG A 1 434 ? -2.650 39.944 -7.696 1.00 86.31 434 ARG A O 1
ATOM 3397 N N . TYR A 1 435 ? -4.033 41.575 -8.337 1.00 85.75 435 TYR A N 1
ATOM 3398 C CA . TYR A 1 435 ? -5.136 41.172 -7.460 1.00 85.75 435 TYR A CA 1
ATOM 3399 C C . TYR A 1 435 ? -5.699 39.778 -7.798 1.00 85.75 435 TYR A C 1
ATOM 3401 O O . TYR A 1 435 ? -6.202 39.096 -6.905 1.00 85.75 435 TYR A O 1
ATOM 3409 N N . PHE A 1 436 ? -5.545 39.285 -9.037 1.00 84.69 436 PHE A N 1
ATOM 3410 C CA . PHE A 1 436 ? -5.943 37.917 -9.397 1.00 84.69 436 PHE A CA 1
ATOM 3411 C C . PHE A 1 436 ? -5.099 36.830 -8.722 1.00 84.69 436 PHE A C 1
ATOM 3413 O O . PHE A 1 436 ? -5.544 35.685 -8.643 1.00 84.69 436 PHE A O 1
ATOM 3420 N N . CYS A 1 437 ? -3.923 37.162 -8.178 1.00 80.69 437 CYS A N 1
ATOM 3421 C CA . CYS A 1 437 ? -3.107 36.211 -7.423 1.00 80.69 437 CYS A CA 1
ATOM 3422 C C . CYS A 1 437 ? -3.838 35.645 -6.191 1.00 80.69 437 CYS A C 1
ATOM 3424 O O . CYS A 1 437 ? -3.553 34.517 -5.790 1.00 80.69 437 CYS A O 1
ATOM 3426 N N . SER A 1 438 ? -4.792 36.395 -5.624 1.00 83.94 438 SER A N 1
ATOM 3427 C CA . SER A 1 438 ? -5.545 36.022 -4.417 1.00 83.94 438 SER A CA 1
ATOM 3428 C C . SER A 1 438 ? -6.765 35.134 -4.687 1.00 83.94 438 SER A C 1
ATOM 3430 O O . SER A 1 438 ? -7.390 34.651 -3.748 1.00 83.94 438 SER A O 1
ATOM 3432 N N . PHE A 1 439 ? -7.121 34.899 -5.953 1.00 79.25 439 PHE A N 1
ATOM 3433 C CA . PHE A 1 439 ? -8.323 34.158 -6.328 1.00 79.25 439 PHE A CA 1
ATOM 3434 C C . PHE A 1 439 ? -7.955 32.823 -6.983 1.00 79.25 439 PHE A C 1
ATOM 3436 O O . PHE A 1 439 ? -7.394 32.767 -8.078 1.00 79.25 439 PHE A O 1
ATOM 3443 N N . THR A 1 440 ? -8.320 31.721 -6.329 1.00 70.81 440 THR A N 1
ATOM 3444 C CA . THR A 1 440 ? -7.985 30.347 -6.750 1.00 70.81 440 THR A CA 1
ATOM 3445 C C . THR A 1 440 ? -8.543 29.969 -8.122 1.00 70.81 440 THR A C 1
ATOM 3447 O O . THR A 1 440 ? -7.919 29.180 -8.828 1.00 70.81 440 THR A O 1
ATOM 3450 N N . ARG A 1 441 ? -9.649 30.591 -8.550 1.00 72.81 441 ARG A N 1
ATOM 3451 C CA . ARG A 1 441 ? -10.270 30.369 -9.868 1.00 72.81 441 ARG A CA 1
ATOM 3452 C C . ARG A 1 441 ? -9.451 30.880 -11.063 1.00 72.81 441 ARG A C 1
ATOM 3454 O O . ARG A 1 441 ? -9.716 30.471 -12.186 1.00 72.81 441 ARG A O 1
ATOM 3461 N N . TYR A 1 442 ? -8.440 31.729 -10.854 1.00 76.19 442 TYR A N 1
ATOM 3462 C CA . TYR A 1 442 ? -7.578 32.250 -11.929 1.00 76.19 442 TYR A CA 1
ATOM 3463 C C . TYR A 1 442 ? -6.248 31.492 -12.007 1.00 76.19 442 TYR A C 1
ATOM 3465 O O . TYR A 1 442 ? -5.160 32.073 -11.963 1.00 76.19 442 TYR A O 1
ATOM 3473 N N . HIS A 1 443 ? -6.338 30.167 -12.139 1.00 72.69 443 HIS A N 1
ATOM 3474 C CA . HIS A 1 443 ? -5.176 29.281 -12.220 1.00 72.69 443 HIS A CA 1
ATOM 3475 C C . HIS A 1 443 ? -4.231 29.675 -13.369 1.00 72.69 443 HIS A C 1
ATOM 3477 O O . HIS A 1 443 ? -3.023 29.779 -13.166 1.00 72.69 443 HIS A O 1
ATOM 3483 N N . GLN A 1 444 ? -4.775 30.013 -14.542 1.00 74.06 444 GLN A N 1
ATOM 3484 C CA . GLN A 1 444 ? -3.978 30.412 -15.708 1.00 74.06 444 GLN A CA 1
ATOM 3485 C C . GLN A 1 444 ? -3.162 31.693 -15.462 1.00 74.06 444 GLN A C 1
ATOM 3487 O O . GLN A 1 444 ? -2.008 31.785 -15.877 1.00 74.06 444 GLN A O 1
ATOM 3492 N N . PHE A 1 445 ? -3.723 32.662 -14.731 1.00 80.88 445 PHE A N 1
ATOM 3493 C CA . PHE A 1 445 ? -3.019 33.893 -14.363 1.00 80.88 445 PHE A CA 1
ATOM 3494 C C . PHE A 1 445 ? -1.858 33.602 -13.407 1.00 80.88 445 PHE A C 1
ATOM 3496 O O . PHE A 1 445 ? -0.732 34.032 -13.640 1.00 80.88 445 PHE A O 1
ATOM 3503 N N . ARG A 1 446 ? -2.101 32.790 -12.372 1.00 79.00 446 ARG A N 1
ATOM 3504 C CA . ARG A 1 446 ? -1.079 32.362 -11.402 1.00 79.00 446 ARG A CA 1
ATOM 3505 C C . ARG A 1 446 ? 0.055 31.565 -12.054 1.00 79.00 446 ARG A C 1
ATOM 3507 O O . ARG A 1 446 ? 1.200 31.676 -11.627 1.00 79.00 446 ARG A O 1
ATOM 3514 N N . GLN A 1 447 ? -0.235 30.814 -13.117 1.00 77.94 447 GLN A N 1
ATOM 3515 C CA . GLN A 1 447 ? 0.777 30.102 -13.903 1.00 77.94 447 GLN A CA 1
ATOM 3516 C C . GLN A 1 447 ? 1.580 31.025 -14.835 1.00 77.94 447 GLN A C 1
ATOM 3518 O O . GLN A 1 447 ? 2.758 30.759 -15.082 1.00 77.94 447 GLN A O 1
ATOM 3523 N N . ASN A 1 448 ? 0.975 32.110 -15.329 1.00 78.31 448 ASN A N 1
ATOM 3524 C CA . ASN A 1 448 ? 1.624 33.067 -16.228 1.00 78.31 448 ASN A CA 1
ATOM 3525 C C . ASN A 1 448 ? 2.333 34.221 -15.505 1.00 78.31 448 ASN A C 1
ATOM 3527 O O . ASN A 1 448 ? 3.251 34.802 -16.072 1.00 78.31 448 ASN A O 1
ATOM 3531 N N . CYS A 1 449 ? 1.970 34.524 -14.260 1.00 83.38 449 CYS A N 1
ATOM 3532 C CA . CYS A 1 449 ? 2.524 35.622 -13.465 1.00 83.38 449 CYS A CA 1
ATOM 3533 C C . CYS A 1 449 ? 3.117 35.117 -12.134 1.00 83.38 449 CYS A C 1
ATOM 3535 O O . CYS A 1 449 ? 2.815 35.637 -11.056 1.00 83.38 449 CYS A O 1
ATOM 3537 N N . LYS A 1 450 ? 3.934 34.055 -12.194 1.00 82.12 450 LYS A N 1
ATOM 3538 C CA . LYS A 1 450 ? 4.475 33.356 -11.011 1.00 82.12 450 LYS A CA 1
ATOM 3539 C C . LYS A 1 450 ? 5.329 34.249 -10.114 1.00 82.12 450 LYS A C 1
ATOM 3541 O O . LYS A 1 450 ? 5.204 34.147 -8.895 1.00 82.12 450 LYS A O 1
ATOM 3546 N N . LYS A 1 451 ? 6.127 35.144 -10.705 1.00 82.44 451 LYS A N 1
ATOM 3547 C CA . LYS A 1 451 ? 6.972 36.101 -9.980 1.00 82.44 451 LYS A CA 1
ATOM 3548 C C . LYS A 1 451 ? 6.116 37.169 -9.307 1.00 82.44 451 LYS A C 1
ATOM 3550 O O . LYS A 1 451 ? 6.297 37.463 -8.128 1.00 82.44 451 LYS A O 1
ATOM 3555 N N . THR A 1 452 ? 5.143 37.727 -10.025 1.00 85.12 452 THR A N 1
ATOM 3556 C CA . THR A 1 452 ? 4.235 38.747 -9.476 1.00 85.12 452 THR A CA 1
ATOM 3557 C C . THR A 1 452 ? 3.327 38.186 -8.368 1.00 85.12 452 THR A C 1
ATOM 3559 O O . THR A 1 452 ? 3.032 38.891 -7.394 1.00 85.12 452 THR A O 1
ATOM 3562 N N . CYS A 1 453 ? 2.949 36.907 -8.461 1.00 81.38 453 CYS A N 1
ATOM 3563 C CA . CYS A 1 453 ? 2.159 36.200 -7.451 1.00 81.38 453 CYS A C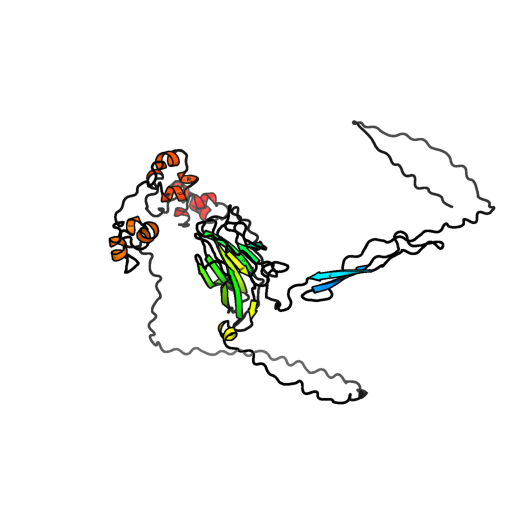A 1
ATOM 3564 C C . CYS A 1 453 ? 2.978 35.549 -6.322 1.00 81.38 453 CYS A C 1
ATOM 3566 O O . CYS A 1 453 ? 2.368 34.952 -5.437 1.00 81.38 453 CYS A O 1
ATOM 3568 N N . ARG A 1 454 ? 4.316 35.665 -6.322 1.00 81.31 454 ARG A N 1
ATOM 3569 C CA . ARG A 1 454 ? 5.215 35.043 -5.325 1.00 81.31 454 ARG A CA 1
ATOM 3570 C C . ARG A 1 454 ? 5.013 33.527 -5.173 1.00 81.31 454 ARG A C 1
ATOM 3572 O O . ARG A 1 454 ? 5.036 32.990 -4.069 1.00 81.31 454 ARG A O 1
ATOM 3579 N N . LEU A 1 455 ? 4.724 32.855 -6.285 1.00 69.62 455 LEU A N 1
ATOM 3580 C CA . LEU A 1 455 ? 4.560 31.392 -6.359 1.00 69.62 455 LEU A CA 1
ATOM 3581 C C . LEU A 1 455 ? 5.875 30.692 -6.740 1.00 69.62 455 LEU A C 1
ATOM 3583 O O . LEU A 1 455 ? 5.973 29.467 -6.700 1.00 69.62 455 LEU A O 1
ATOM 3587 N N . CYS A 1 456 ? 6.848 31.509 -7.126 1.00 63.00 456 CYS A N 1
ATOM 3588 C CA . CYS A 1 456 ? 8.277 31.394 -6.919 1.00 63.00 456 CYS A CA 1
ATOM 3589 C C . CYS A 1 456 ? 8.755 32.794 -6.461 1.00 63.00 456 CYS A C 1
ATOM 3591 O O . CYS A 1 456 ? 9.922 32.897 -6.052 1.00 63.00 456 CYS A O 1
#

pLDDT: mean 71.19, std 21.09, range [27.44, 98.44]

Organism: Actinia tenebrosa (NCBI:txid6105)

Secondary structure (DSSP, 8-state):
--------------------------------------------PPPB---EEEEPPPPPPSSSSEEEEEEEEEEE-SSPPBTTPPPPPS-SEEEEEEEES-TT--TT-B--SSS-TT-B------TT---EEEE-SS-SSTT-S-SS-TTTSSS-EEEE--STT--TT-EEEEEPPPB--EEEEEEEEEEEE-STT--EEEEEEEETTT--EEEEEEEES--EEEEEEEEEEEEESS-EEEEEEEE--SSS---EEEEEEEEESS-HHHHHS--------------PPPPPP----PPPPPP-PPP----PPP----PPPP-----------PPPP-----S--SSTTHHHHHHTTHHHHSHHHHHHH-TTTTT--S-----SSTTHHHHHHTTHHHHTHHHHHHH-TTTTT----------SS-HHHHHHTGGGGG-TT-HHHHHH-TTTTT--

Sequence (456 aa):
MAVKCESDISDDENEGRSSKSRKKSRKRKMKKLKCESSDNDTTSEKPVDGHWGRWSSWSTCSKSCGIGKQTRTRLCNDPPPKYSGKSCVGSNTTEQSCKVSTCGLGPDDCDFEDTLCHWHQPTTYEENNFRWERYTGNTPSSNTGPSEDHTTKTGFYVFAEASSPASEGKTANFVSKEFPPTEIRCVTFYYHMYGEGMGTLNLFVNDTSTGDMRLLFTKTGNQGDEWKKGNATISSSGKYKVVFQAVRGMTFESDIAIDDVMFYKTSCQAITTTPPVVTTQPPVVTTQPPVPPVVTTQPPVVTTKPPVVTTQPPVVTTKLPIVTTLATTKRPWTFPPTKAPTCQDYDRYCQSWANRGECTRNPRYMNVYCKKSCGRCSSGCTDYNNNCRYWASIGECWRNSLYMHTNCRKSCRFCTTPPRCVDRSSTSWCQANRYFCSFTRYHQFRQNCKKTCRLC

Foldseek 3Di:
DDDDDDDDDDDDDDDDDDDDDDDDDDDDDDDDDDDDDDDDDPPLDDWDAFDKDDKDDWDPFPDQAAKGKIKIFIDRPPPHTDNPHHTDDDDRMDMDIDHHHHPPADQQWDQCQPHLRQKDWPPPDDPWPFEKDKDAAADPDPQADDRARDPPRGGIWIKGQLDPPHAAFDKTKIKGPKAFFAQKKKKKKKKGWTFQFAAKKWKWKQAPVVRDIDTFDMDGGHPDNDIDMDMGMDGDPHIIMMMIMQTGGHDSNHMMIMGTIGMDNHHPVVVVPDDPPPPPDDPPPPDDDDDDDDDDDDDDDDDDDDDDDDDDDDDDDDDDDDDDDDDDDDDDPDDPPDDDDDDDAQDPCLLVCLVVVCCPVVVPCCVVRVVVSNVVPDDDDDAQDPCLLVCLVVPCCPVVVPCCVVHVCVNSVNRDDPPDQAAQDDPVVLQVVLVCLPPPVPVVSCVRNVVSSVVD